Protein AF-A0A969G8X5-F1 (afdb_monomer_lite)

pLDDT: mean 78.09, std 18.41, range [26.2, 98.62]

Foldseek 3Di:
DVVVVLLVLLLVLLLVLCVLQFPPVLSVVCVVCVVVVHLDASLNSLVVVPPVSVVRVLVSLQAAVLSNLVSRLVSCVVVVNLLSNLLSLVLSLVLVPPDGHPSNVVSLVVSLVSCVVRVNDPCQVVDPHNSSVSVVSNVVSLVVLVVLLVVLVVLLVVLVVVLVVLVVVLVVLVVLLVVLVVVLVVLVVVLVVLVVVLVVLVLLVFFDKAKAAQEQDPCVVVLLVVVVVVVVVCSVVSCLVVQPAFDDRPRMTMHTDTDDPDDWDKYKYDYDDDDPLDLADVSQLVVLLSVLCVNCVLLVVPPLVCLQVKAKEKEKWFWFWQPPPDDFDFDPRKDAAQAWDWDWAAEPVRDIDIDTDHHRDIDGGHRQVSRQSLSVNSVVSNVVSCVVSVHDRYHYYYYGYYDHDDPPDDPVVDPTRRSTGHMMMMMIMPCSSVVSVVVSVVSVVVSVVSVVVSVVSVVSSVVSVVVSVVSVVVSVVSVVVSVVSVVVSVVSVVSSVSPVSVVVSVVSVVSNVD

Radius of gyration: 61.61 Å; chains: 1; bounding box: 117×47×160 Å

Sequence (514 aa):
MDDEDGKRKRYGFFTWVVGMVAPNNVEKSFKQALKEDDLLALEEILMARGEEGDKIKQKILKQSPVTFYMAQAIIYEEKGDTLNAMTNYKIAYELGKENRSKRDQQLIDGILNRNAKLKVIEGLNEAKNYQTWLKSKFFRMKSVFEDDIEVADIEIVKLEGEITELEQSIKQDENQILSIEQSINQDNSTISALENRIAQLDKKRQQKVEIKLKSAGKETQETIKKIEGYLEELERTGAVDEATEPKYIDDATVEFKFAKRKTAASLEPTTTGYELGQYCTSDIEATANAIMNLLLRPVDEVPQNKRNELKVKVKITGNADWIGSRNGKPLGIKYTAETDVFEEYVNQDGEKKSFRLTAGETVNITNEELAFLRAYCAYNVIIDILKSKNITDYIVQFQAIEHQLPEGINEEDRTAGEDFRGVDIDMTVENLYKHYLDEIEEVEAEIEAIKTKIRQERREITRISEGIAEKETQIENRRSEIEKQKTEKERLKGIITLAKADREIEMVKALQGN

Structure (mmCIF, N/CA/C/O backbone):
data_AF-A0A969G8X5-F1
#
_entry.id   AF-A0A969G8X5-F1
#
loop_
_atom_site.group_PDB
_atom_site.id
_atom_site.type_symbol
_atom_site.label_atom_id
_atom_site.label_alt_id
_atom_site.label_comp_id
_atom_site.label_asym_id
_atom_site.label_entity_id
_atom_site.label_seq_id
_atom_site.pdbx_PDB_ins_code
_atom_site.Cartn_x
_atom_site.Cartn_y
_atom_site.Cartn_z
_atom_site.occupancy
_atom_site.B_iso_or_equiv
_atom_site.auth_seq_id
_atom_site.auth_comp_id
_atom_site.auth_asym_id
_atom_site.auth_atom_id
_atom_site.pdbx_PDB_model_num
ATOM 1 N N . MET A 1 1 ? 17.325 -14.918 -66.506 1.00 40.22 1 MET A N 1
ATOM 2 C CA . MET A 1 1 ? 18.604 -14.959 -67.262 1.00 40.22 1 MET A CA 1
ATOM 3 C C . MET A 1 1 ? 19.337 -13.625 -67.177 1.00 40.22 1 MET A C 1
ATOM 5 O O . MET A 1 1 ? 20.557 -13.602 -67.246 1.00 40.22 1 MET A O 1
ATOM 9 N N . ASP A 1 2 ? 18.602 -12.534 -66.998 1.00 48.72 2 ASP A N 1
ATOM 10 C CA . ASP A 1 2 ? 19.066 -11.148 -67.058 1.00 48.72 2 ASP A CA 1
ATOM 11 C C . ASP A 1 2 ? 20.100 -10.790 -65.973 1.00 48.72 2 ASP A C 1
ATOM 13 O O . ASP A 1 2 ? 21.024 -10.025 -66.248 1.00 48.72 2 ASP A O 1
ATOM 17 N N . ASP A 1 3 ? 20.023 -11.415 -64.789 1.00 57.84 3 ASP A N 1
ATOM 18 C CA . ASP A 1 3 ? 21.003 -11.239 -63.704 1.00 57.84 3 ASP A CA 1
ATOM 19 C C . ASP A 1 3 ? 22.440 -11.580 -64.109 1.00 57.84 3 ASP A C 1
ATOM 21 O O . ASP A 1 3 ? 23.366 -10.863 -63.738 1.00 57.84 3 ASP A O 1
ATOM 25 N N . GLU A 1 4 ? 22.668 -12.644 -64.887 1.00 62.22 4 GLU A N 1
ATOM 26 C CA . GLU A 1 4 ? 24.035 -13.028 -65.258 1.00 62.22 4 GLU A CA 1
ATOM 27 C C . GLU A 1 4 ? 24.680 -12.016 -66.206 1.00 62.22 4 GLU A C 1
ATOM 29 O O . GLU A 1 4 ? 25.850 -11.672 -66.041 1.00 62.22 4 GLU A O 1
ATOM 34 N N . ASP A 1 5 ? 23.934 -11.508 -67.187 1.00 68.25 5 ASP A N 1
ATOM 35 C CA . ASP A 1 5 ? 24.432 -10.476 -68.099 1.00 68.25 5 ASP A CA 1
ATOM 36 C C . ASP A 1 5 ? 24.595 -9.129 -67.369 1.00 68.25 5 ASP A C 1
ATOM 38 O O . ASP A 1 5 ? 25.590 -8.430 -67.572 1.00 68.25 5 ASP A O 1
ATOM 42 N N . GLY A 1 6 ? 23.700 -8.814 -66.425 1.00 73.62 6 GLY A N 1
ATOM 43 C CA . GLY A 1 6 ? 23.857 -7.708 -65.479 1.00 73.62 6 GLY A CA 1
ATOM 44 C C . GLY A 1 6 ? 25.151 -7.810 -64.662 1.00 73.62 6 GLY A C 1
ATOM 45 O O . GLY A 1 6 ? 26.000 -6.919 -64.743 1.00 73.62 6 GLY A O 1
ATOM 46 N N . LYS A 1 7 ? 25.351 -8.917 -63.933 1.00 76.44 7 LYS A N 1
ATOM 47 C CA . LYS A 1 7 ? 26.536 -9.177 -63.094 1.00 76.44 7 LYS A CA 1
ATOM 48 C C . LYS A 1 7 ? 27.825 -9.138 -63.923 1.00 76.44 7 LYS A C 1
ATOM 50 O O . LYS A 1 7 ? 28.771 -8.444 -63.554 1.00 76.44 7 LYS A O 1
ATOM 55 N N . ARG A 1 8 ? 27.843 -9.761 -65.111 1.00 76.56 8 ARG A N 1
ATOM 56 C CA . ARG A 1 8 ? 28.979 -9.712 -66.058 1.00 76.56 8 ARG A CA 1
ATOM 57 C C . ARG A 1 8 ? 29.282 -8.284 -66.537 1.00 76.56 8 ARG A C 1
ATOM 59 O O . ARG A 1 8 ? 30.454 -7.900 -66.580 1.00 76.56 8 ARG A O 1
ATOM 66 N N . LYS A 1 9 ? 28.264 -7.473 -66.859 1.00 79.56 9 LYS A N 1
ATOM 67 C CA . LYS A 1 9 ? 28.432 -6.056 -67.247 1.00 79.56 9 LYS A CA 1
ATOM 68 C C . LYS A 1 9 ? 28.978 -5.205 -66.101 1.00 79.56 9 LYS A C 1
ATOM 70 O O . LYS A 1 9 ? 29.904 -4.425 -66.336 1.00 79.56 9 LYS A O 1
ATOM 75 N N . ARG A 1 10 ? 28.470 -5.384 -64.875 1.00 80.62 10 ARG A N 1
ATOM 76 C CA . ARG A 1 10 ? 28.986 -4.712 -63.669 1.00 80.62 10 ARG A CA 1
ATOM 77 C C . ARG A 1 10 ? 30.441 -5.096 -63.399 1.00 80.62 10 ARG A C 1
ATOM 79 O O . ARG A 1 10 ? 31.299 -4.220 -63.342 1.00 80.62 10 ARG A O 1
ATOM 86 N N . TYR A 1 11 ? 30.763 -6.387 -63.344 1.00 83.38 11 TYR A N 1
ATOM 87 C CA . TYR A 1 11 ? 32.125 -6.866 -63.073 1.00 83.38 11 TYR A CA 1
ATOM 88 C C . TYR A 1 11 ? 33.129 -6.417 -64.144 1.00 83.38 11 TYR A C 1
ATOM 90 O O . TYR A 1 11 ? 34.227 -5.963 -63.814 1.00 83.38 11 TYR A O 1
ATOM 98 N N . GLY A 1 12 ? 32.739 -6.445 -65.424 1.00 84.56 12 GLY A N 1
ATOM 99 C CA . GLY A 1 12 ? 33.538 -5.908 -66.530 1.00 84.56 12 GLY A CA 1
ATOM 100 C C . GLY A 1 12 ? 33.688 -4.379 -66.525 1.00 84.56 12 GLY A C 1
ATOM 101 O O . GLY A 1 12 ? 34.623 -3.855 -67.136 1.00 84.56 12 GLY A O 1
ATOM 102 N N . PHE A 1 13 ? 32.802 -3.653 -65.838 1.00 86.75 13 PHE A N 1
ATOM 103 C CA . PHE A 1 13 ? 32.933 -2.220 -65.584 1.00 86.75 13 PHE A CA 1
ATOM 104 C C . PHE A 1 13 ? 33.873 -1.948 -64.402 1.00 86.75 13 PHE A C 1
ATOM 106 O O . PHE A 1 13 ? 34.876 -1.264 -64.596 1.00 86.75 13 PHE A O 1
ATOM 113 N N . PHE A 1 14 ? 33.624 -2.531 -63.223 1.00 86.88 14 PHE A N 1
ATOM 114 C CA . PHE A 1 14 ? 34.468 -2.349 -62.033 1.00 86.88 14 PHE A CA 1
ATOM 115 C C . PHE A 1 14 ? 35.926 -2.733 -62.296 1.00 86.88 14 PHE A C 1
ATOM 117 O O . PHE A 1 14 ? 36.837 -1.962 -62.003 1.00 86.88 14 PHE A O 1
ATOM 124 N N . THR A 1 15 ? 36.142 -3.874 -62.956 1.00 87.31 15 THR A N 1
ATOM 125 C CA . THR A 1 15 ? 37.471 -4.343 -63.380 1.00 87.31 15 THR A CA 1
ATOM 126 C C . THR A 1 15 ? 38.216 -3.289 -64.195 1.00 87.31 15 THR A C 1
ATOM 128 O O . THR A 1 15 ? 39.403 -3.045 -63.986 1.00 87.31 15 THR A O 1
ATOM 131 N N . TRP A 1 16 ? 37.509 -2.647 -65.125 1.00 89.56 16 TRP A N 1
ATOM 132 C CA . TRP A 1 16 ? 38.072 -1.626 -65.995 1.00 89.56 16 TRP A CA 1
ATOM 133 C C . TRP A 1 16 ? 38.331 -0.307 -65.243 1.00 89.56 16 TRP A C 1
ATOM 135 O O . TRP A 1 16 ? 39.350 0.333 -65.491 1.00 89.56 16 TRP A O 1
ATOM 145 N N . VAL A 1 17 ? 37.482 0.071 -64.278 1.00 85.31 17 VAL A N 1
ATOM 146 C CA . VAL A 1 17 ? 37.727 1.228 -63.391 1.00 85.31 17 VAL A CA 1
ATOM 147 C C . VAL A 1 17 ? 38.980 1.006 -62.536 1.00 85.31 17 VAL A C 1
ATOM 149 O O . VAL A 1 17 ? 39.821 1.900 -62.446 1.00 85.31 17 VAL A O 1
ATOM 152 N N . VAL A 1 18 ? 39.168 -0.193 -61.975 1.00 86.81 18 VAL A N 1
ATOM 153 C CA . VAL A 1 18 ? 40.384 -0.534 -61.217 1.00 86.81 18 VAL A CA 1
ATOM 154 C C . VAL A 1 18 ? 41.623 -0.500 -62.116 1.00 86.81 18 VAL A C 1
ATOM 156 O O . VAL A 1 18 ? 42.612 0.124 -61.741 1.00 86.81 18 VAL A O 1
ATOM 159 N N . GLY A 1 19 ? 41.568 -1.073 -63.324 1.00 86.00 19 GLY A N 1
ATOM 160 C CA . GLY A 1 19 ? 42.682 -1.044 -64.287 1.00 86.00 19 GLY A CA 1
ATOM 161 C C . GLY A 1 19 ? 43.032 0.344 -64.847 1.00 86.00 19 GLY A C 1
ATOM 162 O O . GLY A 1 19 ? 44.140 0.547 -65.338 1.00 86.00 19 GLY A O 1
ATOM 163 N N . MET A 1 20 ? 42.120 1.316 -64.756 1.00 83.75 20 MET A N 1
ATOM 164 C CA . MET A 1 20 ? 42.371 2.725 -65.095 1.00 83.75 20 MET A CA 1
ATOM 165 C C . MET A 1 20 ? 43.138 3.474 -63.989 1.00 83.75 20 MET A C 1
ATOM 167 O O . MET A 1 20 ? 43.896 4.407 -64.269 1.00 83.75 20 MET A O 1
ATOM 171 N N . VAL A 1 21 ? 42.943 3.077 -62.729 1.00 84.50 21 VAL A N 1
ATOM 172 C CA . VAL A 1 21 ? 43.504 3.742 -61.541 1.00 84.50 21 VAL A CA 1
ATOM 173 C C . VAL A 1 21 ? 44.796 3.073 -61.064 1.00 84.50 21 VAL A C 1
ATOM 175 O O . VAL 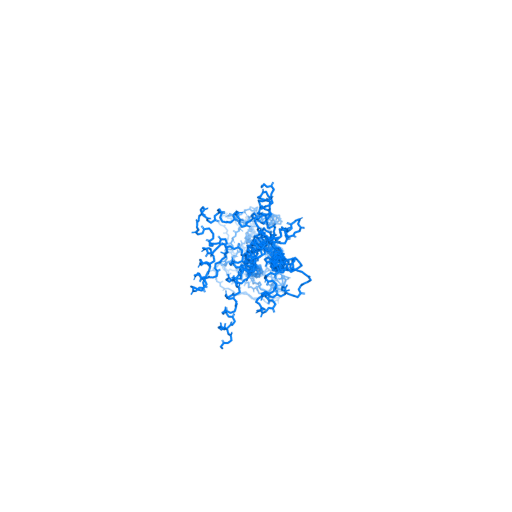A 1 21 ? 45.757 3.762 -60.717 1.00 84.50 21 VAL A O 1
ATOM 178 N N . ALA A 1 22 ? 44.833 1.741 -61.057 1.00 87.31 22 ALA A N 1
ATOM 179 C CA . ALA A 1 22 ? 45.869 0.926 -60.435 1.00 87.31 22 ALA A CA 1
ATOM 180 C C . ALA A 1 22 ? 46.672 0.098 -61.463 1.00 87.31 22 ALA A C 1
ATOM 182 O O . ALA A 1 22 ? 46.164 -0.229 -62.535 1.00 87.31 22 ALA A O 1
ATOM 183 N N . PRO A 1 23 ? 47.936 -0.259 -61.163 1.00 88.31 23 PRO A N 1
ATOM 184 C CA . PRO A 1 23 ? 48.778 -1.029 -62.079 1.00 88.31 23 PRO A CA 1
ATOM 185 C C . PRO A 1 23 ? 48.280 -2.469 -62.302 1.00 88.31 23 PRO A C 1
ATOM 187 O O . PRO A 1 23 ? 47.595 -3.056 -61.466 1.00 88.31 23 PRO A O 1
ATOM 190 N N . ASN A 1 24 ? 48.689 -3.074 -63.424 1.00 87.81 24 ASN A N 1
ATOM 191 C CA . ASN A 1 24 ? 48.208 -4.378 -63.910 1.00 87.81 24 ASN A CA 1
ATOM 192 C C . ASN A 1 24 ? 48.359 -5.547 -62.908 1.00 87.81 24 ASN A C 1
ATOM 194 O O . ASN A 1 24 ? 47.679 -6.560 -63.050 1.00 87.81 24 ASN A O 1
ATOM 198 N N . ASN A 1 25 ? 49.260 -5.463 -61.922 1.00 86.25 25 ASN A N 1
ATOM 199 C CA . ASN A 1 25 ? 49.373 -6.442 -60.832 1.00 86.25 25 ASN A CA 1
ATOM 200 C C . ASN A 1 25 ? 48.198 -6.334 -59.840 1.00 86.25 25 ASN A C 1
ATOM 202 O O . ASN A 1 25 ? 47.647 -7.361 -59.453 1.00 86.25 25 ASN A O 1
ATOM 206 N N . VAL A 1 26 ? 47.775 -5.117 -59.489 1.00 87.38 26 VAL A N 1
ATOM 207 C CA . VAL A 1 26 ? 46.595 -4.849 -58.646 1.00 87.38 26 VAL A CA 1
ATOM 208 C C . VAL A 1 26 ? 45.304 -5.170 -59.403 1.00 87.38 26 VAL A C 1
ATOM 210 O O . VAL A 1 26 ? 44.438 -5.853 -58.864 1.00 87.38 26 VAL A O 1
ATOM 213 N N . GLU A 1 27 ? 45.208 -4.785 -60.681 1.00 89.50 27 GLU A N 1
ATOM 214 C CA . GLU A 1 27 ? 44.071 -5.150 -61.543 1.00 89.50 27 GLU A CA 1
ATOM 215 C C . GLU A 1 27 ? 43.897 -6.679 -61.640 1.00 89.50 27 GLU A C 1
ATOM 217 O O . GLU A 1 27 ? 42.777 -7.181 -61.580 1.00 89.50 27 GLU A O 1
ATOM 222 N N . LYS A 1 28 ? 44.995 -7.445 -61.733 1.00 88.44 28 LYS A N 1
ATOM 223 C CA . LYS A 1 28 ? 44.956 -8.918 -61.709 1.00 88.44 28 LYS A CA 1
ATOM 224 C C . LYS A 1 28 ? 44.448 -9.488 -60.383 1.00 88.44 28 LYS A C 1
ATOM 226 O O . LYS A 1 28 ? 43.713 -10.467 -60.428 1.00 88.44 28 LYS A O 1
ATOM 231 N N . SER A 1 29 ? 44.807 -8.895 -59.242 1.00 87.00 29 SER A N 1
ATOM 232 C CA . SER A 1 29 ? 44.268 -9.297 -57.934 1.00 87.00 29 SER A CA 1
ATOM 233 C C . SER A 1 29 ? 42.764 -9.020 -57.839 1.00 87.00 29 SER A C 1
ATOM 235 O O . SER A 1 29 ? 42.010 -9.919 -57.485 1.00 87.00 29 SER A O 1
ATOM 237 N N . PHE A 1 30 ? 42.306 -7.835 -58.258 1.00 88.25 30 PHE A N 1
ATOM 238 C CA . PHE A 1 30 ? 40.877 -7.490 -58.288 1.00 88.25 30 PHE A CA 1
ATOM 239 C C . PHE A 1 30 ? 40.076 -8.415 -59.223 1.00 88.25 30 PHE A C 1
ATOM 241 O O . PHE A 1 30 ? 39.027 -8.934 -58.855 1.00 88.25 30 PHE A O 1
ATOM 248 N N . LYS A 1 31 ? 40.624 -8.716 -60.410 1.00 87.44 31 LYS A N 1
ATOM 249 C CA . LYS A 1 31 ? 40.089 -9.718 -61.353 1.00 87.44 31 LYS A CA 1
ATOM 250 C C . LYS A 1 31 ? 40.060 -11.145 -60.807 1.00 87.44 31 LYS A C 1
ATOM 252 O O . LYS A 1 31 ? 39.430 -11.987 -61.442 1.00 87.44 31 LYS A O 1
ATOM 257 N N . GLN A 1 32 ? 40.800 -11.454 -59.744 1.00 87.31 32 GLN A N 1
ATOM 258 C CA . GLN A 1 32 ? 40.797 -12.781 -59.138 1.00 87.31 32 GLN A CA 1
ATOM 259 C C . GLN A 1 32 ? 39.737 -12.861 -58.039 1.00 87.31 32 GLN A C 1
ATOM 261 O O . GLN A 1 32 ? 38.876 -13.728 -58.136 1.00 87.31 32 GLN A O 1
ATOM 266 N N . ALA A 1 33 ? 39.711 -11.888 -57.123 1.00 85.81 33 ALA A N 1
ATOM 267 C CA . ALA A 1 33 ? 38.674 -11.771 -56.096 1.00 85.81 33 ALA A CA 1
ATOM 268 C C . ALA A 1 33 ? 37.255 -11.757 -56.710 1.00 85.81 33 ALA A C 1
ATOM 270 O O . ALA A 1 33 ? 36.411 -12.568 -56.343 1.00 85.81 33 ALA A O 1
ATOM 271 N N . LEU A 1 34 ? 37.035 -10.986 -57.789 1.00 84.44 34 LEU A N 1
ATOM 272 C CA . LEU A 1 34 ? 35.759 -10.973 -58.526 1.00 84.44 34 LEU A CA 1
ATOM 273 C C . LEU A 1 34 ? 35.337 -12.310 -59.175 1.00 84.44 34 LEU A C 1
ATOM 275 O O . LEU A 1 34 ? 34.192 -12.430 -59.607 1.00 84.44 34 LEU A O 1
ATOM 279 N N . LYS A 1 35 ? 36.226 -13.304 -59.310 1.00 84.25 35 LYS A N 1
ATOM 280 C CA . LYS A 1 35 ? 35.848 -14.669 -59.745 1.00 84.25 35 LYS A CA 1
ATOM 281 C C . LYS A 1 35 ? 35.496 -15.577 -58.571 1.00 84.25 35 LYS A C 1
ATOM 283 O O . LYS A 1 35 ? 34.845 -16.595 -58.772 1.00 84.25 35 LYS A O 1
ATOM 288 N N . GLU A 1 36 ? 35.976 -15.222 -57.388 1.00 85.00 36 GLU A N 1
ATOM 289 C CA . GLU A 1 36 ? 35.730 -15.881 -56.106 1.00 85.00 36 GLU A CA 1
ATOM 290 C C . GLU A 1 36 ? 34.489 -15.265 -55.409 1.00 85.00 36 GLU A C 1
ATOM 292 O O . GLU A 1 36 ? 34.206 -15.568 -54.258 1.00 85.00 36 GLU A O 1
ATOM 297 N N . ASP A 1 37 ? 33.736 -14.432 -56.148 1.00 80.31 37 ASP A N 1
ATOM 298 C CA . ASP A 1 37 ? 32.585 -13.603 -55.742 1.00 80.31 37 ASP A CA 1
ATOM 299 C C . ASP A 1 37 ? 32.886 -12.539 -54.664 1.00 80.31 37 ASP A C 1
ATOM 301 O O . ASP A 1 37 ? 31.975 -11.881 -54.162 1.00 80.31 37 ASP A O 1
ATOM 305 N N . ASP A 1 38 ? 34.169 -12.303 -54.371 1.00 83.56 38 ASP A N 1
ATOM 306 C CA . ASP A 1 38 ? 34.643 -11.316 -53.401 1.00 83.56 38 ASP A CA 1
ATOM 307 C C . ASP A 1 38 ? 34.933 -9.959 -54.071 1.00 83.56 38 ASP A C 1
ATOM 309 O O . ASP A 1 38 ? 35.892 -9.778 -54.832 1.00 83.56 38 ASP A O 1
ATOM 313 N N . LEU A 1 39 ? 34.081 -8.971 -53.795 1.00 83.25 39 LEU A N 1
ATOM 314 C CA . LEU A 1 39 ? 34.259 -7.595 -54.253 1.00 83.25 39 LEU A CA 1
ATOM 315 C C . LEU A 1 39 ? 35.216 -6.845 -53.311 1.00 83.25 39 LEU A C 1
ATOM 317 O O . LEU A 1 39 ? 34.798 -6.034 -52.484 1.00 83.25 39 LEU A O 1
ATOM 321 N N . LEU A 1 40 ? 36.519 -7.092 -53.448 1.00 85.25 40 LEU A N 1
ATOM 322 C CA . LEU A 1 40 ? 37.534 -6.376 -52.671 1.00 85.25 40 LEU A CA 1
ATOM 323 C C . LEU A 1 40 ? 37.741 -4.929 -53.155 1.00 85.25 40 LEU A C 1
ATOM 325 O O . LEU A 1 40 ? 37.919 -4.669 -54.344 1.00 85.25 40 LEU A O 1
ATOM 329 N N . ALA A 1 41 ? 37.798 -3.977 -52.228 1.00 84.00 41 ALA A N 1
ATOM 330 C CA . ALA A 1 41 ? 38.177 -2.593 -52.492 1.00 84.00 41 ALA A CA 1
ATOM 331 C C . ALA A 1 41 ? 39.665 -2.475 -52.878 1.00 84.00 41 ALA A C 1
ATOM 333 O O . ALA A 1 41 ? 40.490 -3.334 -52.552 1.00 84.00 41 ALA A O 1
ATOM 334 N N . LEU A 1 42 ? 40.043 -1.379 -53.553 1.00 84.50 42 LEU A N 1
ATOM 335 C CA . LEU A 1 42 ? 41.442 -1.172 -53.956 1.00 84.50 42 LEU A CA 1
ATOM 336 C C . LEU A 1 42 ? 42.380 -1.153 -52.743 1.00 84.50 42 LEU A C 1
ATOM 338 O O . LEU A 1 42 ? 43.474 -1.702 -52.811 1.00 84.50 42 LEU A O 1
ATOM 342 N N . GLU A 1 43 ? 41.956 -0.541 -51.641 1.00 85.62 43 GLU A N 1
ATOM 343 C CA . GLU A 1 43 ? 42.727 -0.462 -50.402 1.00 85.62 43 GLU A CA 1
ATOM 344 C C . GLU A 1 43 ? 42.913 -1.827 -49.729 1.00 85.62 43 GLU A C 1
ATOM 346 O O . GLU A 1 43 ? 44.021 -2.125 -49.299 1.00 85.62 43 GLU A O 1
ATOM 351 N N . GLU A 1 44 ? 41.903 -2.701 -49.736 1.00 87.31 44 GLU A N 1
ATOM 352 C CA . GLU A 1 44 ? 42.011 -4.083 -49.234 1.00 87.31 44 GLU A CA 1
ATOM 353 C C . GLU A 1 44 ? 43.075 -4.875 -50.027 1.00 87.31 44 GLU A C 1
ATOM 355 O O . GLU A 1 44 ? 43.966 -5.500 -49.447 1.00 87.31 44 GLU A O 1
ATOM 360 N N . ILE A 1 45 ? 43.067 -4.755 -51.361 1.00 88.00 45 ILE A N 1
ATOM 361 C CA . ILE A 1 45 ? 44.041 -5.403 -52.261 1.00 88.00 45 ILE A CA 1
ATOM 362 C C . ILE A 1 45 ? 45.454 -4.813 -52.126 1.00 88.00 45 ILE A C 1
ATOM 364 O O . ILE A 1 45 ? 46.445 -5.512 -52.360 1.00 88.00 45 ILE A O 1
ATOM 368 N N . LEU A 1 46 ? 45.569 -3.528 -51.784 1.00 88.75 46 LEU A N 1
ATOM 369 C CA . LEU A 1 46 ? 46.855 -2.877 -51.537 1.00 88.75 46 LEU A CA 1
ATOM 370 C C . LEU A 1 46 ? 47.406 -3.280 -50.161 1.00 88.75 46 LEU A C 1
ATOM 372 O O . LEU A 1 46 ? 48.555 -3.705 -50.091 1.00 88.75 46 LEU A O 1
ATOM 376 N N . MET A 1 47 ? 46.597 -3.271 -49.098 1.00 88.25 47 MET A N 1
ATOM 377 C CA . MET A 1 47 ? 47.011 -3.734 -47.763 1.00 88.25 47 MET A CA 1
ATOM 378 C C . MET A 1 47 ? 47.494 -5.193 -47.781 1.00 88.25 47 MET A C 1
ATOM 380 O O . MET A 1 47 ? 48.520 -5.505 -47.178 1.00 88.25 47 MET A O 1
ATOM 384 N N . ALA A 1 48 ? 46.850 -6.067 -48.564 1.00 89.00 48 ALA A N 1
ATOM 385 C CA . ALA A 1 48 ? 47.277 -7.457 -48.770 1.00 89.00 48 ALA A CA 1
ATOM 386 C C . ALA A 1 48 ? 48.678 -7.622 -49.416 1.00 89.00 48 ALA A C 1
ATOM 388 O O . ALA A 1 48 ? 49.187 -8.739 -49.509 1.00 89.00 48 ALA A O 1
ATOM 389 N N . ARG A 1 49 ? 49.316 -6.531 -49.868 1.00 87.50 49 ARG A N 1
ATOM 390 C CA . ARG A 1 49 ? 50.677 -6.493 -50.442 1.00 87.50 49 ARG A CA 1
ATOM 391 C C . ARG A 1 49 ? 51.718 -5.845 -49.518 1.00 87.50 49 ARG A C 1
ATOM 393 O O . ARG A 1 49 ? 52.877 -5.722 -49.921 1.00 87.50 49 ARG A O 1
ATOM 400 N N . GLY A 1 50 ? 51.326 -5.399 -48.320 1.00 90.12 50 GLY A N 1
ATOM 401 C CA . GLY A 1 50 ? 52.197 -4.673 -47.389 1.00 90.12 50 GLY A CA 1
ATOM 402 C C . GLY A 1 50 ? 52.911 -3.491 -48.056 1.00 90.12 50 GLY A C 1
ATOM 403 O O . GLY A 1 50 ? 52.310 -2.750 -48.833 1.00 90.12 50 GLY A O 1
ATOM 404 N N . GLU A 1 51 ? 54.223 -3.366 -47.831 1.00 89.31 51 GLU A N 1
ATOM 405 C CA . GLU A 1 51 ? 55.029 -2.255 -48.356 1.00 89.31 51 GLU A CA 1
ATOM 406 C C . GLU A 1 51 ? 54.952 -2.046 -49.883 1.00 89.31 51 GLU A C 1
ATOM 408 O O . GLU A 1 51 ? 55.112 -0.914 -50.345 1.00 89.31 51 GLU A O 1
ATOM 413 N N . GLU A 1 52 ? 54.765 -3.097 -50.697 1.00 90.00 52 GLU A N 1
ATOM 414 C CA . GLU A 1 52 ? 54.576 -2.921 -52.151 1.00 90.00 52 GLU A CA 1
ATOM 415 C C . GLU A 1 52 ? 53.252 -2.192 -52.417 1.00 90.00 52 GLU A C 1
ATOM 417 O O . GLU A 1 52 ? 53.196 -1.264 -53.226 1.00 90.00 52 GLU A O 1
ATOM 422 N N . GLY A 1 53 ? 52.206 -2.578 -51.685 1.00 88.62 53 GLY A N 1
ATOM 423 C CA . GLY A 1 53 ? 50.895 -1.948 -51.705 1.00 88.62 53 GLY A CA 1
ATOM 424 C C . GLY A 1 53 ? 50.940 -0.485 -51.297 1.00 88.62 53 GLY A C 1
ATOM 425 O O . GLY A 1 53 ? 50.418 0.349 -52.031 1.00 88.62 53 GLY A O 1
ATOM 426 N N . ASP A 1 54 ? 51.632 -0.142 -50.210 1.00 88.44 54 ASP A N 1
ATOM 427 C CA . ASP A 1 54 ? 51.777 1.251 -49.762 1.00 88.44 54 ASP A CA 1
ATOM 428 C C . ASP A 1 54 ? 52.508 2.118 -50.793 1.00 88.44 54 ASP A C 1
ATOM 430 O O . ASP A 1 54 ? 52.057 3.216 -51.136 1.00 88.44 54 ASP A O 1
ATOM 434 N N . LYS A 1 55 ? 53.605 1.605 -51.364 1.00 90.06 55 LYS A N 1
ATOM 435 C CA . LYS A 1 55 ? 54.368 2.288 -52.425 1.00 90.06 55 LYS A CA 1
ATOM 436 C C . LYS A 1 55 ? 53.516 2.477 -53.688 1.00 90.06 55 LYS A C 1
ATOM 438 O O . LYS A 1 55 ? 53.640 3.499 -54.368 1.00 90.06 55 LYS A O 1
ATOM 443 N N . ILE A 1 56 ? 52.607 1.543 -53.986 1.00 90.25 56 ILE A N 1
ATOM 444 C CA . ILE A 1 56 ? 51.612 1.688 -55.057 1.00 90.25 56 ILE A CA 1
ATOM 445 C C . ILE A 1 56 ? 50.516 2.701 -54.669 1.00 90.25 56 ILE A C 1
ATOM 447 O O . ILE A 1 56 ? 50.240 3.585 -55.481 1.00 90.25 56 ILE A O 1
ATOM 451 N N . LYS A 1 57 ? 49.942 2.650 -53.454 1.00 90.88 57 LYS A N 1
ATOM 452 C CA . LYS A 1 57 ? 48.925 3.601 -52.956 1.00 90.88 57 LYS A CA 1
ATOM 453 C C . LYS A 1 57 ? 49.458 5.029 -53.050 1.00 90.88 57 LYS A C 1
ATOM 455 O O . LYS A 1 57 ? 48.857 5.854 -53.730 1.00 90.88 57 LYS A O 1
ATOM 460 N N . GLN A 1 58 ? 50.633 5.308 -52.482 1.00 89.50 58 GLN A N 1
ATOM 461 C CA . GLN A 1 58 ? 51.274 6.628 -52.548 1.00 89.50 58 GLN A CA 1
ATOM 462 C C . GLN A 1 58 ? 51.501 7.099 -53.994 1.00 89.50 58 GLN A C 1
ATOM 464 O O . GLN A 1 58 ? 51.212 8.251 -54.324 1.00 89.50 58 GLN A O 1
ATOM 469 N N . LYS A 1 59 ? 51.962 6.214 -54.891 1.00 90.12 59 LYS A N 1
ATOM 470 C CA . LYS A 1 59 ? 52.160 6.548 -56.310 1.00 90.12 59 LYS A CA 1
ATOM 471 C C . LYS A 1 59 ? 50.848 6.880 -57.026 1.00 90.12 59 LYS A C 1
ATOM 473 O O . LYS A 1 59 ? 50.834 7.800 -57.842 1.00 90.12 59 LYS A O 1
ATOM 478 N N . ILE A 1 60 ? 49.760 6.168 -56.729 1.00 89.69 60 ILE A N 1
ATOM 479 C CA . ILE A 1 60 ? 48.426 6.473 -57.266 1.00 89.69 60 ILE A CA 1
ATOM 480 C C . ILE A 1 60 ? 47.924 7.804 -56.691 1.00 89.69 60 ILE A C 1
ATOM 482 O O . ILE A 1 60 ? 47.484 8.659 -57.456 1.00 89.69 60 ILE A O 1
ATOM 486 N N . LEU A 1 61 ? 48.061 8.033 -55.383 1.00 90.12 61 LEU A N 1
ATOM 487 C CA . LEU A 1 61 ? 47.622 9.264 -54.716 1.00 90.12 61 LEU A CA 1
ATOM 488 C C . LEU A 1 61 ? 48.371 10.520 -55.183 1.00 90.12 61 LEU A C 1
ATOM 490 O O . LEU A 1 61 ? 47.768 11.585 -55.262 1.00 90.12 61 LEU A O 1
ATOM 494 N N . LYS A 1 62 ? 49.645 10.411 -55.578 1.00 87.38 62 LYS A N 1
ATOM 495 C CA . LYS A 1 62 ? 50.359 11.520 -56.237 1.00 87.38 62 LYS A CA 1
ATOM 496 C C . LYS A 1 62 ? 49.899 11.785 -57.677 1.00 87.38 62 LYS A C 1
ATOM 498 O O . LYS A 1 62 ? 50.110 12.883 -58.184 1.00 87.38 62 LYS A O 1
ATOM 503 N N . GLN A 1 63 ? 49.323 10.796 -58.366 1.00 87.94 63 GLN A N 1
ATOM 504 C CA . GLN A 1 63 ? 49.065 10.858 -59.813 1.00 87.94 63 GLN A CA 1
ATOM 505 C C . GLN A 1 63 ? 47.590 11.035 -60.193 1.00 87.94 63 GLN A C 1
ATOM 507 O O . GLN A 1 63 ? 47.315 11.646 -61.224 1.00 87.94 63 GLN A O 1
ATOM 512 N N . SER A 1 64 ? 46.661 10.483 -59.413 1.00 90.25 64 SER A N 1
ATOM 513 C CA . SER A 1 64 ? 45.215 10.554 -59.649 1.00 90.25 64 SER A CA 1
ATOM 514 C C . SER A 1 64 ? 44.397 10.229 -58.380 1.00 90.25 64 SER A C 1
ATOM 516 O O . SER A 1 64 ? 43.707 9.200 -58.342 1.00 90.25 64 SER A O 1
ATOM 518 N N . PRO A 1 65 ? 44.492 11.042 -57.307 1.00 90.44 65 PRO A N 1
ATOM 519 C CA . PRO A 1 65 ? 43.832 10.746 -56.037 1.00 90.44 65 PRO A CA 1
ATOM 520 C C . PRO A 1 65 ? 42.308 10.877 -56.114 1.00 90.44 65 PRO A C 1
ATOM 522 O O . PRO A 1 65 ? 41.601 10.054 -55.537 1.00 90.44 65 PRO A O 1
ATOM 525 N N . VAL A 1 66 ? 41.781 11.858 -56.858 1.00 91.12 66 VAL A N 1
ATOM 526 C CA . VAL A 1 66 ? 40.326 12.068 -56.994 1.00 91.12 66 VAL A CA 1
ATOM 527 C C . VAL A 1 66 ? 39.674 10.836 -57.620 1.00 91.12 66 VAL A C 1
ATOM 529 O O . VAL A 1 66 ? 38.644 10.364 -57.143 1.00 91.12 66 VAL A O 1
ATOM 532 N N . THR A 1 67 ? 40.309 10.270 -58.649 1.00 90.88 67 THR A N 1
ATOM 533 C CA . THR A 1 67 ? 39.835 9.050 -59.314 1.00 90.88 67 THR A CA 1
ATOM 534 C C . THR A 1 67 ? 39.986 7.819 -58.420 1.00 90.88 67 THR A C 1
ATOM 536 O O . THR A 1 67 ? 39.120 6.951 -58.444 1.00 90.88 67 THR A O 1
ATOM 539 N N . PHE A 1 68 ? 41.046 7.739 -57.606 1.00 92.31 68 PHE A N 1
ATOM 540 C CA . PHE A 1 68 ? 41.243 6.636 -56.659 1.00 92.31 68 PHE A CA 1
ATOM 541 C C . PHE A 1 68 ? 40.138 6.582 -55.600 1.00 92.31 68 PHE A C 1
ATOM 543 O O . PHE A 1 68 ? 39.483 5.550 -55.466 1.00 92.31 68 PHE A O 1
ATOM 550 N N . TYR A 1 69 ? 39.862 7.696 -54.916 1.00 93.25 69 TYR A N 1
ATOM 551 C CA . TYR A 1 69 ? 38.785 7.745 -53.925 1.00 93.25 69 TYR A CA 1
ATOM 552 C C . TYR A 1 69 ? 37.397 7.628 -54.564 1.00 93.25 69 TYR A C 1
ATOM 554 O O . TYR A 1 69 ? 36.531 6.969 -54.000 1.00 93.25 69 TYR A O 1
ATOM 562 N N . MET A 1 70 ? 37.189 8.157 -55.775 1.00 92.50 70 MET A N 1
ATOM 563 C CA . MET A 1 70 ? 35.958 7.908 -56.534 1.00 92.50 70 MET A CA 1
ATOM 564 C C . MET A 1 70 ? 35.770 6.410 -56.828 1.00 92.50 70 MET A C 1
ATOM 566 O O . MET A 1 70 ? 34.686 5.885 -56.593 1.00 92.50 70 MET A O 1
ATOM 570 N N . ALA A 1 71 ? 36.808 5.711 -57.299 1.00 91.25 71 ALA A N 1
ATOM 571 C CA . ALA A 1 71 ? 36.757 4.274 -57.574 1.00 91.25 71 ALA A CA 1
ATOM 572 C C . ALA A 1 71 ? 36.495 3.447 -56.305 1.00 91.25 71 ALA A C 1
ATOM 574 O O . ALA A 1 71 ? 35.644 2.560 -56.332 1.00 91.25 71 ALA A O 1
ATOM 575 N N . GLN A 1 72 ? 37.164 3.774 -55.192 1.00 92.38 72 GLN A N 1
ATOM 576 C CA . GLN A 1 72 ? 36.885 3.172 -53.885 1.00 92.38 72 GLN A CA 1
ATOM 577 C C . GLN A 1 72 ? 35.424 3.383 -53.470 1.00 92.38 72 GLN A C 1
ATOM 579 O O . GLN A 1 72 ? 34.755 2.421 -53.111 1.00 92.38 72 GLN A O 1
ATOM 584 N N . ALA A 1 73 ? 34.910 4.615 -53.552 1.00 92.88 73 ALA A N 1
ATOM 585 C CA . ALA A 1 73 ? 33.561 4.955 -53.099 1.00 92.88 73 ALA A CA 1
ATOM 586 C C . ALA A 1 73 ? 32.464 4.159 -53.820 1.00 92.88 73 ALA A C 1
ATOM 588 O O . ALA A 1 73 ? 31.551 3.663 -53.169 1.00 92.88 73 ALA A O 1
ATOM 589 N N . ILE A 1 74 ? 32.583 3.990 -55.144 1.00 90.81 74 ILE A N 1
ATOM 590 C CA . ILE A 1 74 ? 31.622 3.208 -55.941 1.00 90.81 74 ILE A CA 1
ATOM 591 C C . ILE A 1 74 ? 31.711 1.714 -55.586 1.00 90.81 74 ILE A C 1
ATOM 593 O O . ILE A 1 74 ? 30.694 1.030 -55.551 1.00 90.81 74 ILE A O 1
ATOM 597 N N . ILE A 1 75 ? 32.915 1.195 -55.313 1.00 90.56 75 ILE A N 1
ATOM 598 C CA . ILE A 1 75 ? 33.088 -0.207 -54.908 1.00 90.56 75 ILE A CA 1
ATOM 599 C C . ILE A 1 75 ? 32.496 -0.440 -53.511 1.00 90.56 75 ILE A C 1
ATOM 601 O O . ILE A 1 75 ? 31.752 -1.396 -53.342 1.00 90.56 75 ILE A O 1
ATOM 605 N N . TYR A 1 76 ? 32.738 0.446 -52.539 1.00 92.38 76 TYR A N 1
ATOM 606 C CA . TYR A 1 76 ? 32.098 0.355 -51.221 1.00 92.38 76 TYR A CA 1
ATOM 607 C C . TYR A 1 76 ? 30.566 0.527 -51.299 1.00 92.38 76 TYR A C 1
ATOM 609 O O . TYR A 1 76 ? 29.859 -0.179 -50.587 1.00 92.38 76 TYR A O 1
ATOM 617 N N . GLU A 1 77 ? 30.036 1.376 -52.194 1.00 91.69 77 GLU A N 1
ATOM 618 C CA . GLU A 1 77 ? 28.586 1.472 -52.454 1.00 91.69 77 GLU A CA 1
ATOM 619 C C . GLU A 1 77 ? 28.014 0.137 -52.971 1.00 91.69 77 GLU A C 1
ATOM 621 O O . GLU A 1 77 ? 27.002 -0.330 -52.456 1.00 91.69 77 GLU A O 1
ATOM 626 N N . GLU A 1 78 ? 28.683 -0.525 -53.920 1.00 88.75 78 GLU A N 1
ATOM 627 C CA . GLU A 1 78 ? 28.273 -1.843 -54.435 1.00 88.75 78 GLU A CA 1
ATOM 628 C C . GLU A 1 78 ? 28.446 -2.973 -53.391 1.00 88.75 78 GLU A C 1
ATOM 630 O O . GLU A 1 78 ? 27.674 -3.930 -53.400 1.00 88.75 78 GLU A O 1
ATOM 635 N N . LYS A 1 79 ? 29.399 -2.854 -52.447 1.00 89.06 79 LYS A N 1
ATOM 636 C CA . LYS A 1 79 ? 29.516 -3.744 -51.267 1.00 89.06 79 LYS A CA 1
ATOM 637 C C . LYS A 1 79 ? 28.408 -3.519 -50.221 1.00 89.06 79 LYS A C 1
ATOM 639 O O . LYS A 1 79 ? 28.296 -4.324 -49.301 1.00 89.06 79 LYS A O 1
ATOM 644 N N . GLY A 1 80 ? 27.636 -2.432 -50.309 1.00 88.69 80 GLY A N 1
ATOM 645 C CA . GLY A 1 80 ? 26.694 -2.011 -49.262 1.00 88.69 80 GLY A CA 1
ATOM 646 C C . GLY A 1 80 ? 27.352 -1.370 -48.029 1.00 88.69 80 GLY A C 1
ATOM 647 O O . GLY A 1 80 ? 26.702 -1.202 -47.001 1.00 88.69 80 GLY A O 1
ATOM 648 N N . ASP A 1 81 ? 28.633 -0.997 -48.107 1.00 91.81 81 ASP A N 1
ATOM 649 C CA . ASP A 1 81 ? 29.368 -0.343 -47.020 1.00 91.81 81 ASP A CA 1
ATOM 650 C C . ASP A 1 81 ? 29.155 1.178 -47.075 1.00 91.81 81 ASP A C 1
ATOM 652 O O . ASP A 1 81 ? 29.987 1.941 -47.578 1.00 91.81 81 ASP A O 1
ATOM 656 N N . THR A 1 82 ? 28.011 1.626 -46.552 1.00 91.50 82 THR A N 1
ATOM 657 C CA . THR A 1 82 ? 27.605 3.042 -46.494 1.00 91.50 82 THR A CA 1
ATOM 658 C C . THR A 1 82 ? 28.666 3.930 -45.832 1.00 91.50 82 THR A C 1
ATOM 660 O O . THR A 1 82 ? 28.880 5.064 -46.264 1.00 91.50 82 THR A O 1
ATOM 663 N N . LEU A 1 83 ? 29.381 3.424 -44.817 1.00 91.31 83 LEU A N 1
ATOM 664 C CA . LEU A 1 83 ? 30.386 4.183 -44.067 1.00 91.31 83 LEU A CA 1
ATOM 665 C C . LEU A 1 83 ? 31.631 4.464 -44.914 1.00 91.31 83 LEU A C 1
ATOM 667 O O . LEU A 1 83 ? 32.045 5.623 -45.052 1.00 91.31 83 LEU A O 1
ATOM 671 N N . ASN A 1 84 ? 32.243 3.430 -45.493 1.00 91.31 84 ASN A N 1
ATOM 672 C CA . ASN A 1 84 ? 33.419 3.621 -46.334 1.00 91.31 84 ASN A CA 1
ATOM 673 C C . ASN A 1 84 ? 33.040 4.252 -47.683 1.00 91.31 84 ASN A C 1
ATOM 675 O O . ASN A 1 84 ? 33.817 5.069 -48.183 1.00 91.31 84 ASN A O 1
ATOM 679 N N . ALA A 1 85 ? 31.840 4.008 -48.223 1.00 92.56 85 ALA A N 1
ATOM 680 C CA . ALA A 1 85 ? 31.318 4.736 -49.381 1.00 92.56 85 ALA A CA 1
ATOM 681 C C . ALA A 1 85 ? 31.222 6.243 -49.091 1.00 92.56 85 ALA A C 1
ATOM 683 O O . ALA A 1 85 ? 31.857 7.035 -49.789 1.00 92.56 85 ALA A O 1
ATOM 684 N N . MET A 1 86 ? 30.522 6.650 -48.022 1.00 94.25 86 MET A N 1
ATOM 685 C CA . MET A 1 86 ? 30.420 8.051 -47.585 1.00 94.25 86 MET A CA 1
ATOM 686 C C . MET A 1 86 ? 31.801 8.690 -47.388 1.00 94.25 86 MET A C 1
ATOM 688 O O . MET A 1 86 ? 32.058 9.788 -47.886 1.00 94.25 86 MET A O 1
ATOM 692 N N . THR A 1 87 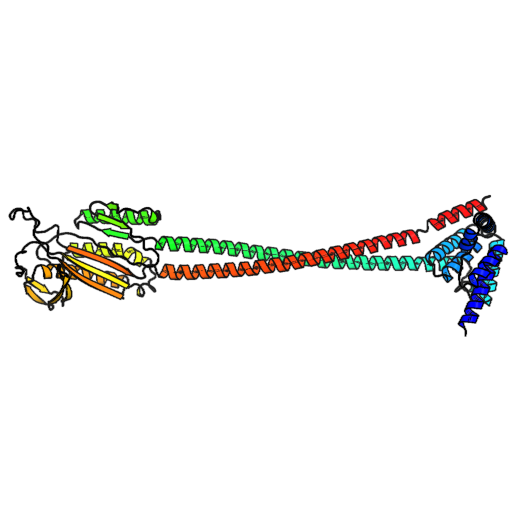? 32.699 7.987 -46.691 1.00 93.25 87 THR A N 1
ATOM 693 C CA . THR A 1 87 ? 34.068 8.444 -46.407 1.00 93.25 87 THR A CA 1
ATOM 694 C C . THR A 1 87 ? 34.832 8.725 -47.702 1.00 93.25 87 THR A C 1
ATOM 696 O O . THR A 1 87 ? 35.362 9.821 -47.887 1.00 93.25 87 THR A O 1
ATOM 699 N N . ASN A 1 88 ? 34.854 7.768 -48.633 1.00 93.38 88 ASN A N 1
ATOM 700 C CA . ASN A 1 88 ? 35.569 7.910 -49.899 1.00 93.38 88 ASN A CA 1
ATOM 701 C C . ASN A 1 88 ? 34.898 8.952 -50.822 1.00 93.38 88 ASN A C 1
ATOM 703 O O . ASN A 1 88 ? 35.606 9.700 -51.500 1.00 93.38 88 ASN A O 1
ATOM 707 N N . TYR A 1 89 ? 33.564 9.093 -50.793 1.00 94.38 89 TYR A N 1
ATOM 708 C CA . TYR A 1 89 ? 32.852 10.165 -51.501 1.00 94.38 89 TYR A CA 1
ATOM 709 C C . TYR A 1 89 ? 33.211 11.563 -50.971 1.00 94.38 89 TYR A C 1
ATOM 711 O O . TYR A 1 89 ? 33.456 12.454 -51.789 1.00 94.38 89 TYR A O 1
ATOM 719 N N . LYS A 1 90 ? 33.325 11.759 -49.644 1.00 93.94 90 LYS A N 1
ATOM 720 C CA . LYS A 1 90 ? 33.826 13.016 -49.049 1.00 93.94 90 LYS A CA 1
ATOM 721 C C . LYS A 1 90 ? 35.237 13.327 -49.551 1.00 93.94 90 LYS A C 1
ATOM 723 O O . LYS A 1 90 ? 35.455 14.400 -50.107 1.00 93.94 90 LYS A O 1
ATOM 728 N N . ILE A 1 91 ? 36.174 12.380 -49.431 1.00 92.44 91 ILE A N 1
ATOM 729 C CA . ILE A 1 91 ? 37.579 12.580 -49.835 1.00 92.44 91 ILE A CA 1
ATOM 730 C C . ILE A 1 91 ? 37.682 12.933 -51.331 1.00 92.44 91 ILE A C 1
ATOM 732 O O . ILE A 1 91 ? 38.341 13.909 -51.694 1.00 92.44 91 ILE A O 1
ATOM 736 N N . ALA A 1 92 ? 36.988 12.197 -52.206 1.00 92.62 92 ALA A N 1
ATOM 737 C CA . ALA A 1 92 ? 36.979 12.458 -53.647 1.00 92.62 92 ALA A CA 1
ATOM 738 C C . ALA A 1 92 ? 36.369 13.828 -54.007 1.00 92.62 92 ALA A C 1
ATOM 740 O O . ALA A 1 92 ? 36.870 14.516 -54.900 1.00 92.62 92 ALA A O 1
ATOM 741 N N . TYR A 1 93 ? 35.294 14.235 -53.325 1.00 93.00 93 TYR A N 1
ATOM 742 C CA . TYR A 1 93 ? 34.645 15.531 -53.534 1.00 93.00 93 TYR A CA 1
ATOM 743 C C . TYR A 1 93 ? 35.534 16.702 -53.092 1.00 93.00 93 TYR A C 1
ATOM 745 O O . TYR A 1 93 ? 35.693 17.656 -53.857 1.00 93.00 93 TYR A O 1
ATOM 753 N N . GLU A 1 94 ? 36.135 16.618 -51.901 1.00 90.50 94 GLU A N 1
ATOM 754 C CA . GLU A 1 94 ? 36.984 17.668 -51.326 1.00 90.50 94 GLU A CA 1
ATOM 755 C C . GLU A 1 94 ? 38.281 17.863 -52.125 1.00 90.50 94 GLU A C 1
ATOM 757 O O . GLU A 1 94 ? 38.557 18.971 -52.588 1.00 90.50 94 GLU A O 1
ATOM 762 N N . LEU A 1 95 ? 39.022 16.784 -52.412 1.00 89.69 95 LEU A N 1
ATOM 763 C CA . LEU A 1 95 ? 40.211 16.844 -53.278 1.00 89.69 95 LEU A CA 1
ATOM 764 C C . LEU A 1 95 ? 39.871 17.317 -54.704 1.00 89.69 95 LEU A C 1
ATOM 766 O O . LEU A 1 95 ? 40.696 17.926 -55.383 1.00 89.69 95 LEU A O 1
ATOM 770 N N . GLY A 1 96 ? 38.635 17.081 -55.156 1.00 86.56 96 GLY A N 1
ATOM 771 C CA . GLY A 1 96 ? 38.122 17.568 -56.433 1.00 86.56 96 GLY A CA 1
ATOM 772 C C . GLY A 1 96 ? 37.909 19.086 -56.519 1.00 86.56 96 GLY A C 1
ATOM 773 O O . GLY A 1 96 ? 37.713 19.578 -57.631 1.00 86.56 96 GLY A O 1
ATOM 774 N N . LYS A 1 97 ? 37.933 19.829 -55.399 1.00 85.38 97 LYS A N 1
ATOM 775 C CA . LYS A 1 97 ? 37.709 21.290 -55.371 1.00 85.38 97 LYS A CA 1
ATOM 776 C C . LYS A 1 97 ? 38.934 22.117 -55.751 1.00 85.38 97 LYS A C 1
ATOM 778 O O . LYS A 1 97 ? 38.790 23.083 -56.491 1.00 85.38 97 LYS A O 1
ATOM 783 N N . GLU A 1 98 ? 40.099 21.795 -55.192 1.00 69.06 98 GLU A N 1
ATOM 784 C CA . GLU A 1 98 ? 41.200 22.767 -55.080 1.00 69.06 98 GLU A CA 1
ATOM 785 C C . GLU A 1 98 ? 42.157 22.765 -56.276 1.00 69.06 98 GLU A C 1
ATOM 787 O O . GLU A 1 98 ? 42.524 23.833 -56.761 1.00 69.06 98 GLU A O 1
ATOM 792 N N . ASN A 1 99 ? 42.533 21.593 -56.797 1.00 60.84 99 ASN A N 1
ATOM 793 C CA . ASN A 1 99 ? 43.162 21.481 -58.115 1.00 60.84 99 ASN A CA 1
ATOM 794 C C . ASN A 1 99 ? 43.136 20.032 -58.613 1.00 60.84 99 ASN A C 1
ATOM 796 O O . ASN A 1 99 ? 43.782 19.152 -58.044 1.00 60.84 99 ASN A O 1
ATOM 800 N N . ARG A 1 100 ? 42.414 19.769 -59.707 1.00 75.00 100 ARG A N 1
ATOM 801 C CA . ARG A 1 100 ? 42.357 18.425 -60.289 1.00 75.00 100 ARG A CA 1
ATOM 802 C C . ARG A 1 100 ? 43.562 18.175 -61.196 1.00 75.00 100 ARG A C 1
ATOM 804 O O . ARG A 1 100 ? 43.862 18.987 -62.070 1.00 75.00 100 ARG A O 1
ATOM 811 N N . SER A 1 101 ? 44.213 17.019 -61.057 1.00 81.19 101 SER A N 1
ATOM 812 C CA . SER A 1 101 ? 45.278 16.628 -61.983 1.00 81.19 101 SER A CA 1
ATOM 813 C C . SER A 1 101 ? 44.738 16.423 -63.411 1.00 81.19 101 SER A C 1
ATOM 815 O O . SER A 1 101 ? 43.596 15.998 -63.618 1.00 81.19 101 SER A O 1
ATOM 817 N N . LYS A 1 102 ? 45.580 16.664 -64.428 1.00 84.50 102 LYS A N 1
ATOM 818 C CA . LYS A 1 102 ? 45.229 16.373 -65.835 1.00 84.50 102 LYS A CA 1
ATOM 819 C C . LYS A 1 102 ? 44.884 14.894 -66.052 1.00 84.50 102 LYS A C 1
ATOM 821 O O . LYS A 1 102 ? 44.061 14.585 -66.909 1.00 84.50 102 LYS A O 1
ATOM 826 N N . ARG A 1 103 ? 45.486 13.996 -65.263 1.00 86.19 103 ARG A N 1
ATOM 827 C CA . ARG A 1 103 ? 45.209 12.558 -65.303 1.00 86.19 103 ARG A CA 1
ATOM 828 C C . ARG A 1 103 ? 43.839 12.239 -64.718 1.00 86.19 103 ARG A C 1
ATOM 830 O O . ARG A 1 103 ? 43.083 11.540 -65.373 1.00 86.19 103 ARG A O 1
ATOM 837 N N . ASP A 1 104 ? 43.481 12.781 -63.554 1.00 87.88 104 ASP A N 1
ATOM 838 C CA . ASP A 1 104 ? 42.141 12.587 -62.984 1.00 87.88 104 ASP A CA 1
ATOM 839 C C . ASP A 1 104 ? 41.046 13.028 -63.959 1.00 87.88 104 ASP A C 1
ATOM 841 O O . ASP A 1 104 ? 40.074 12.307 -64.139 1.00 87.88 104 ASP A O 1
ATOM 845 N N . GLN A 1 105 ? 41.215 14.171 -64.639 1.00 86.94 105 GLN A N 1
ATOM 846 C CA . GLN A 1 105 ? 40.284 14.603 -65.690 1.00 86.94 105 GLN A CA 1
ATOM 847 C C . GLN A 1 105 ? 40.137 13.523 -66.780 1.00 86.94 105 GLN A C 1
ATOM 849 O O . GLN A 1 105 ? 39.025 13.073 -67.032 1.00 86.94 105 GLN A O 1
ATOM 854 N N . GLN A 1 106 ? 41.248 13.033 -67.344 1.00 88.62 106 GLN A N 1
ATOM 855 C CA . GLN A 1 106 ? 41.241 11.974 -68.365 1.00 88.62 106 GLN A CA 1
ATOM 856 C C . GLN A 1 106 ? 40.599 10.662 -67.882 1.00 88.62 106 GLN A C 1
ATOM 858 O O . GLN A 1 106 ? 39.865 10.025 -68.639 1.00 88.62 106 GLN A O 1
ATOM 863 N N . LEU A 1 107 ? 40.860 10.243 -66.639 1.00 89.81 107 LEU A N 1
ATOM 864 C CA . LEU A 1 107 ? 40.287 9.012 -66.095 1.00 89.81 107 LEU A CA 1
ATOM 865 C C . LEU A 1 107 ? 38.784 9.170 -65.822 1.00 89.81 107 LEU A C 1
ATOM 867 O O . LEU A 1 107 ? 38.012 8.294 -66.206 1.00 89.81 107 LEU A O 1
ATOM 871 N N . ILE A 1 108 ? 38.354 10.295 -65.242 1.00 89.00 108 ILE A N 1
ATOM 872 C CA . ILE A 1 108 ? 36.940 10.629 -65.005 1.00 89.00 108 ILE A CA 1
ATOM 873 C C . ILE A 1 108 ? 36.165 10.707 -66.324 1.00 89.00 108 ILE A C 1
ATOM 875 O O . ILE A 1 108 ? 35.093 10.113 -66.427 1.00 89.00 108 ILE A O 1
ATOM 879 N N . ASP A 1 109 ? 36.714 11.359 -67.353 1.00 88.88 109 ASP A N 1
ATOM 880 C CA . ASP A 1 109 ? 36.105 11.400 -68.688 1.00 88.88 109 ASP A CA 1
ATOM 881 C C . ASP A 1 109 ? 36.004 9.995 -69.294 1.00 88.88 109 ASP A C 1
ATOM 883 O O . ASP A 1 109 ? 34.996 9.650 -69.914 1.00 88.88 109 ASP A O 1
ATOM 887 N N . GLY A 1 110 ? 37.006 9.142 -69.066 1.00 89.50 110 GLY A N 1
ATOM 888 C CA . GLY A 1 110 ? 36.941 7.722 -69.394 1.00 89.50 110 GLY A CA 1
ATOM 889 C C . GLY A 1 110 ? 35.774 7.016 -68.696 1.00 89.50 110 GLY A C 1
ATOM 890 O O . GLY A 1 110 ? 34.992 6.331 -69.358 1.00 89.50 110 GLY A O 1
ATOM 891 N N . ILE A 1 111 ? 35.638 7.181 -67.376 1.00 88.00 111 ILE A N 1
ATOM 892 C CA . ILE A 1 111 ? 34.583 6.544 -66.569 1.00 88.00 111 ILE A CA 1
ATOM 893 C C . ILE A 1 111 ? 33.199 7.031 -67.015 1.00 88.00 111 ILE A C 1
ATOM 895 O O . ILE A 1 111 ? 32.315 6.204 -67.233 1.00 88.00 111 ILE A O 1
ATOM 899 N N . LEU A 1 112 ? 33.025 8.334 -67.254 1.00 87.06 112 LEU A N 1
ATOM 900 C CA . LEU A 1 112 ? 31.799 8.919 -67.808 1.00 87.06 112 LEU A CA 1
ATOM 901 C C . LEU A 1 112 ? 31.447 8.312 -69.175 1.00 87.06 112 LEU A C 1
ATOM 903 O O . LEU A 1 112 ? 30.311 7.885 -69.383 1.00 87.06 112 LEU A O 1
ATOM 907 N N . ASN A 1 113 ? 32.415 8.211 -70.092 1.00 89.44 113 ASN A N 1
ATOM 908 C CA . ASN A 1 113 ? 32.215 7.620 -71.422 1.00 89.44 113 ASN A CA 1
ATOM 909 C C . ASN A 1 113 ? 31.946 6.105 -71.385 1.00 89.44 113 ASN A C 1
ATOM 911 O O . ASN A 1 113 ? 31.254 5.575 -72.261 1.00 89.44 113 ASN A O 1
ATOM 915 N N . ARG A 1 114 ? 32.492 5.386 -70.396 1.00 87.75 114 ARG A N 1
ATOM 916 C CA . ARG A 1 114 ? 32.230 3.957 -70.183 1.00 87.75 114 ARG A CA 1
ATOM 917 C C . ARG A 1 114 ? 30.848 3.742 -69.566 1.00 87.75 114 ARG A C 1
ATOM 919 O O . ARG A 1 114 ? 30.113 2.871 -70.028 1.00 87.75 114 ARG A O 1
ATOM 926 N N . ASN A 1 115 ? 30.473 4.555 -68.580 1.00 87.00 115 ASN A N 1
ATOM 927 C CA . ASN A 1 115 ? 29.190 4.447 -67.898 1.00 87.00 115 ASN A CA 1
ATOM 928 C C . ASN A 1 115 ? 28.014 4.872 -68.789 1.00 87.00 115 ASN A C 1
ATOM 930 O O . ASN A 1 115 ? 26.997 4.188 -68.789 1.00 87.00 115 ASN A O 1
ATOM 934 N N . ALA A 1 116 ? 28.184 5.867 -69.667 1.00 87.12 116 ALA A N 1
ATOM 935 C CA . ALA A 1 116 ? 27.177 6.225 -70.675 1.00 87.12 116 ALA A CA 1
ATOM 936 C C . ALA A 1 116 ? 26.766 5.038 -71.574 1.00 87.12 116 ALA A C 1
ATOM 938 O O . ALA A 1 116 ? 25.643 4.991 -72.072 1.00 87.12 116 ALA A O 1
ATOM 939 N N . LYS A 1 117 ? 27.677 4.073 -71.777 1.00 87.38 117 LYS A N 1
ATOM 940 C CA . LYS A 1 117 ? 27.468 2.878 -72.612 1.00 87.38 117 LYS A CA 1
ATOM 941 C C . LYS A 1 117 ? 26.955 1.664 -71.837 1.00 87.38 117 LYS A C 1
ATOM 943 O O . LYS A 1 117 ? 26.311 0.814 -72.441 1.00 87.38 117 LYS A O 1
ATOM 948 N N . LEU A 1 118 ? 27.271 1.552 -70.543 1.00 86.25 118 LEU A N 1
ATOM 949 C CA . LEU A 1 118 ? 26.975 0.360 -69.730 1.00 86.25 118 LEU A CA 1
ATOM 950 C C . LEU A 1 118 ? 25.928 0.580 -68.627 1.00 86.25 118 LEU A C 1
ATOM 952 O O . LEU A 1 118 ? 25.382 -0.405 -68.144 1.00 86.25 118 LEU A O 1
ATOM 956 N N . LYS A 1 119 ? 25.641 1.834 -68.250 1.00 86.00 119 LYS A N 1
ATOM 957 C CA . LYS A 1 119 ? 24.681 2.246 -67.208 1.00 86.00 119 LYS A CA 1
ATOM 958 C C . LYS A 1 119 ? 24.828 1.464 -65.891 1.00 86.00 119 LYS A C 1
ATOM 960 O O . LYS A 1 119 ? 23.852 0.950 -65.358 1.00 86.00 119 LYS A O 1
ATOM 965 N N . VAL A 1 120 ? 26.061 1.359 -65.389 1.00 85.38 120 VAL A N 1
ATOM 966 C CA . VAL A 1 120 ? 26.387 0.614 -64.158 1.00 85.38 120 VAL A CA 1
ATOM 967 C C . VAL A 1 120 ? 26.275 1.500 -62.917 1.00 85.38 120 VAL A C 1
ATOM 969 O O . VAL A 1 120 ? 25.747 1.065 -61.903 1.00 85.38 120 VAL A O 1
ATOM 972 N N . ILE A 1 121 ? 26.728 2.752 -63.005 1.00 84.69 121 ILE A N 1
ATOM 973 C CA . ILE A 1 121 ? 26.645 3.745 -61.933 1.00 84.69 121 ILE A CA 1
ATOM 974 C C . ILE A 1 121 ? 25.433 4.650 -62.164 1.00 84.69 121 ILE A C 1
ATOM 976 O O . ILE A 1 121 ? 25.361 5.365 -63.169 1.00 84.69 121 ILE A O 1
ATOM 980 N N . GLU A 1 122 ? 24.523 4.661 -61.194 1.00 83.75 122 GLU A N 1
ATOM 981 C CA . GLU A 1 122 ? 23.346 5.532 -61.137 1.00 83.75 122 GLU A CA 1
ATOM 982 C C . GLU A 1 122 ? 23.722 7.029 -61.073 1.00 83.75 122 GLU A C 1
ATOM 984 O O . GLU A 1 122 ? 24.644 7.433 -60.352 1.00 83.75 122 GLU A O 1
ATOM 989 N N . GLY A 1 123 ? 23.008 7.870 -61.831 1.00 82.88 123 GLY A N 1
ATOM 990 C CA . GLY A 1 123 ? 23.108 9.337 -61.797 1.00 82.88 123 GLY A CA 1
ATOM 991 C C . GLY A 1 123 ? 24.395 9.956 -62.366 1.00 82.88 123 GLY A C 1
ATOM 992 O O . GLY A 1 123 ? 24.431 11.158 -62.634 1.00 82.88 123 GLY A O 1
ATOM 993 N N . LEU A 1 124 ? 25.461 9.177 -62.585 1.00 85.25 124 LEU A N 1
ATOM 994 C CA . LEU A 1 124 ? 26.792 9.708 -62.926 1.00 85.25 124 LEU A CA 1
ATOM 995 C C . LEU A 1 124 ? 26.829 10.459 -64.269 1.00 85.25 124 LEU A C 1
ATOM 997 O O . LEU A 1 124 ? 27.564 11.435 -64.404 1.00 85.25 124 LEU A O 1
ATOM 1001 N N . ASN A 1 125 ? 26.036 10.028 -65.252 1.00 84.19 125 ASN A N 1
ATOM 1002 C CA . ASN A 1 125 ? 25.930 10.690 -66.559 1.00 84.19 125 ASN A CA 1
ATOM 1003 C C . ASN A 1 125 ? 24.791 11.719 -66.648 1.00 84.19 125 ASN A C 1
ATOM 1005 O O . ASN A 1 125 ? 24.698 12.424 -67.649 1.00 84.19 125 ASN A O 1
ATOM 1009 N N . GLU A 1 126 ? 23.938 11.795 -65.628 1.00 81.69 126 GLU A N 1
ATOM 1010 C CA . GLU A 1 126 ? 22.789 12.710 -65.555 1.00 81.69 126 GLU A CA 1
ATOM 1011 C C . GLU A 1 126 ? 23.146 13.994 -64.790 1.00 81.69 126 GLU A C 1
ATOM 1013 O O . GLU A 1 126 ? 22.583 15.061 -65.034 1.00 81.69 126 GLU A O 1
ATOM 1018 N N . ALA A 1 127 ? 24.130 13.920 -63.890 1.00 79.00 127 ALA A N 1
ATOM 1019 C CA . ALA A 1 127 ? 24.653 15.076 -63.183 1.00 79.00 127 ALA A CA 1
ATOM 1020 C C . ALA A 1 127 ? 25.409 16.048 -64.107 1.00 79.00 127 ALA A C 1
ATOM 1022 O O . ALA A 1 127 ? 26.225 15.653 -64.939 1.00 79.00 127 ALA A O 1
ATOM 1023 N N . LYS A 1 128 ? 25.236 17.354 -63.851 1.00 79.50 128 LYS A N 1
ATOM 1024 C CA . LYS A 1 128 ? 25.904 18.467 -64.560 1.00 79.50 128 LYS A CA 1
ATOM 1025 C C . LYS A 1 128 ? 27.428 18.307 -64.689 1.00 79.50 128 LYS A C 1
ATOM 1027 O O . LYS A 1 128 ? 28.018 18.810 -65.641 1.00 79.50 128 LYS A O 1
ATOM 1032 N N . ASN A 1 129 ? 28.063 17.658 -63.714 1.00 84.56 129 ASN A N 1
ATOM 1033 C CA . ASN A 1 129 ? 29.414 17.109 -63.797 1.00 84.56 129 ASN A CA 1
ATOM 1034 C C . ASN A 1 129 ? 29.634 16.078 -62.671 1.00 84.56 129 ASN A C 1
ATOM 1036 O O . ASN A 1 129 ? 28.874 16.027 -61.699 1.00 84.56 129 ASN A O 1
ATOM 1040 N N . TYR A 1 130 ? 30.727 15.314 -62.765 1.00 85.38 130 TYR A N 1
ATOM 1041 C CA . TYR A 1 130 ? 31.112 14.311 -61.763 1.00 85.38 130 TYR A CA 1
ATOM 1042 C C . TYR A 1 130 ? 31.239 14.875 -60.328 1.00 85.38 130 TYR A C 1
ATOM 1044 O O . TYR A 1 130 ? 30.987 14.149 -59.379 1.00 85.38 130 TYR A O 1
ATOM 1052 N N . GLN A 1 131 ? 31.596 16.153 -60.134 1.00 87.31 131 GLN A N 1
ATOM 1053 C CA . GLN A 1 131 ? 31.784 16.748 -58.802 1.00 87.31 131 GLN A CA 1
ATOM 1054 C C . GLN A 1 131 ? 30.437 17.024 -58.125 1.00 87.31 131 GLN A C 1
ATOM 1056 O O . GLN A 1 131 ? 30.295 16.844 -56.918 1.00 87.31 131 GLN A O 1
ATOM 1061 N N . THR A 1 132 ? 29.430 17.407 -58.915 1.00 89.31 132 THR A N 1
ATOM 1062 C CA . THR A 1 132 ? 28.034 17.522 -58.468 1.00 89.31 132 THR A CA 1
ATOM 1063 C C . THR A 1 132 ? 27.476 16.142 -58.112 1.00 89.31 132 THR A C 1
ATOM 1065 O O . THR A 1 132 ? 26.780 16.008 -57.109 1.00 89.31 132 THR A O 1
ATOM 1068 N N . TRP A 1 133 ? 27.838 15.104 -58.876 1.00 92.75 133 TRP A N 1
ATOM 1069 C CA . TRP A 1 133 ? 27.493 13.715 -58.563 1.00 92.75 133 TRP A CA 1
ATOM 1070 C C . TRP A 1 133 ? 28.191 13.197 -57.294 1.00 92.75 133 TRP A C 1
ATOM 1072 O O . TRP A 1 133 ? 27.506 12.697 -56.410 1.00 92.75 133 TRP A O 1
ATOM 1082 N N . LEU A 1 134 ? 29.509 13.392 -57.138 1.00 92.06 134 LEU A N 1
ATOM 1083 C CA . LEU A 1 134 ? 30.255 13.038 -55.917 1.00 92.06 134 LEU A CA 1
ATOM 1084 C C . LEU A 1 134 ? 29.657 13.726 -54.684 1.00 92.06 134 LEU A C 1
ATOM 1086 O O . LEU A 1 134 ? 29.449 13.081 -53.661 1.00 92.06 134 LEU A O 1
ATOM 1090 N N . LYS A 1 135 ? 29.318 15.019 -54.802 1.00 92.06 135 LYS A N 1
ATOM 1091 C CA . LYS A 1 135 ? 28.612 15.768 -53.757 1.00 92.06 135 LYS A CA 1
ATOM 1092 C C . LYS A 1 135 ? 27.263 15.118 -53.429 1.00 92.06 135 LYS A C 1
ATOM 1094 O O . LYS A 1 135 ? 26.969 14.889 -52.263 1.00 92.06 135 LYS A O 1
ATOM 1099 N N . SER A 1 136 ? 26.452 14.811 -54.442 1.00 92.00 136 SER A N 1
ATOM 1100 C CA . SER A 1 136 ? 25.133 14.191 -54.264 1.00 92.00 136 SER A CA 1
ATOM 1101 C C . SER A 1 136 ? 25.216 12.805 -53.616 1.00 92.00 136 SER A C 1
ATOM 1103 O O . SER A 1 136 ? 24.465 12.544 -52.681 1.00 92.00 136 SER A O 1
ATOM 1105 N N . LYS A 1 137 ? 26.160 11.953 -54.037 1.00 93.56 137 LYS A N 1
ATOM 1106 C CA . LYS A 1 137 ? 26.417 10.639 -53.427 1.00 93.56 137 LYS A CA 1
ATOM 1107 C C . LYS A 1 137 ? 26.899 10.765 -51.981 1.00 93.56 137 LYS A C 1
ATOM 1109 O O . LYS A 1 137 ? 26.366 10.072 -51.123 1.00 93.56 137 LYS A O 1
ATOM 1114 N N . PHE A 1 138 ? 27.814 11.6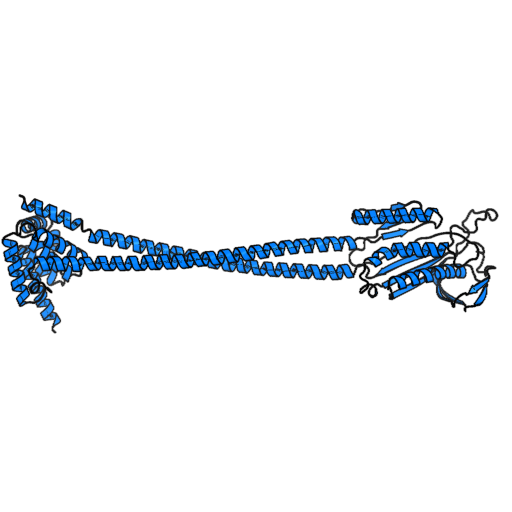94 -51.685 1.00 92.56 138 PHE A N 1
ATOM 1115 C CA . PHE A 1 138 ? 28.217 11.991 -50.306 1.00 92.56 138 PHE A CA 1
ATOM 1116 C C . PHE A 1 138 ? 27.012 12.359 -49.426 1.00 92.56 138 PHE A C 1
ATOM 1118 O O . PHE A 1 138 ? 26.813 11.730 -48.392 1.00 92.56 138 PHE A O 1
ATOM 1125 N N . PHE A 1 139 ? 26.181 13.323 -49.842 1.00 92.25 139 PHE A N 1
ATOM 1126 C CA . PHE A 1 139 ? 25.021 13.733 -49.041 1.00 92.25 139 PHE A CA 1
ATOM 1127 C C . PHE A 1 139 ? 23.940 12.645 -48.934 1.00 92.25 139 PHE A C 1
ATOM 1129 O O . PHE A 1 139 ? 23.349 12.527 -47.870 1.00 92.25 139 PHE A O 1
ATOM 1136 N N . ARG A 1 140 ? 23.728 11.811 -49.963 1.00 92.62 140 ARG A N 1
ATOM 1137 C CA . ARG A 1 140 ? 22.802 10.661 -49.898 1.00 92.62 140 ARG A CA 1
ATOM 1138 C C . ARG A 1 140 ? 23.278 9.563 -48.943 1.00 92.62 140 ARG A C 1
ATOM 1140 O O . ARG A 1 140 ? 22.452 8.942 -48.295 1.00 92.62 140 ARG A O 1
ATOM 1147 N N . MET A 1 141 ? 24.585 9.310 -48.853 1.00 91.44 141 MET A N 1
ATOM 1148 C CA . MET A 1 141 ? 25.120 8.347 -47.878 1.00 91.44 141 MET A CA 1
ATOM 1149 C C . MET A 1 141 ? 25.189 8.938 -46.467 1.00 91.44 141 MET A C 1
ATOM 1151 O O . MET A 1 141 ? 25.066 8.207 -45.491 1.00 91.44 141 MET A O 1
ATOM 1155 N N . LYS A 1 142 ? 25.357 10.261 -46.357 1.00 91.56 142 LYS A N 1
ATOM 1156 C CA . LYS A 1 142 ? 25.298 10.985 -45.086 1.00 91.56 142 LYS A CA 1
ATOM 1157 C C . LYS A 1 142 ? 23.883 11.032 -44.514 1.00 91.56 142 LYS A C 1
ATOM 1159 O O . LYS A 1 142 ? 23.756 10.835 -43.312 1.00 91.56 142 LYS A O 1
ATOM 1164 N N . SER A 1 143 ? 22.858 11.235 -45.350 1.00 93.19 143 SER A N 1
ATOM 1165 C CA . SER A 1 143 ? 21.477 11.331 -44.867 1.00 93.19 143 SER A CA 1
ATOM 1166 C C . SER A 1 143 ? 21.031 10.056 -44.165 1.00 93.19 143 SER A C 1
ATOM 1168 O O . SER A 1 143 ? 20.454 10.184 -43.107 1.00 93.19 143 SER A O 1
ATOM 1170 N N . VAL A 1 144 ? 21.414 8.858 -44.630 1.00 92.06 144 VAL A N 1
ATOM 1171 C CA . VAL A 1 144 ? 21.088 7.587 -43.939 1.00 92.06 144 VAL A CA 1
ATOM 1172 C C . VAL A 1 144 ? 21.460 7.631 -42.449 1.00 92.06 144 VAL A C 1
ATOM 1174 O O . VAL A 1 144 ? 20.641 7.307 -41.601 1.00 92.06 144 VAL A O 1
ATOM 1177 N N . PHE A 1 145 ? 22.661 8.113 -42.116 1.00 92.62 145 PHE A N 1
ATOM 1178 C CA . PHE A 1 145 ? 23.099 8.237 -40.721 1.00 92.62 145 PHE A CA 1
ATOM 1179 C C . PHE A 1 145 ? 22.448 9.415 -39.971 1.00 92.62 145 PHE A C 1
ATOM 1181 O O . PHE A 1 145 ? 22.488 9.445 -38.744 1.00 92.62 145 PHE A O 1
ATOM 1188 N N . GLU A 1 146 ? 21.901 10.410 -40.675 1.00 92.44 146 GLU A N 1
ATOM 1189 C CA . GLU A 1 146 ? 21.121 11.508 -40.083 1.00 92.44 146 GLU A CA 1
ATOM 1190 C C . GLU A 1 146 ? 19.669 11.077 -39.821 1.00 92.44 146 GLU A C 1
ATOM 1192 O O . GLU A 1 146 ? 19.138 11.380 -38.757 1.00 92.44 146 GLU A O 1
ATOM 1197 N N . ASP A 1 147 ? 19.087 10.293 -40.731 1.00 94.25 147 ASP A N 1
ATOM 1198 C CA . ASP A 1 147 ? 17.780 9.649 -40.619 1.00 94.25 147 ASP A CA 1
ATOM 1199 C C . ASP A 1 147 ? 17.787 8.655 -39.430 1.00 94.25 147 ASP A C 1
ATOM 1201 O O . ASP A 1 147 ? 16.905 8.706 -38.574 1.00 94.25 147 ASP A O 1
ATOM 1205 N N . ASP A 1 148 ? 18.834 7.821 -39.300 1.00 94.06 148 ASP A N 1
ATOM 1206 C CA . ASP A 1 148 ? 19.042 6.922 -38.146 1.00 94.06 148 ASP A CA 1
ATOM 1207 C C . ASP A 1 148 ? 19.147 7.696 -36.809 1.00 94.06 148 ASP A C 1
ATOM 1209 O O . ASP A 1 148 ? 18.652 7.243 -35.773 1.00 94.06 148 ASP A O 1
ATOM 1213 N N . ILE A 1 149 ? 19.769 8.884 -36.814 1.00 94.69 149 ILE A N 1
ATOM 1214 C CA . ILE A 1 149 ? 19.862 9.766 -35.636 1.00 94.69 149 ILE A CA 1
ATOM 1215 C C . ILE A 1 149 ? 18.499 10.369 -35.275 1.00 94.69 149 ILE A C 1
ATOM 1217 O O . ILE A 1 149 ? 18.192 10.478 -34.087 1.00 94.69 149 ILE A O 1
ATOM 1221 N N . GLU A 1 150 ? 17.688 10.756 -36.263 1.00 96.12 150 GLU A N 1
ATOM 1222 C CA . GLU A 1 150 ? 16.332 11.270 -36.034 1.00 96.12 150 GLU A CA 1
ATOM 1223 C C . GLU A 1 150 ? 15.420 10.175 -35.457 1.00 96.12 150 GLU A C 1
ATOM 1225 O O . GLU A 1 150 ? 14.695 10.426 -34.494 1.00 96.12 150 GLU A O 1
ATOM 1230 N N . VAL A 1 151 ? 15.526 8.935 -35.950 1.00 96.31 151 VAL A N 1
ATOM 1231 C CA . VAL A 1 151 ? 14.821 7.770 -35.382 1.00 96.31 151 VAL A CA 1
ATOM 1232 C C . VAL A 1 151 ? 15.231 7.517 -33.926 1.00 96.31 151 VAL A C 1
ATOM 1234 O O . VAL A 1 151 ? 14.357 7.324 -33.077 1.00 96.31 151 VAL A O 1
ATOM 1237 N N . ALA A 1 152 ? 16.530 7.570 -33.609 1.00 96.00 152 ALA A N 1
ATOM 1238 C CA . ALA A 1 152 ? 17.010 7.426 -32.233 1.00 96.00 152 ALA A CA 1
ATOM 1239 C C . ALA A 1 152 ? 16.485 8.545 -31.310 1.00 96.00 152 ALA A C 1
ATOM 1241 O O . ALA A 1 152 ? 16.110 8.272 -30.171 1.00 96.00 152 ALA A O 1
ATOM 1242 N N . ASP A 1 153 ? 16.402 9.792 -31.791 1.00 97.00 153 ASP A N 1
ATOM 1243 C CA . ASP A 1 153 ? 15.819 10.905 -31.027 1.00 97.00 153 ASP A CA 1
ATOM 1244 C C . ASP A 1 153 ? 14.312 10.748 -30.793 1.00 97.00 153 ASP A C 1
ATOM 1246 O O . ASP A 1 153 ? 13.836 11.016 -29.688 1.00 97.00 153 ASP A O 1
ATOM 1250 N N . ILE A 1 154 ? 13.560 10.278 -31.792 1.00 97.50 154 ILE A N 1
ATOM 1251 C CA . ILE A 1 154 ? 12.122 10.007 -31.658 1.00 97.50 154 ILE A CA 1
ATOM 1252 C C . ILE A 1 154 ? 11.871 8.933 -30.590 1.00 97.50 154 ILE A C 1
ATOM 1254 O O . ILE A 1 154 ? 10.995 9.110 -29.740 1.00 97.50 154 ILE A O 1
ATOM 1258 N N . GLU A 1 155 ? 12.650 7.847 -30.586 1.00 97.56 155 GLU A N 1
ATOM 1259 C CA . GLU A 1 155 ? 12.494 6.774 -29.597 1.00 97.56 155 GLU A CA 1
ATOM 1260 C C . GLU A 1 155 ? 12.957 7.205 -28.192 1.00 97.56 155 GLU A C 1
ATOM 1262 O O . GLU A 1 155 ? 12.289 6.874 -27.214 1.00 97.56 155 GLU A O 1
ATOM 1267 N N . ILE A 1 156 ? 14.015 8.023 -28.063 1.00 97.94 156 ILE A N 1
ATOM 1268 C CA . ILE A 1 156 ? 14.404 8.632 -26.774 1.00 97.94 156 ILE A CA 1
ATOM 1269 C C . ILE A 1 156 ? 13.264 9.492 -26.215 1.00 97.94 156 ILE A C 1
ATOM 1271 O O . ILE A 1 156 ? 12.867 9.294 -25.068 1.00 97.94 156 ILE A O 1
ATOM 1275 N N . VAL A 1 157 ? 12.703 10.411 -27.010 1.00 98.38 157 VAL A N 1
ATOM 1276 C CA . VAL A 1 157 ? 11.613 11.302 -26.567 1.00 98.38 157 VAL A CA 1
ATOM 1277 C C . VAL A 1 157 ? 10.361 10.506 -26.189 1.00 98.38 157 VAL A C 1
ATOM 1279 O O . VAL A 1 157 ? 9.702 10.825 -25.198 1.00 98.38 157 VAL A O 1
ATOM 1282 N N . LYS A 1 158 ? 10.050 9.437 -26.931 1.00 98.31 158 LYS A N 1
ATOM 1283 C CA . LYS A 1 158 ? 8.965 8.506 -26.604 1.00 98.31 158 LYS A CA 1
ATOM 1284 C C . LYS A 1 158 ? 9.203 7.804 -25.262 1.00 98.31 158 LYS A C 1
ATOM 1286 O O . LYS A 1 158 ? 8.319 7.830 -24.410 1.00 98.31 158 LYS A O 1
ATOM 1291 N N . LEU A 1 159 ? 10.388 7.235 -25.036 1.00 98.31 159 LEU A N 1
ATOM 1292 C CA . LEU A 1 159 ? 10.727 6.551 -23.782 1.00 98.31 159 LEU A CA 1
ATOM 1293 C C . LEU A 1 159 ? 10.764 7.512 -22.578 1.00 98.31 159 LEU A C 1
ATOM 1295 O O . LEU A 1 159 ? 10.316 7.142 -21.494 1.00 98.31 159 LEU A O 1
ATOM 1299 N N . GLU A 1 160 ? 11.240 8.749 -22.756 1.00 98.25 160 GLU A N 1
ATOM 1300 C CA . GLU A 1 160 ? 11.204 9.803 -21.726 1.00 98.25 160 GLU A CA 1
ATOM 1301 C C . GLU A 1 160 ? 9.752 10.235 -21.409 1.00 98.25 160 GLU A C 1
ATOM 1303 O O . GLU A 1 160 ? 9.414 10.484 -20.246 1.00 98.25 160 GLU A O 1
ATOM 1308 N N . GLY A 1 161 ? 8.856 10.220 -22.404 1.00 98.19 161 GLY A N 1
ATOM 1309 C CA . GLY A 1 161 ? 7.409 10.373 -22.217 1.00 98.19 161 GLY A CA 1
ATOM 1310 C C . GLY A 1 161 ? 6.774 9.220 -21.429 1.00 98.19 161 GLY A C 1
ATOM 1311 O O . GLY A 1 161 ? 6.104 9.460 -20.427 1.00 98.19 161 GLY A O 1
ATOM 1312 N N . GLU A 1 162 ? 7.043 7.969 -21.813 1.00 98.44 162 GLU A N 1
ATOM 1313 C CA . GLU A 1 162 ? 6.528 6.778 -21.115 1.00 98.44 162 GLU A CA 1
ATOM 1314 C C . GLU A 1 162 ? 7.026 6.687 -19.653 1.00 98.44 162 GLU A C 1
ATOM 1316 O O . GLU A 1 162 ? 6.287 6.255 -18.768 1.00 98.44 162 GLU A O 1
ATOM 1321 N N . ILE A 1 163 ? 8.258 7.135 -19.365 1.00 98.62 163 ILE A N 1
ATOM 1322 C CA . ILE A 1 163 ? 8.756 7.302 -17.985 1.00 98.62 163 ILE A CA 1
ATOM 1323 C C . ILE A 1 163 ? 7.943 8.367 -17.242 1.00 98.62 163 ILE A C 1
ATOM 1325 O O . ILE A 1 163 ? 7.522 8.131 -16.113 1.00 98.62 163 ILE A O 1
ATOM 1329 N N . THR A 1 164 ? 7.683 9.514 -17.874 1.00 98.50 164 THR A N 1
ATOM 1330 C CA . THR A 1 164 ? 6.925 10.621 -17.270 1.00 98.50 164 THR A CA 1
ATOM 1331 C C . THR A 1 164 ? 5.493 10.207 -16.898 1.00 98.50 164 THR A C 1
ATOM 1333 O O . THR A 1 164 ? 4.974 10.635 -15.865 1.00 98.50 164 THR A O 1
ATOM 1336 N N . GLU A 1 165 ? 4.851 9.351 -17.699 1.00 98.56 165 GLU A N 1
ATOM 1337 C CA . GLU A 1 165 ? 3.538 8.770 -17.385 1.00 98.56 165 GLU A CA 1
ATOM 1338 C C . GLU A 1 165 ? 3.601 7.805 -16.187 1.00 98.56 165 GLU A C 1
ATOM 1340 O O . GLU A 1 165 ? 2.752 7.876 -15.293 1.00 98.56 165 GLU A O 1
ATOM 1345 N N . LEU A 1 166 ? 4.632 6.952 -16.105 1.00 98.56 166 LEU A N 1
ATOM 1346 C CA . LEU A 1 166 ? 4.827 6.068 -14.950 1.00 98.56 166 LEU A CA 1
ATOM 1347 C C . LEU A 1 166 ? 5.141 6.834 -13.661 1.00 98.56 166 LEU A C 1
ATOM 1349 O O . LEU A 1 166 ? 4.559 6.518 -12.626 1.00 98.56 166 LEU A O 1
ATOM 1353 N N . GLU A 1 167 ? 6.004 7.849 -13.705 1.00 98.38 167 GLU A N 1
ATOM 1354 C CA . GLU A 1 167 ? 6.336 8.683 -12.540 1.00 98.38 167 GLU A CA 1
ATOM 1355 C C . GLU A 1 167 ? 5.098 9.452 -12.031 1.00 98.38 167 GLU A C 1
ATOM 1357 O O . GLU A 1 167 ? 4.893 9.580 -10.822 1.00 98.38 167 GLU A O 1
ATOM 1362 N N . GLN A 1 168 ? 4.198 9.881 -12.928 1.00 98.44 168 GLN A N 1
ATOM 1363 C CA . GLN A 1 168 ? 2.891 10.428 -12.541 1.00 98.44 168 GLN A CA 1
ATOM 1364 C C . GLN A 1 168 ? 1.958 9.376 -11.924 1.00 98.44 168 GLN A C 1
ATOM 1366 O O . GLN A 1 168 ? 1.268 9.687 -10.952 1.00 98.44 168 GLN A O 1
ATOM 1371 N N . SER A 1 169 ? 1.935 8.144 -12.445 1.00 98.25 169 SER A N 1
ATOM 1372 C CA . SER A 1 169 ? 1.124 7.059 -11.876 1.00 98.25 169 SER A CA 1
ATOM 1373 C C . SER A 1 169 ? 1.616 6.632 -10.491 1.00 98.25 169 SER A C 1
ATOM 1375 O O . SER A 1 169 ? 0.790 6.488 -9.595 1.00 98.25 169 SER A O 1
ATOM 1377 N N . ILE A 1 170 ? 2.933 6.492 -10.287 1.00 98.62 170 ILE A N 1
ATOM 1378 C CA . ILE A 1 170 ? 3.526 6.217 -8.967 1.00 98.62 170 ILE A CA 1
ATOM 1379 C C . ILE A 1 170 ? 3.095 7.301 -7.978 1.00 98.62 170 ILE A C 1
ATOM 1381 O O . ILE A 1 170 ? 2.595 6.994 -6.902 1.00 98.62 170 ILE A O 1
ATOM 1385 N N . LYS A 1 171 ? 3.172 8.575 -8.374 1.00 98.38 171 LYS A N 1
ATOM 1386 C CA . LYS A 1 171 ? 2.745 9.684 -7.516 1.00 98.38 171 LYS A CA 1
ATOM 1387 C C . LYS A 1 171 ? 1.251 9.652 -7.171 1.00 98.38 171 LYS A C 1
ATOM 1389 O O . LYS A 1 171 ? 0.864 10.114 -6.099 1.00 98.38 171 LYS A O 1
ATOM 1394 N N . GLN A 1 172 ? 0.385 9.134 -8.042 1.00 98.25 172 GLN A N 1
ATOM 1395 C CA . GLN A 1 172 ? -1.031 8.928 -7.704 1.00 98.25 172 GLN A CA 1
ATOM 1396 C C . GLN A 1 172 ? -1.199 7.797 -6.679 1.00 98.25 172 GLN A C 1
ATOM 1398 O O . GLN A 1 172 ? -1.938 7.967 -5.709 1.00 98.25 172 GLN A O 1
ATOM 1403 N N . ASP A 1 173 ? -0.470 6.696 -6.854 1.00 98.38 173 ASP A N 1
ATOM 1404 C CA . ASP A 1 173 ? -0.453 5.543 -5.949 1.00 98.38 173 ASP A CA 1
ATOM 1405 C C . ASP A 1 173 ? 0.080 5.914 -4.544 1.00 98.38 173 ASP A C 1
ATOM 1407 O O . ASP A 1 173 ? -0.530 5.563 -3.533 1.00 98.38 173 ASP A O 1
ATOM 1411 N N . GLU A 1 174 ? 1.150 6.715 -4.457 1.00 98.19 174 GLU A N 1
ATOM 1412 C CA . GLU A 1 174 ? 1.678 7.275 -3.199 1.00 98.19 174 GLU A CA 1
ATOM 1413 C C . GLU A 1 174 ? 0.624 8.101 -2.443 1.00 98.19 174 GLU A C 1
ATOM 1415 O O . GLU A 1 174 ? 0.453 7.954 -1.231 1.00 98.19 174 GLU A O 1
ATOM 1420 N N . ASN A 1 175 ? -0.124 8.957 -3.150 1.00 98.19 175 ASN A N 1
ATOM 1421 C CA . ASN A 1 175 ? -1.187 9.760 -2.540 1.00 98.19 175 ASN A CA 1
ATOM 1422 C C . ASN A 1 175 ? -2.375 8.899 -2.071 1.00 98.19 175 ASN A C 1
ATOM 1424 O O . ASN A 1 175 ? -3.006 9.236 -1.067 1.00 98.19 175 ASN A O 1
ATOM 1428 N N . GLN A 1 176 ? -2.664 7.777 -2.743 1.00 98.25 176 GLN A N 1
ATOM 1429 C CA . GLN A 1 176 ? -3.651 6.804 -2.262 1.00 98.25 176 GLN A CA 1
ATOM 1430 C C . GLN A 1 176 ? -3.178 6.134 -0.965 1.00 98.25 176 GLN A C 1
ATOM 1432 O O . GLN A 1 176 ? -3.940 6.109 0.001 1.00 98.25 176 GLN A O 1
ATOM 1437 N N . ILE A 1 177 ? -1.919 5.680 -0.896 1.00 98.50 177 ILE A N 1
ATOM 1438 C CA . ILE A 1 177 ? -1.334 5.113 0.332 1.00 98.50 177 ILE A CA 1
ATOM 1439 C C . ILE A 1 177 ? -1.439 6.114 1.490 1.00 98.50 177 ILE A C 1
ATOM 1441 O O . ILE A 1 177 ? -1.992 5.766 2.531 1.00 98.50 177 ILE A O 1
ATOM 1445 N N . LEU A 1 178 ? -1.023 7.371 1.296 1.00 98.31 178 LEU A N 1
ATOM 1446 C CA . LEU A 1 178 ? -1.115 8.416 2.327 1.00 98.31 178 LEU A CA 1
ATOM 1447 C C . LEU A 1 178 ? -2.557 8.656 2.813 1.00 98.31 178 LEU A C 1
ATOM 1449 O O . LEU A 1 178 ? -2.774 8.909 4.000 1.00 98.31 178 LEU A O 1
ATOM 1453 N N . SER A 1 179 ? -3.553 8.559 1.927 1.00 98.19 179 SER A N 1
ATOM 1454 C CA . SER A 1 179 ? -4.970 8.663 2.304 1.00 98.19 179 SER A CA 1
ATOM 1455 C C . SER A 1 179 ? -5.447 7.457 3.125 1.00 98.19 179 SER A C 1
ATOM 1457 O O . SER A 1 179 ? -6.237 7.625 4.056 1.00 98.19 179 SER A O 1
ATOM 1459 N N . ILE A 1 180 ? -4.972 6.249 2.810 1.00 98.19 180 ILE A N 1
ATOM 1460 C CA . ILE A 1 180 ? -5.310 5.024 3.548 1.00 98.19 180 ILE A CA 1
ATOM 1461 C C . ILE A 1 180 ? -4.611 5.013 4.917 1.00 98.19 180 ILE A C 1
ATOM 1463 O O . ILE A 1 180 ? -5.225 4.660 5.921 1.00 98.19 180 ILE A O 1
ATOM 1467 N N . GLU A 1 181 ? -3.363 5.474 5.012 1.00 97.94 181 GLU A N 1
ATOM 1468 C CA . GLU A 1 181 ? -2.662 5.623 6.293 1.00 97.94 181 GLU A CA 1
ATOM 1469 C C . GLU A 1 181 ? -3.348 6.639 7.219 1.00 97.94 181 GLU A C 1
ATOM 1471 O O . GLU A 1 181 ? -3.435 6.416 8.428 1.00 97.94 181 GLU A O 1
ATOM 1476 N N . GLN A 1 182 ? -3.905 7.726 6.672 1.00 97.94 182 GLN A N 1
ATOM 1477 C CA . GLN A 1 182 ? -4.729 8.665 7.441 1.00 97.94 182 GLN A CA 1
ATOM 1478 C C . GLN A 1 182 ? -6.024 8.014 7.954 1.00 97.94 182 GLN A C 1
ATOM 1480 O O . GLN A 1 182 ? -6.358 8.206 9.123 1.00 97.94 182 GLN A O 1
ATOM 1485 N N . SER A 1 183 ? -6.698 7.199 7.132 1.00 97.88 183 SER A N 1
ATOM 1486 C CA . SER A 1 183 ? -7.861 6.391 7.541 1.00 97.88 183 SER A CA 1
ATOM 1487 C C . SER A 1 183 ? -7.510 5.445 8.700 1.00 97.88 183 SER A C 1
ATOM 1489 O O . SER A 1 183 ? -8.130 5.503 9.760 1.00 97.88 183 SER A O 1
ATOM 1491 N N . ILE A 1 184 ? -6.427 4.668 8.566 1.00 98.12 184 ILE A N 1
ATOM 1492 C CA . ILE A 1 184 ? -5.933 3.752 9.609 1.00 98.12 184 ILE A CA 1
ATOM 1493 C C . ILE A 1 184 ? -5.621 4.499 10.920 1.00 98.12 184 ILE A C 1
ATOM 1495 O O . ILE A 1 184 ? -5.912 3.996 12.005 1.00 98.12 184 ILE A O 1
ATOM 1499 N N . ASN A 1 185 ? -5.032 5.696 10.857 1.00 97.31 185 ASN A N 1
ATOM 1500 C CA . ASN A 1 185 ? -4.701 6.483 12.051 1.00 97.31 185 ASN A CA 1
ATOM 1501 C C . ASN A 1 185 ? -5.940 7.072 12.752 1.00 97.31 185 ASN A C 1
ATOM 1503 O O . ASN A 1 185 ? -5.958 7.166 13.983 1.00 97.31 185 ASN A O 1
ATOM 1507 N N . GLN A 1 186 ? -6.989 7.416 11.999 1.00 97.75 186 GLN A N 1
ATOM 1508 C CA . GLN A 1 186 ? -8.290 7.798 12.559 1.00 97.75 186 GLN A CA 1
ATOM 1509 C C . GLN A 1 186 ? -8.973 6.590 13.218 1.00 97.75 186 GLN A C 1
ATOM 1511 O O . GLN A 1 186 ? -9.340 6.670 14.388 1.00 97.75 186 GLN A O 1
ATOM 1516 N N . ASP A 1 187 ? -9.039 5.448 12.530 1.00 97.94 187 ASP A N 1
ATOM 1517 C CA . ASP A 1 187 ? -9.596 4.196 13.058 1.00 97.94 187 ASP A CA 1
ATOM 1518 C C . ASP A 1 187 ? -8.899 3.732 14.351 1.00 97.94 187 ASP A C 1
ATOM 1520 O O . ASP A 1 187 ? -9.569 3.363 15.315 1.00 97.94 187 ASP A O 1
ATOM 1524 N N . ASN A 1 188 ? -7.561 3.791 14.416 1.00 97.12 188 ASN A N 1
ATOM 1525 C CA . ASN A 1 188 ? -6.806 3.475 15.638 1.00 97.12 188 ASN A CA 1
ATOM 1526 C C . ASN A 1 188 ? -7.176 4.416 16.798 1.00 97.12 188 ASN A C 1
ATOM 1528 O O . ASN A 1 188 ? -7.295 3.974 17.939 1.00 97.12 188 ASN A O 1
ATOM 1532 N N . SER A 1 189 ? -7.384 5.705 16.508 1.00 97.06 189 SER A N 1
ATOM 1533 C CA . SER A 1 189 ? -7.799 6.694 17.511 1.00 97.06 189 SER A CA 1
ATOM 1534 C C . SER A 1 189 ? -9.211 6.401 18.034 1.00 97.06 189 SER A C 1
ATOM 1536 O O . SER A 1 189 ? -9.452 6.497 19.238 1.00 97.06 189 SER A O 1
ATOM 1538 N N . THR A 1 190 ? -10.124 5.973 17.154 1.00 97.25 190 THR A N 1
ATOM 1539 C CA . THR A 1 190 ? -11.461 5.487 17.528 1.00 97.25 190 THR A CA 1
ATOM 1540 C C . THR A 1 190 ? -11.377 4.231 18.393 1.00 97.25 190 THR A C 1
ATOM 1542 O O . THR A 1 190 ? -12.000 4.198 19.450 1.00 97.25 190 THR A O 1
ATOM 1545 N N . ILE A 1 191 ? -10.560 3.236 18.020 1.00 96.44 191 ILE A N 1
ATOM 1546 C CA . ILE A 1 191 ? -10.349 2.025 18.834 1.00 96.44 191 ILE A CA 1
ATOM 1547 C C . ILE A 1 191 ? -9.898 2.403 20.248 1.00 96.44 191 ILE A C 1
ATOM 1549 O O . ILE A 1 191 ? -10.529 1.973 21.208 1.00 96.44 191 ILE A O 1
ATOM 1553 N N . SER A 1 192 ? -8.894 3.271 20.403 1.00 95.62 192 SER A N 1
ATOM 1554 C CA . SER A 1 192 ? -8.453 3.698 21.737 1.00 95.62 192 SER A CA 1
ATOM 1555 C C . SER A 1 192 ? -9.522 4.480 22.514 1.00 95.62 192 SER A C 1
ATOM 1557 O O . SER A 1 192 ? -9.552 4.404 23.742 1.00 95.62 192 SER A O 1
ATOM 1559 N N . ALA A 1 193 ? -10.432 5.204 21.854 1.00 95.81 193 ALA A N 1
ATOM 1560 C CA . ALA A 1 193 ? -11.577 5.828 22.525 1.00 95.81 193 ALA A CA 1
ATOM 1561 C C . ALA A 1 193 ? -12.605 4.784 23.012 1.00 95.81 193 ALA A C 1
ATOM 1563 O O . ALA A 1 193 ? -13.098 4.883 24.138 1.00 95.81 193 ALA A O 1
ATOM 1564 N N . LEU A 1 194 ? -12.880 3.755 22.206 1.00 95.19 194 LEU A N 1
ATOM 1565 C CA . LEU A 1 194 ? -13.778 2.646 22.544 1.00 95.19 194 LEU A CA 1
ATOM 1566 C C . LEU A 1 194 ? -13.197 1.741 23.649 1.00 95.19 194 LEU A C 1
ATOM 1568 O O . LEU A 1 194 ? -13.909 1.377 24.583 1.00 95.19 194 LEU A O 1
ATOM 1572 N N . GLU A 1 195 ? -11.893 1.458 23.626 1.00 91.81 195 GLU A N 1
ATOM 1573 C CA . GLU A 1 195 ? -11.182 0.739 24.696 1.00 91.81 195 GLU A CA 1
ATOM 1574 C C . GLU A 1 195 ? -11.241 1.511 26.029 1.00 91.81 195 GLU A C 1
ATOM 1576 O O . GLU A 1 195 ? -11.484 0.923 27.085 1.00 91.81 195 GLU A O 1
ATOM 1581 N N . ASN A 1 196 ? -11.119 2.846 25.992 1.00 89.94 196 ASN A N 1
ATOM 1582 C CA . ASN A 1 196 ? -11.332 3.693 27.170 1.00 89.94 196 ASN A CA 1
ATOM 1583 C C . ASN A 1 196 ? -12.796 3.688 27.654 1.00 89.94 196 ASN A C 1
ATOM 1585 O O . ASN A 1 196 ? -13.023 3.731 28.864 1.00 89.94 196 ASN A O 1
ATOM 1589 N N . ARG A 1 197 ? -13.789 3.597 26.753 1.00 89.62 197 ARG A N 1
ATOM 1590 C CA . ARG A 1 197 ? -15.209 3.424 27.120 1.00 89.62 197 ARG A CA 1
ATOM 1591 C C . ARG A 1 197 ? -15.426 2.091 27.839 1.00 89.62 197 ARG A C 1
ATOM 1593 O O . ARG A 1 197 ? -15.984 2.104 28.932 1.00 89.62 197 ARG A O 1
ATOM 1600 N N . ILE A 1 198 ? -14.911 0.975 27.310 1.00 81.69 198 ILE A N 1
ATOM 1601 C CA . ILE A 1 198 ? -14.959 -0.335 27.991 1.00 81.69 198 ILE A CA 1
ATOM 1602 C C . ILE A 1 198 ? -14.341 -0.232 29.392 1.00 81.69 198 ILE A C 1
ATOM 1604 O O . ILE A 1 198 ? -14.976 -0.628 30.365 1.00 81.69 198 ILE A O 1
ATOM 1608 N N . ALA A 1 199 ? -13.158 0.377 29.531 1.00 77.75 199 ALA A N 1
ATOM 1609 C CA . ALA A 1 199 ? -12.494 0.538 30.827 1.00 77.75 199 ALA A CA 1
ATOM 1610 C C . ALA A 1 199 ? -13.273 1.415 31.836 1.00 77.75 199 ALA A C 1
ATOM 1612 O O . ALA A 1 199 ? -13.098 1.261 33.047 1.00 77.75 199 ALA A O 1
ATOM 1613 N N . GLN A 1 200 ? -14.135 2.328 31.375 1.00 79.44 200 GLN A N 1
ATOM 1614 C CA . GLN A 1 200 ? -15.052 3.085 32.239 1.00 79.44 200 GLN A CA 1
ATOM 1615 C C . GLN A 1 200 ? -16.278 2.252 32.642 1.00 79.44 200 GLN A C 1
ATOM 1617 O O . GLN A 1 200 ? -16.654 2.253 33.815 1.00 79.44 200 GLN A O 1
ATOM 1622 N N . LEU A 1 201 ? -16.865 1.504 31.702 1.00 74.75 201 LEU A N 1
ATOM 1623 C CA . LEU A 1 201 ? -17.997 0.607 31.956 1.00 74.75 201 LEU A CA 1
ATOM 1624 C C . LEU A 1 201 ? -17.614 -0.527 32.921 1.00 74.75 201 LEU A C 1
ATOM 1626 O O . LEU A 1 201 ? -18.365 -0.828 33.847 1.00 74.75 201 LEU A O 1
ATOM 1630 N N . ASP A 1 202 ? -16.425 -1.118 32.772 1.00 65.75 202 ASP A N 1
ATOM 1631 C CA . ASP A 1 202 ? -15.956 -2.191 33.657 1.00 65.75 202 ASP A CA 1
ATOM 1632 C C . ASP A 1 202 ? -15.740 -1.697 35.098 1.00 65.75 202 ASP A C 1
ATOM 1634 O O . ASP A 1 202 ? -16.125 -2.390 36.040 1.00 65.75 202 ASP A O 1
ATOM 1638 N N . LYS A 1 203 ? -15.245 -0.464 35.298 1.00 64.12 203 LYS A N 1
ATOM 1639 C CA . LYS A 1 203 ? -15.131 0.147 36.639 1.00 64.12 203 LYS A CA 1
ATOM 1640 C C . LYS A 1 203 ? -16.480 0.274 37.339 1.00 64.12 203 LYS A C 1
ATOM 1642 O O . LYS A 1 203 ? -16.597 -0.082 38.511 1.00 64.12 203 LYS A O 1
ATOM 1647 N N . LYS A 1 204 ? -17.524 0.701 36.619 1.00 62.16 204 LYS A N 1
ATOM 1648 C CA . LYS A 1 204 ? -18.894 0.746 37.157 1.00 62.16 204 LYS A CA 1
ATOM 1649 C C . LYS A 1 204 ? -19.432 -0.631 37.564 1.00 62.16 204 LYS A C 1
ATOM 1651 O O . LYS A 1 204 ? -20.300 -0.725 38.426 1.00 62.16 204 LYS A O 1
ATOM 1656 N N . ARG A 1 205 ? -18.907 -1.709 36.973 1.00 63.16 205 ARG A N 1
ATOM 1657 C CA . ARG A 1 205 ? -19.275 -3.097 37.293 1.00 63.16 205 ARG A CA 1
ATOM 1658 C C . ARG A 1 205 ? -18.505 -3.704 38.477 1.00 63.16 205 ARG A C 1
ATOM 1660 O O . ARG A 1 205 ? -18.873 -4.797 38.900 1.00 63.16 205 ARG A O 1
ATOM 1667 N N . GLN A 1 206 ? -17.453 -3.065 39.006 1.00 52.00 206 GLN A N 1
ATOM 1668 C CA . GLN A 1 206 ? -16.619 -3.650 40.078 1.00 52.00 206 GLN A CA 1
ATOM 1669 C C . GLN A 1 206 ? -17.266 -3.617 41.476 1.00 52.00 206 GLN A C 1
ATOM 1671 O O . GLN A 1 206 ? -16.811 -4.313 42.383 1.00 52.00 206 GLN A O 1
ATOM 1676 N N . GLN A 1 207 ? -18.318 -2.825 41.681 1.00 53.50 207 GLN A N 1
ATOM 1677 C CA . GLN A 1 207 ? -18.846 -2.534 43.014 1.00 53.50 207 GLN A CA 1
ATOM 1678 C C . GLN A 1 207 ? -19.926 -3.538 43.457 1.00 53.50 207 GLN A C 1
ATOM 1680 O O . GLN A 1 207 ? -21.083 -3.412 43.076 1.00 53.50 207 GLN A O 1
ATOM 1685 N N . LYS A 1 208 ? -19.591 -4.487 44.346 1.00 52.75 208 LYS A N 1
ATOM 1686 C CA . LYS A 1 208 ? -20.581 -5.060 45.284 1.00 52.75 208 LYS A CA 1
ATOM 1687 C C . LYS A 1 208 ? -20.289 -4.553 46.688 1.00 52.75 208 LYS A C 1
ATOM 1689 O O . LYS A 1 208 ? -19.306 -4.960 47.306 1.00 52.75 208 LYS A O 1
ATOM 1694 N N . VAL A 1 209 ? -21.199 -3.735 47.197 1.00 48.44 209 VAL A N 1
ATOM 1695 C CA . VAL A 1 209 ? -21.240 -3.322 48.600 1.00 48.44 209 VAL A CA 1
ATOM 1696 C C . VAL A 1 209 ? -21.922 -4.411 49.432 1.00 48.44 209 VAL A C 1
ATOM 1698 O O . VAL A 1 209 ? -22.894 -5.017 48.979 1.00 48.44 209 VAL A O 1
ATOM 1701 N N . GLU A 1 210 ? -21.445 -4.664 50.648 1.00 47.97 210 GLU A N 1
ATOM 1702 C CA . GLU A 1 210 ? -22.166 -5.420 51.671 1.00 47.97 210 GLU A CA 1
ATOM 1703 C C . GLU A 1 210 ? -22.213 -4.629 52.983 1.00 47.97 210 GLU A C 1
ATOM 1705 O O . GLU A 1 210 ? -21.206 -4.443 53.652 1.00 47.97 210 GLU A O 1
ATOM 1710 N N . ILE A 1 211 ? -23.390 -4.115 53.341 1.00 47.03 211 ILE A N 1
ATOM 1711 C CA . ILE A 1 211 ? -23.565 -3.214 54.487 1.00 47.03 211 ILE A CA 1
ATOM 1712 C C . ILE A 1 211 ? -24.172 -3.996 55.642 1.00 47.03 211 ILE A C 1
ATOM 1714 O O . ILE A 1 211 ? -25.217 -4.623 55.466 1.00 47.03 211 ILE A O 1
ATOM 1718 N N . LYS A 1 212 ? -23.548 -3.918 56.820 1.00 48.97 212 LYS A N 1
ATOM 1719 C CA . LYS A 1 212 ? -24.104 -4.448 58.066 1.00 48.97 212 LYS A CA 1
ATOM 1720 C C . LYS A 1 212 ? -24.169 -3.323 59.101 1.00 48.97 212 LYS A C 1
ATOM 1722 O O . LYS A 1 212 ? -23.141 -2.713 59.355 1.00 48.97 212 LYS A O 1
ATOM 1727 N N . LEU A 1 213 ? -25.326 -3.016 59.678 1.00 44.09 213 LEU A N 1
ATOM 1728 C CA . LEU A 1 213 ? -25.503 -2.074 60.797 1.00 44.09 213 LEU A CA 1
ATOM 1729 C C . LEU A 1 213 ? -25.561 -2.843 62.137 1.00 44.09 213 LEU A C 1
ATOM 1731 O O . LEU A 1 213 ? -25.526 -4.076 62.123 1.00 44.09 213 LEU A O 1
ATOM 1735 N N . LYS A 1 214 ? -25.615 -2.142 63.282 1.00 40.34 214 LYS A N 1
ATOM 1736 C CA . LYS A 1 214 ? -25.817 -2.760 64.614 1.00 40.34 214 LYS A CA 1
ATOM 1737 C C . LYS A 1 214 ? -26.835 -2.045 65.527 1.00 40.34 214 LYS A C 1
ATOM 1739 O O . LYS A 1 214 ? -27.111 -2.576 66.596 1.00 40.34 214 LYS A O 1
ATOM 1744 N N . SER A 1 215 ? -27.357 -0.870 65.162 1.00 40.88 215 SER A N 1
ATOM 1745 C CA . SER A 1 215 ? -28.335 -0.093 65.941 1.00 40.88 215 SER A CA 1
ATOM 1746 C C . SER A 1 215 ? -29.141 0.871 65.052 1.00 40.88 215 SER A C 1
ATOM 1748 O O . SER A 1 215 ? -28.670 1.259 63.979 1.00 40.88 215 SER A O 1
ATOM 1750 N N . ALA A 1 216 ? -30.340 1.289 65.486 1.00 44.53 216 ALA A N 1
ATOM 1751 C CA . ALA A 1 216 ? -31.208 2.242 64.770 1.00 44.53 216 ALA A CA 1
ATOM 1752 C C . ALA A 1 216 ? -31.602 3.466 65.634 1.00 44.53 216 ALA A C 1
ATOM 1754 O O . ALA A 1 216 ? -32.747 3.911 65.659 1.00 44.53 216 ALA A O 1
ATOM 1755 N N . GLY A 1 217 ? -30.624 4.037 66.346 1.00 47.03 217 GLY A N 1
ATOM 1756 C CA . GLY A 1 217 ? -30.788 5.262 67.135 1.00 47.03 217 GLY A CA 1
ATOM 1757 C C . GLY A 1 217 ? -30.580 6.560 66.338 1.00 47.03 217 GLY A C 1
ATOM 1758 O O . GLY A 1 217 ? -30.427 6.574 65.118 1.00 47.03 217 GLY A O 1
ATOM 1759 N N . LYS A 1 218 ? -30.490 7.697 67.049 1.00 46.06 218 LYS A N 1
ATOM 1760 C CA . LYS A 1 218 ? -30.117 8.994 66.437 1.00 46.06 218 LYS A CA 1
ATOM 1761 C C . LYS A 1 218 ? -28.743 8.967 65.763 1.00 46.06 218 LYS A C 1
ATOM 1763 O O . LYS A 1 218 ? -28.549 9.663 64.771 1.00 46.06 218 LYS A O 1
ATOM 1768 N N . GLU A 1 219 ? -27.817 8.176 66.297 1.00 49.22 219 GLU A N 1
ATOM 1769 C CA . GLU A 1 219 ? -26.457 8.031 65.768 1.00 49.22 219 GLU A CA 1
ATOM 1770 C C . GLU A 1 219 ? -26.457 7.332 64.400 1.00 49.22 219 GLU A C 1
ATOM 1772 O O . GLU A 1 219 ? -25.664 7.692 63.537 1.00 49.22 219 GLU A O 1
ATOM 1777 N N . THR A 1 220 ? -27.428 6.456 64.124 1.00 51.19 220 THR A N 1
ATOM 1778 C CA . THR A 1 220 ? -27.545 5.719 62.856 1.00 51.19 220 THR A CA 1
ATOM 1779 C C . THR A 1 220 ? -27.730 6.640 61.643 1.00 51.19 220 THR A C 1
ATOM 1781 O O . THR A 1 220 ? -27.256 6.315 60.558 1.00 51.19 220 THR A O 1
ATOM 1784 N N . GLN A 1 221 ? -28.325 7.832 61.798 1.00 56.56 221 GLN A N 1
ATOM 1785 C CA . GLN A 1 221 ? -28.359 8.834 60.716 1.00 56.56 221 GLN A CA 1
ATOM 1786 C C . GLN A 1 221 ? -26.994 9.484 60.436 1.00 56.56 221 GLN A C 1
ATOM 1788 O O . GLN A 1 221 ? -26.798 10.038 59.353 1.00 56.56 221 GLN A O 1
ATOM 1793 N N . GLU A 1 222 ? -26.054 9.450 61.381 1.00 60.72 222 GLU A N 1
ATOM 1794 C CA . GLU A 1 222 ? -24.660 9.842 61.155 1.00 60.72 222 GLU A CA 1
ATOM 1795 C C . GLU A 1 222 ? -23.827 8.659 60.649 1.00 60.72 222 GLU A C 1
ATOM 1797 O O . GLU A 1 222 ? -23.040 8.845 59.722 1.00 60.72 222 GLU A O 1
ATOM 1802 N N . THR A 1 223 ? -24.050 7.442 61.161 1.00 59.09 223 THR A N 1
ATOM 1803 C CA . THR A 1 223 ? -23.431 6.209 60.647 1.00 59.09 223 THR A CA 1
ATOM 1804 C C . THR A 1 223 ? -23.759 5.999 59.169 1.00 59.09 223 THR A C 1
ATOM 1806 O O . THR A 1 223 ? -22.855 5.781 58.365 1.00 59.09 223 THR A O 1
ATOM 1809 N N . ILE A 1 224 ? -25.027 6.156 58.767 1.00 61.41 224 ILE A N 1
ATOM 1810 C CA . ILE A 1 224 ? -25.447 6.066 57.360 1.00 61.41 224 ILE A CA 1
ATOM 1811 C C . ILE A 1 224 ? -24.734 7.124 56.509 1.00 61.41 224 ILE A C 1
ATOM 1813 O O . ILE A 1 224 ? -24.187 6.768 55.473 1.00 61.41 224 ILE A O 1
ATOM 1817 N N . LYS A 1 225 ? -24.603 8.376 56.970 1.00 66.44 225 LYS A N 1
ATOM 1818 C CA . LYS A 1 225 ? -23.844 9.418 56.244 1.00 66.44 225 LYS A CA 1
ATOM 1819 C C . LYS A 1 225 ? -22.347 9.117 56.130 1.00 66.44 225 LYS A C 1
ATOM 1821 O O . LYS A 1 225 ? -21.729 9.443 55.119 1.00 66.44 225 LYS A O 1
ATOM 1826 N N . LYS A 1 226 ? -21.745 8.486 57.144 1.00 65.88 226 LYS A N 1
ATOM 1827 C CA . LYS A 1 226 ? -20.347 8.017 57.089 1.00 65.88 226 LYS A CA 1
ATOM 1828 C C . LYS A 1 226 ? -20.190 6.854 56.102 1.00 65.88 226 LYS A C 1
ATOM 1830 O O . LYS A 1 226 ? -19.175 6.786 55.414 1.00 65.88 226 LYS A O 1
ATOM 1835 N N . ILE A 1 227 ? -21.191 5.975 55.997 1.00 63.19 227 ILE A N 1
ATOM 1836 C CA . ILE A 1 227 ? -21.249 4.914 54.983 1.00 63.19 227 ILE A CA 1
ATOM 1837 C C . ILE A 1 227 ? -21.417 5.530 53.585 1.00 63.19 227 ILE A C 1
ATOM 1839 O O . ILE A 1 227 ? -20.621 5.217 52.708 1.00 63.19 227 ILE A O 1
ATOM 1843 N N . GLU A 1 228 ? -22.364 6.451 53.381 1.00 65.56 228 GLU A N 1
ATOM 1844 C CA . GLU A 1 228 ? -22.569 7.180 52.117 1.00 65.56 228 GLU A CA 1
ATOM 1845 C C . GLU A 1 228 ? -21.275 7.853 51.637 1.00 65.56 228 GLU A C 1
ATOM 1847 O O . GLU A 1 228 ? -20.827 7.583 50.523 1.00 65.56 228 GLU A O 1
ATOM 1852 N N . GLY A 1 229 ? -20.616 8.639 52.498 1.00 67.31 229 GLY A N 1
ATOM 1853 C CA . GLY A 1 229 ? -19.354 9.309 52.168 1.00 67.31 229 GLY A CA 1
ATOM 1854 C C . GLY A 1 229 ? -18.184 8.350 51.904 1.00 67.31 229 GLY A C 1
ATOM 1855 O O . GLY A 1 229 ? -17.309 8.653 51.095 1.00 67.31 229 GLY A O 1
ATOM 1856 N N . TYR A 1 230 ? -18.168 7.167 52.528 1.00 64.69 230 TYR A N 1
ATOM 1857 C CA . TYR A 1 230 ? -17.179 6.129 52.219 1.00 64.69 230 TYR A CA 1
ATOM 1858 C C . TYR A 1 230 ? -17.473 5.414 50.887 1.00 64.69 230 TYR A C 1
ATOM 1860 O O . TYR A 1 230 ? -16.543 5.078 50.155 1.00 64.69 230 TYR A O 1
ATOM 1868 N N . LEU A 1 231 ? -18.745 5.234 50.521 1.00 61.97 231 LEU A N 1
ATOM 1869 C CA . LEU A 1 231 ? -19.127 4.711 49.206 1.00 61.97 231 LEU A CA 1
ATOM 1870 C C . LEU A 1 231 ? -18.805 5.710 48.087 1.00 61.97 231 LEU A C 1
ATOM 1872 O O . LEU A 1 231 ? -18.262 5.306 47.062 1.00 61.97 231 LEU A O 1
ATOM 1876 N N . GLU A 1 232 ? -19.035 7.007 48.309 1.00 66.44 232 GLU A N 1
ATOM 1877 C CA . GLU A 1 232 ? -18.576 8.078 47.410 1.00 66.44 232 GLU A CA 1
ATOM 1878 C C . GLU A 1 232 ? -17.041 8.110 47.284 1.00 66.44 232 GLU A C 1
ATOM 1880 O O . GLU A 1 232 ? -16.501 8.323 46.196 1.00 66.44 232 GLU A O 1
ATOM 1885 N N . GLU A 1 233 ? -16.303 7.858 48.372 1.00 64.94 233 GLU A N 1
ATOM 1886 C CA . GLU A 1 233 ? -14.842 7.746 48.326 1.00 64.94 233 GLU A CA 1
ATOM 1887 C C . GLU A 1 233 ? -14.379 6.543 47.485 1.00 64.94 233 GLU A C 1
ATOM 1889 O O . GLU A 1 233 ? -13.450 6.687 46.683 1.00 64.94 233 GLU A O 1
ATOM 1894 N N . LEU A 1 234 ? -15.034 5.386 47.607 1.00 59.81 234 LEU A N 1
ATOM 1895 C CA . LEU A 1 234 ? -14.745 4.197 46.796 1.00 59.81 234 LEU A CA 1
ATOM 1896 C C . LEU A 1 234 ? -15.114 4.384 45.317 1.00 59.81 234 LEU A C 1
ATOM 1898 O O . LEU A 1 234 ? -14.327 4.011 44.447 1.00 59.81 234 LEU A O 1
ATOM 1902 N N . GLU A 1 235 ? -16.252 5.012 45.013 1.00 58.28 235 GLU A N 1
ATOM 1903 C CA . GLU A 1 235 ? -16.632 5.400 43.646 1.00 58.28 235 GLU A CA 1
ATOM 1904 C C . GLU A 1 235 ? -15.599 6.345 43.020 1.00 58.28 235 GLU A C 1
ATOM 1906 O O . GLU A 1 235 ? -15.162 6.134 41.888 1.00 58.28 235 GLU A O 1
ATOM 1911 N N . ARG A 1 236 ? -15.161 7.362 43.772 1.00 61.53 236 ARG A N 1
ATOM 1912 C CA . ARG A 1 236 ? -14.196 8.370 43.310 1.00 61.53 236 ARG A CA 1
ATOM 1913 C C . ARG A 1 236 ? -12.782 7.815 43.125 1.00 61.53 236 ARG A C 1
ATOM 1915 O O . ARG A 1 236 ? -12.062 8.273 42.241 1.00 61.53 236 ARG A O 1
ATOM 1922 N N . THR A 1 237 ? -12.355 6.886 43.978 1.00 53.31 237 THR A N 1
ATOM 1923 C CA . THR A 1 237 ? -11.004 6.295 43.919 1.00 53.31 237 THR A CA 1
ATOM 1924 C C . THR A 1 237 ? -10.918 5.107 42.965 1.00 53.31 237 THR A C 1
ATOM 1926 O O . THR A 1 237 ? -9.849 4.846 42.419 1.00 53.31 237 THR A O 1
ATOM 1929 N N . GLY A 1 238 ? -12.019 4.375 42.765 1.00 50.00 238 GLY A N 1
ATOM 1930 C CA . GLY A 1 238 ? -12.006 3.069 42.108 1.00 50.00 238 GLY A CA 1
ATOM 1931 C C . GLY A 1 238 ? -11.287 1.986 42.921 1.00 50.00 238 GLY A C 1
ATOM 1932 O O . GLY A 1 238 ? -11.086 0.889 42.408 1.00 50.00 238 GLY A O 1
ATOM 1933 N N . ALA A 1 239 ? -10.909 2.265 44.175 1.00 47.41 239 ALA A N 1
ATOM 1934 C CA . ALA A 1 239 ? -10.109 1.388 45.032 1.00 47.41 239 ALA A CA 1
ATOM 1935 C C . ALA A 1 239 ? -10.941 0.257 45.665 1.00 47.41 239 ALA A C 1
ATOM 1937 O O . ALA A 1 239 ? -10.776 -0.076 46.836 1.00 47.41 239 ALA A O 1
ATOM 1938 N N . VAL A 1 240 ? -11.856 -0.336 44.890 1.00 47.78 240 VAL A N 1
ATOM 1939 C CA . VAL A 1 240 ? -12.645 -1.482 45.351 1.00 47.78 240 VAL A CA 1
ATOM 1940 C C . VAL A 1 240 ? -11.703 -2.660 45.606 1.00 47.78 240 VAL A C 1
ATOM 1942 O O . VAL A 1 240 ? -11.760 -3.239 46.680 1.00 47.78 240 VAL A O 1
ATOM 1945 N N . ASP A 1 241 ? -10.782 -2.955 44.680 1.00 39.44 241 ASP A N 1
ATOM 1946 C CA . ASP A 1 241 ? -9.884 -4.126 44.734 1.00 39.44 241 ASP A CA 1
ATOM 1947 C C . ASP A 1 241 ? -8.917 -4.154 45.946 1.00 39.44 241 ASP A C 1
ATOM 1949 O O . ASP A 1 241 ? -8.339 -5.202 46.234 1.00 39.44 241 ASP A O 1
ATOM 1953 N N . GLU A 1 242 ? -8.748 -3.043 46.679 1.00 44.25 242 GLU A N 1
ATOM 1954 C CA . GLU A 1 242 ? -7.943 -2.979 47.916 1.00 44.25 242 GLU A CA 1
ATOM 1955 C C . GLU A 1 242 ? -8.767 -3.233 49.198 1.00 44.25 242 GLU A C 1
ATOM 1957 O O . GLU A 1 242 ? -8.199 -3.446 50.269 1.00 44.25 242 GLU A O 1
ATOM 1962 N N . ALA A 1 243 ? -10.103 -3.261 49.117 1.00 46.69 243 ALA A N 1
ATOM 1963 C CA . ALA A 1 243 ? -10.998 -3.489 50.254 1.00 46.69 243 ALA A CA 1
ATOM 1964 C C . ALA A 1 243 ? -11.116 -4.989 50.609 1.00 46.69 243 ALA A C 1
ATOM 1966 O O . ALA A 1 243 ? -12.174 -5.605 50.478 1.00 46.69 243 ALA A O 1
ATOM 1967 N N . THR A 1 244 ? -10.007 -5.596 51.046 1.00 46.72 244 THR A N 1
ATOM 1968 C CA . THR A 1 244 ? -9.914 -7.036 51.358 1.00 46.72 244 THR A CA 1
ATOM 1969 C C . THR A 1 244 ? -10.426 -7.436 52.745 1.00 46.72 244 THR A C 1
ATOM 1971 O O . THR A 1 244 ? -10.573 -8.628 53.009 1.00 46.72 244 THR A O 1
ATOM 1974 N N . GLU A 1 245 ? -10.691 -6.474 53.633 1.00 50.25 245 GLU A N 1
ATOM 1975 C CA . GLU A 1 245 ? -11.201 -6.699 54.994 1.00 50.25 245 GLU A CA 1
ATOM 1976 C C . GLU A 1 245 ? -12.480 -5.875 55.247 1.00 50.25 245 GLU A C 1
ATOM 1978 O O . GLU A 1 245 ? -12.624 -4.791 54.673 1.00 50.25 245 GLU A O 1
ATOM 1983 N N . PRO A 1 246 ? -13.415 -6.336 56.105 1.00 52.19 246 PRO A N 1
ATOM 1984 C CA . PRO A 1 246 ? -14.591 -5.550 56.474 1.00 52.19 246 PRO A CA 1
ATOM 1985 C C . PRO A 1 246 ? -14.197 -4.258 57.208 1.00 52.19 246 PRO A C 1
ATOM 1987 O O . PRO A 1 246 ? -13.536 -4.297 58.247 1.00 52.19 246 PRO A O 1
ATOM 1990 N N . LYS A 1 247 ? -14.637 -3.103 56.702 1.00 56.06 247 LYS A N 1
ATOM 1991 C CA . LYS A 1 247 ? -14.409 -1.797 57.324 1.00 56.06 247 LYS A CA 1
ATOM 1992 C C . LYS A 1 247 ? -15.520 -1.489 58.323 1.00 56.06 247 LYS A C 1
ATOM 1994 O O . LYS A 1 247 ? -16.683 -1.328 57.958 1.00 56.06 247 LYS A O 1
ATOM 1999 N N . TYR A 1 248 ? -15.150 -1.372 59.590 1.00 53.78 248 TYR A N 1
ATOM 2000 C CA . TYR A 1 248 ? -16.065 -0.990 60.661 1.00 53.78 248 TYR A CA 1
ATOM 2001 C C . TYR A 1 248 ? -16.269 0.534 60.667 1.00 53.78 248 TYR A C 1
ATOM 2003 O O . TYR A 1 248 ? -15.299 1.288 60.574 1.00 53.78 248 TYR A O 1
ATOM 2011 N N . ILE A 1 249 ? -17.524 0.985 60.743 1.00 54.66 249 ILE A N 1
ATOM 2012 C CA . ILE A 1 249 ? -17.915 2.403 60.750 1.00 54.66 249 ILE A CA 1
ATOM 2013 C C . ILE A 1 249 ? -18.885 2.598 61.913 1.00 54.66 249 ILE A C 1
ATOM 2015 O O . ILE A 1 249 ? -20.022 2.153 61.841 1.00 54.66 249 ILE A O 1
ATOM 2019 N N . ASP A 1 250 ? -18.414 3.232 62.987 1.00 58.53 250 ASP A N 1
ATOM 2020 C CA . ASP A 1 250 ? -19.086 3.269 64.290 1.00 58.53 250 ASP A CA 1
ATOM 2021 C C . ASP A 1 250 ? -19.462 1.853 64.777 1.00 58.53 250 ASP A C 1
ATOM 2023 O O . ASP A 1 250 ? -18.594 1.062 65.153 1.00 58.53 250 ASP A O 1
ATOM 2027 N N . ASP A 1 251 ? -20.750 1.523 64.745 1.00 47.16 251 ASP A N 1
ATOM 2028 C CA . ASP A 1 251 ? -21.316 0.227 65.075 1.00 47.16 251 ASP A CA 1
ATOM 2029 C C . ASP A 1 251 ? -21.408 -0.693 63.835 1.00 47.16 251 ASP A C 1
ATOM 2031 O O . ASP A 1 251 ? -21.282 -1.912 63.956 1.00 47.16 251 ASP A O 1
ATOM 2035 N N . ALA A 1 252 ? -21.528 -0.138 62.631 1.00 42.66 252 ALA A N 1
ATOM 2036 C CA . ALA A 1 252 ? -21.633 -0.859 61.368 1.00 42.66 252 ALA A CA 1
ATOM 2037 C C . ALA A 1 252 ? -20.354 -1.627 60.970 1.00 42.66 252 ALA A C 1
ATOM 2039 O O . ALA A 1 252 ? -19.236 -1.330 61.389 1.00 42.66 252 ALA A O 1
ATOM 2040 N N . THR A 1 253 ? -20.523 -2.638 60.118 1.00 43.56 253 THR A N 1
ATOM 2041 C CA . THR A 1 253 ? -19.480 -3.441 59.464 1.00 43.56 253 THR A CA 1
ATOM 2042 C C . THR A 1 253 ? -19.765 -3.479 57.961 1.00 43.56 253 THR A C 1
ATOM 2044 O O . THR A 1 253 ? -20.680 -4.171 57.522 1.00 43.56 253 THR A O 1
ATOM 2047 N N . VAL A 1 254 ? -19.005 -2.732 57.161 1.00 49.56 254 VAL A N 1
ATOM 2048 C CA . VAL A 1 254 ? -19.148 -2.703 55.697 1.00 49.56 254 VAL A CA 1
ATOM 2049 C C . VAL A 1 254 ? -18.110 -3.631 55.070 1.00 49.56 254 VAL A C 1
ATOM 2051 O O . VAL A 1 254 ? -16.910 -3.402 55.166 1.00 49.56 254 VAL A O 1
ATOM 2054 N N . GLU A 1 255 ? -18.570 -4.698 54.436 1.00 46.25 255 GLU A N 1
ATOM 2055 C CA . GLU A 1 255 ? -17.766 -5.698 53.738 1.00 46.25 255 GLU A CA 1
ATOM 2056 C C . GLU A 1 255 ? -17.889 -5.504 52.214 1.00 46.25 255 GLU A C 1
ATOM 2058 O O . GLU A 1 255 ? -18.870 -4.945 51.726 1.00 46.25 255 GLU A O 1
ATOM 2063 N N . PHE A 1 256 ? -16.912 -5.971 51.432 1.00 46.91 256 PHE A N 1
ATOM 2064 C CA . PHE A 1 256 ? -16.977 -5.936 49.966 1.00 46.91 256 PHE A CA 1
ATOM 2065 C C . PHE A 1 256 ? -16.699 -7.333 49.412 1.00 46.91 256 PHE A C 1
ATOM 2067 O O . PHE A 1 256 ? -15.622 -7.896 49.598 1.00 46.91 256 PHE A O 1
ATOM 2074 N N . LYS A 1 257 ? -17.697 -7.924 48.744 1.00 40.16 257 LYS A N 1
ATOM 2075 C CA . LYS A 1 257 ? -17.614 -9.285 48.190 1.00 40.16 257 LYS A CA 1
ATOM 2076 C C . LYS A 1 257 ? -17.624 -9.256 46.665 1.00 40.16 257 LYS A C 1
ATOM 2078 O O . LYS A 1 257 ? -18.679 -9.284 46.038 1.00 40.16 257 LYS A O 1
ATOM 2083 N N . PHE A 1 258 ? -16.436 -9.244 46.069 1.00 38.28 258 PHE A N 1
ATOM 2084 C CA . PHE A 1 258 ? -16.228 -9.208 44.619 1.00 38.28 258 PHE A CA 1
ATOM 2085 C C . PHE A 1 258 ? -16.918 -10.370 43.897 1.00 38.28 258 PHE A C 1
ATOM 2087 O O . PHE A 1 258 ? -16.520 -11.534 44.012 1.00 38.28 258 PHE A O 1
ATOM 2094 N N . ALA A 1 259 ? -17.919 -10.046 43.081 1.00 33.28 259 ALA A N 1
ATOM 2095 C CA . ALA A 1 259 ? -18.531 -10.998 42.168 1.00 33.28 259 ALA A CA 1
ATOM 2096 C C . ALA A 1 259 ? -17.573 -11.292 41.000 1.00 33.28 259 ALA A C 1
ATOM 2098 O O . ALA A 1 259 ? -17.549 -10.584 39.990 1.00 33.28 259 ALA A O 1
ATOM 2099 N N . LYS A 1 260 ? -16.793 -12.377 41.103 1.00 32.06 260 LYS A N 1
ATOM 2100 C CA . LYS A 1 260 ? -16.160 -12.985 39.919 1.00 32.06 260 LYS A CA 1
ATOM 2101 C C . LYS A 1 260 ? -17.245 -13.303 38.880 1.00 32.06 260 LYS A C 1
ATOM 2103 O O . LYS A 1 260 ? -18.386 -13.578 39.246 1.00 32.06 260 LYS A O 1
ATOM 2108 N N . ARG A 1 261 ? -16.897 -13.270 37.582 1.00 29.38 261 ARG A N 1
ATOM 2109 C CA . ARG A 1 261 ? -17.835 -13.504 36.460 1.00 29.38 261 ARG A CA 1
ATOM 2110 C C . ARG A 1 261 ? -18.773 -14.694 36.767 1.00 29.38 261 ARG A C 1
ATOM 2112 O O . ARG A 1 261 ? -18.324 -15.836 36.732 1.00 29.38 261 ARG A O 1
ATOM 2119 N N . LYS A 1 262 ? -20.065 -14.395 36.990 1.00 29.41 262 LYS A N 1
ATOM 2120 C CA . LYS A 1 262 ? -21.169 -15.302 37.389 1.00 29.41 262 LYS A CA 1
ATOM 2121 C C . LYS A 1 262 ? -21.210 -15.767 38.866 1.00 29.41 262 LYS A C 1
ATOM 2123 O O . LYS A 1 262 ? -21.204 -16.968 39.120 1.00 29.41 262 LYS A O 1
ATOM 2128 N N . THR A 1 263 ? -21.439 -14.853 39.811 1.00 29.14 263 THR A N 1
ATOM 2129 C CA . THR A 1 263 ? -22.101 -15.161 41.103 1.00 29.14 263 THR A CA 1
ATOM 2130 C C . THR A 1 263 ? -22.893 -13.962 41.634 1.00 29.14 263 THR A C 1
ATOM 2132 O O . THR A 1 263 ? -22.418 -12.833 41.569 1.00 29.14 263 THR A O 1
ATOM 2135 N N . ALA A 1 264 ? -24.082 -14.213 42.190 1.00 28.83 264 ALA A N 1
ATOM 2136 C CA . ALA A 1 264 ? -24.824 -13.265 43.029 1.00 28.83 264 ALA A CA 1
ATOM 2137 C C . ALA A 1 264 ? -24.619 -13.622 44.516 1.00 28.83 264 ALA A C 1
ATOM 2139 O O . ALA A 1 264 ? -24.344 -14.783 44.825 1.00 28.83 264 ALA A O 1
ATOM 2140 N N . ALA A 1 265 ? -24.730 -12.647 45.423 1.00 26.20 265 ALA A N 1
ATOM 2141 C CA . ALA A 1 265 ? -24.567 -12.849 46.867 1.00 26.20 265 ALA A CA 1
ATOM 2142 C C . ALA A 1 265 ? -25.344 -11.798 47.686 1.00 26.20 265 ALA A C 1
ATOM 2144 O O . ALA A 1 265 ? -25.565 -10.687 47.205 1.00 26.20 265 ALA A O 1
ATOM 2145 N N . SER A 1 266 ? -25.695 -12.170 48.916 1.00 28.72 266 SER A N 1
ATOM 2146 C CA . SER A 1 266 ? -26.624 -11.511 49.847 1.00 28.72 266 SER A CA 1
ATOM 2147 C C . SER A 1 266 ? -26.009 -10.405 50.730 1.00 28.72 266 SER A C 1
ATOM 2149 O O . SER A 1 266 ? -24.853 -10.001 50.527 1.00 28.72 266 SER A O 1
ATOM 2151 N N . LEU A 1 267 ? -26.823 -9.895 51.666 1.00 29.11 267 LEU A N 1
ATOM 2152 C CA . LEU A 1 267 ? -26.612 -8.814 52.645 1.00 29.11 267 LEU A CA 1
ATOM 2153 C C . LEU A 1 267 ? -27.371 -9.152 53.949 1.00 29.11 267 LEU A C 1
ATOM 2155 O O . LEU A 1 267 ? -28.444 -9.709 53.832 1.00 29.11 267 LEU A O 1
ATOM 2159 N N . GLU A 1 268 ? -26.922 -8.805 55.163 1.00 29.61 268 GLU A N 1
ATOM 2160 C CA . GLU A 1 268 ? -27.755 -8.943 56.392 1.00 29.61 268 GLU A CA 1
ATOM 2161 C C . GLU A 1 268 ? -27.313 -7.968 57.509 1.00 29.61 268 GLU A C 1
ATOM 2163 O O . GLU A 1 268 ? -26.132 -7.974 57.876 1.00 29.61 268 GLU A O 1
ATOM 2168 N N . PRO A 1 269 ? -28.234 -7.152 58.069 1.00 30.94 269 PRO A N 1
ATOM 2169 C CA . PRO A 1 269 ? -28.022 -6.535 59.390 1.00 30.94 269 PRO A CA 1
ATOM 2170 C C . PRO A 1 269 ? -29.213 -6.429 60.344 1.00 30.94 269 PRO A C 1
ATOM 2172 O O . PRO A 1 269 ? -30.343 -6.247 59.910 1.00 30.94 269 PRO A O 1
ATOM 2175 N N . THR A 1 270 ? -28.886 -6.375 61.640 1.00 31.03 270 THR A N 1
ATOM 2176 C CA . THR A 1 270 ? -29.801 -6.128 62.764 1.00 31.03 270 THR A CA 1
ATOM 2177 C C . THR A 1 270 ? -29.758 -4.665 63.280 1.00 31.03 270 THR A C 1
ATOM 2179 O O . THR A 1 270 ? -29.277 -3.755 62.603 1.00 31.03 270 THR A O 1
ATOM 2182 N N . THR A 1 271 ? -30.300 -4.424 64.478 1.00 31.34 271 THR A N 1
ATOM 2183 C CA . THR A 1 271 ? -31.394 -3.470 64.801 1.00 31.34 271 THR A CA 1
ATOM 2184 C C . THR A 1 271 ? -31.054 -2.586 66.030 1.00 31.34 271 THR A C 1
ATOM 2186 O O . THR A 1 271 ? -30.075 -2.884 66.692 1.00 31.34 271 THR A O 1
ATOM 2189 N N . THR A 1 272 ? -31.742 -1.503 66.451 1.00 31.69 272 THR A N 1
ATOM 2190 C CA . THR A 1 272 ? -33.165 -1.394 66.871 1.00 31.69 272 THR A CA 1
ATOM 2191 C C . THR A 1 272 ? -33.668 0.047 67.147 1.00 31.69 272 THR A C 1
ATOM 2193 O O . THR A 1 272 ? -32.857 0.952 67.355 1.00 31.69 272 THR A O 1
ATOM 2196 N N . GLY A 1 273 ? -34.996 0.204 67.323 1.00 27.66 273 GLY A N 1
ATOM 2197 C CA . GLY A 1 273 ? -35.597 1.064 68.369 1.00 27.66 273 GLY A CA 1
ATOM 2198 C C . GLY A 1 273 ? -36.517 2.206 67.885 1.00 27.66 273 GLY A C 1
ATOM 2199 O O . GLY A 1 273 ? -36.099 2.998 67.054 1.00 27.66 273 GLY A O 1
ATOM 2200 N N . TYR A 1 274 ? -37.710 2.458 68.462 1.00 28.92 274 TYR A N 1
ATOM 2201 C CA . TYR A 1 274 ? -38.121 2.157 69.847 1.00 28.92 274 TYR A CA 1
ATOM 2202 C C . TYR A 1 274 ? -39.621 2.465 70.160 1.00 28.92 274 TYR A C 1
ATOM 2204 O O . TYR A 1 274 ? -39.970 3.624 70.361 1.00 28.92 274 TYR A O 1
ATOM 2212 N N . GLU A 1 275 ? -40.499 1.459 70.336 1.00 32.78 275 GLU A N 1
ATOM 2213 C CA . GLU A 1 275 ? -41.700 1.538 71.216 1.00 32.78 275 GLU A CA 1
ATOM 2214 C C . GLU A 1 275 ? -42.257 0.137 71.589 1.00 32.78 275 GLU A C 1
ATOM 2216 O O . GLU A 1 275 ? -41.822 -0.867 71.020 1.00 32.78 275 GLU A O 1
ATOM 2221 N N . LEU A 1 276 ? -43.141 0.031 72.598 1.00 36.03 276 LEU A N 1
ATOM 2222 C CA . LEU A 1 276 ? -43.629 -1.250 73.158 1.00 36.03 276 LEU A CA 1
ATOM 2223 C C . LEU A 1 276 ? -45.031 -1.627 72.654 1.00 36.03 276 LEU A C 1
ATOM 2225 O O . LEU A 1 276 ? -45.975 -0.854 72.786 1.00 36.03 276 LEU A O 1
ATOM 2229 N N . GLY A 1 277 ? -45.186 -2.855 72.150 1.00 43.75 277 GLY A N 1
ATOM 2230 C CA . GLY A 1 277 ? -46.482 -3.413 71.735 1.00 43.75 277 GLY A CA 1
ATOM 2231 C C . GLY A 1 277 ? -47.024 -2.917 70.387 1.00 43.75 277 GLY A C 1
ATOM 2232 O O . GLY A 1 277 ? -48.052 -3.421 69.938 1.00 43.75 277 GLY A O 1
ATOM 2233 N N . GLN A 1 278 ? -46.337 -1.985 69.722 1.00 52.34 278 GLN A N 1
ATOM 2234 C CA . GLN A 1 278 ? -46.597 -1.636 68.325 1.00 52.34 278 GLN A CA 1
ATOM 2235 C C . GLN A 1 278 ? -45.880 -2.619 67.378 1.00 52.34 278 GLN A C 1
ATOM 2237 O O . GLN A 1 278 ? -44.779 -3.100 67.663 1.00 52.34 278 GLN A O 1
ATOM 2242 N N . TYR A 1 279 ? -46.533 -2.931 66.256 1.00 63.41 279 TYR A N 1
ATOM 2243 C CA . TYR A 1 279 ? -46.063 -3.889 65.245 1.00 63.41 279 TYR A CA 1
ATOM 2244 C C . TYR A 1 279 ? -45.369 -3.206 64.058 1.00 63.41 279 TYR A C 1
ATOM 2246 O O . TYR A 1 279 ? -44.479 -3.784 63.443 1.00 63.41 279 TYR A O 1
ATOM 2254 N N . CYS A 1 280 ? -45.765 -1.969 63.764 1.00 67.12 280 CYS A N 1
ATOM 2255 C CA . CYS A 1 280 ? -45.168 -1.097 62.770 1.00 67.12 280 CYS A CA 1
ATOM 2256 C C . CYS A 1 280 ? -44.888 0.235 63.462 1.00 67.12 280 CYS A C 1
ATOM 2258 O O . CYS A 1 280 ? -45.780 0.794 64.099 1.00 67.12 280 CYS A O 1
ATOM 2260 N N . THR A 1 281 ? -43.641 0.692 63.415 1.00 67.06 281 THR A N 1
ATOM 2261 C CA . THR A 1 281 ? -43.173 1.891 64.118 1.00 67.06 281 THR A CA 1
ATOM 2262 C C . THR A 1 281 ? -42.323 2.738 63.179 1.00 67.06 281 THR A C 1
ATOM 2264 O O . THR A 1 281 ? -41.709 2.225 62.241 1.00 67.06 281 THR A O 1
ATOM 2267 N N . SER A 1 282 ? -42.276 4.052 63.413 1.00 64.44 282 SER A N 1
ATOM 2268 C CA . SER A 1 282 ? -41.628 4.993 62.489 1.00 64.44 282 SER A CA 1
ATOM 2269 C C . SER A 1 282 ? -40.119 4.766 62.330 1.00 64.44 282 SER A C 1
ATOM 2271 O O . SER A 1 282 ? -39.541 5.188 61.333 1.00 64.44 282 SER A O 1
ATOM 2273 N N . ASP A 1 283 ? -39.469 4.098 63.285 1.00 57.91 283 ASP A N 1
ATOM 2274 C CA . ASP A 1 283 ? -38.082 3.638 63.175 1.00 57.91 283 ASP A CA 1
ATOM 2275 C C . ASP A 1 283 ? -37.915 2.444 62.228 1.00 57.91 283 ASP A C 1
ATOM 2277 O O . ASP A 1 283 ? -36.958 2.436 61.454 1.00 57.91 283 ASP A O 1
ATOM 2281 N N . ILE A 1 284 ? -38.856 1.492 62.207 1.00 62.53 284 ILE A N 1
ATOM 2282 C CA . ILE A 1 284 ? -38.869 0.392 61.231 1.00 62.53 284 ILE A CA 1
ATOM 2283 C C . ILE A 1 284 ? -39.086 0.970 59.830 1.00 62.53 284 ILE A C 1
ATOM 2285 O O . ILE A 1 284 ? -38.336 0.645 58.910 1.00 62.53 284 ILE A O 1
ATOM 2289 N N . GLU A 1 285 ? -40.044 1.890 59.669 1.00 66.31 285 GLU A N 1
ATOM 2290 C CA . GLU A 1 285 ? -40.293 2.563 58.390 1.00 66.31 285 GLU A CA 1
ATOM 2291 C C . GLU A 1 285 ? -39.092 3.398 57.922 1.00 66.31 285 GLU A C 1
ATOM 2293 O O . GLU A 1 285 ? -38.698 3.315 56.755 1.00 66.31 285 GLU A O 1
ATOM 2298 N N . ALA A 1 286 ? -38.481 4.192 58.809 1.00 63.28 286 ALA A N 1
ATOM 2299 C CA . ALA A 1 286 ? -37.322 5.020 58.478 1.00 63.28 286 ALA A CA 1
ATOM 2300 C C . ALA A 1 286 ? -36.080 4.175 58.158 1.00 63.28 286 ALA A C 1
ATOM 2302 O O . ALA A 1 286 ? -35.374 4.469 57.192 1.00 63.28 286 ALA A O 1
ATOM 2303 N N . THR A 1 287 ? -35.839 3.105 58.921 1.00 62.09 287 THR A N 1
ATOM 2304 C CA . THR A 1 287 ? -34.736 2.160 58.691 1.00 62.09 287 THR A CA 1
ATOM 2305 C C . THR A 1 287 ? -34.910 1.426 57.367 1.00 62.09 287 THR A C 1
ATOM 2307 O O . THR A 1 287 ? -33.985 1.411 56.556 1.00 62.09 287 THR A O 1
ATOM 2310 N N . ALA A 1 288 ? -36.108 0.900 57.091 1.00 63.56 288 ALA A N 1
ATOM 2311 C CA . ALA A 1 288 ? -36.416 0.247 55.822 1.00 63.56 288 ALA A CA 1
ATOM 2312 C C . ALA A 1 288 ? -36.254 1.212 54.634 1.00 63.56 288 ALA A C 1
ATOM 2314 O O . ALA A 1 288 ? -35.610 0.857 53.648 1.00 63.56 288 ALA A O 1
ATOM 2315 N N . ASN A 1 289 ? -36.744 2.455 54.743 1.00 70.56 289 ASN A N 1
ATOM 2316 C CA . ASN A 1 289 ? -36.524 3.489 53.727 1.00 70.56 289 ASN A CA 1
ATOM 2317 C C . ASN A 1 289 ? -35.031 3.772 53.499 1.00 70.56 289 ASN A C 1
ATOM 2319 O O . ASN A 1 289 ? -34.583 3.816 52.353 1.00 70.56 289 ASN A O 1
ATOM 2323 N N . ALA A 1 290 ? -34.253 3.981 54.562 1.00 64.69 290 ALA A N 1
ATOM 2324 C CA . ALA A 1 290 ? -32.843 4.342 54.443 1.00 64.69 290 ALA A CA 1
ATOM 2325 C C . ALA A 1 290 ? -32.004 3.197 53.850 1.00 64.69 290 ALA A C 1
ATOM 2327 O O . ALA A 1 290 ? -31.254 3.420 52.899 1.00 64.69 290 ALA A O 1
ATOM 2328 N N . ILE A 1 291 ? -32.193 1.964 54.337 1.00 65.06 291 ILE A N 1
ATOM 2329 C CA . ILE A 1 291 ? -31.529 0.767 53.805 1.00 65.06 291 ILE A CA 1
ATOM 2330 C C . ILE A 1 291 ? -31.901 0.561 52.331 1.00 65.06 291 ILE A C 1
ATOM 2332 O O . ILE A 1 291 ? -31.016 0.408 51.492 1.00 65.06 291 ILE A O 1
ATOM 2336 N N . MET A 1 292 ? -33.187 0.615 51.974 1.00 71.50 292 MET A N 1
ATOM 2337 C CA . MET A 1 292 ? -33.617 0.378 50.592 1.00 71.50 292 MET A CA 1
ATOM 2338 C C . MET A 1 292 ? -33.154 1.466 49.620 1.00 71.50 292 MET A C 1
ATOM 2340 O O . MET A 1 292 ? -32.777 1.142 48.495 1.00 71.50 292 MET A O 1
ATOM 2344 N N . ASN A 1 293 ? -33.122 2.737 50.029 1.00 72.38 293 ASN A N 1
ATOM 2345 C CA . ASN A 1 293 ? -32.569 3.810 49.197 1.00 72.38 293 ASN A CA 1
ATOM 2346 C C . ASN A 1 293 ? -31.058 3.641 48.977 1.00 72.38 293 ASN A C 1
ATOM 2348 O O . ASN A 1 293 ? -30.585 3.817 47.854 1.00 72.38 293 ASN A O 1
ATOM 2352 N N . LEU A 1 294 ? -30.317 3.233 50.011 1.00 66.56 294 LEU A N 1
ATOM 2353 C CA . LEU A 1 294 ? -28.876 2.989 49.942 1.00 66.56 294 LEU A CA 1
ATOM 2354 C C . LEU A 1 294 ? -28.543 1.773 49.058 1.00 66.56 294 LEU A C 1
ATOM 2356 O O . LEU A 1 294 ? -27.703 1.862 48.162 1.00 66.56 294 LEU A O 1
ATOM 2360 N N . LEU A 1 295 ? -29.247 0.652 49.247 1.00 67.31 295 LEU A N 1
ATOM 2361 C CA . LEU A 1 295 ? -29.021 -0.589 48.498 1.00 67.31 295 LEU A CA 1
ATOM 2362 C C . LEU A 1 295 ? -29.568 -0.552 47.059 1.00 67.31 295 LEU A C 1
ATOM 2364 O O . LEU A 1 295 ? -29.028 -1.228 46.185 1.00 67.31 295 LEU A O 1
ATOM 2368 N N . LEU A 1 296 ? -30.606 0.247 46.781 1.00 74.94 296 LEU A N 1
ATOM 2369 C CA . LEU A 1 296 ? -31.110 0.493 45.423 1.00 74.94 296 LEU A CA 1
ATOM 2370 C C . LEU A 1 296 ? -30.532 1.766 44.778 1.00 74.94 296 LEU A C 1
ATOM 2372 O O . LEU A 1 296 ? -31.033 2.175 43.726 1.00 74.94 296 LEU A O 1
ATOM 2376 N N . ARG A 1 297 ? -29.479 2.380 45.338 1.00 74.00 297 ARG A N 1
ATOM 2377 C CA . ARG A 1 297 ? -28.748 3.479 44.678 1.00 74.00 297 ARG A CA 1
ATOM 2378 C C . ARG A 1 297 ? -28.184 3.054 43.308 1.00 74.00 297 ARG A C 1
ATOM 2380 O O . ARG A 1 297 ? -28.431 3.769 42.339 1.00 74.00 297 ARG A O 1
ATOM 2387 N N . PRO A 1 298 ? -27.561 1.864 43.140 1.00 70.81 298 PRO A N 1
ATOM 2388 C CA . PRO A 1 298 ? -27.073 1.415 41.830 1.00 70.81 298 PRO A CA 1
ATOM 2389 C C . PRO A 1 298 ? -28.180 1.145 40.797 1.00 70.81 298 PRO A C 1
ATOM 2391 O O . PRO A 1 298 ? -27.923 1.177 39.597 1.00 70.81 298 PRO A O 1
ATOM 2394 N N . VAL A 1 299 ? -29.426 0.903 41.232 1.00 77.81 299 VAL A N 1
ATOM 2395 C CA . VAL A 1 299 ? -30.573 0.753 40.316 1.00 77.81 299 VAL A CA 1
ATOM 2396 C C . VAL A 1 299 ? -30.902 2.070 39.612 1.00 77.81 299 VAL A C 1
ATOM 2398 O O . VAL A 1 299 ? -31.453 2.044 38.512 1.00 77.81 299 VAL A O 1
ATOM 2401 N N . ASP A 1 300 ? -30.539 3.220 40.187 1.00 82.31 300 ASP A N 1
ATOM 2402 C CA . ASP A 1 300 ? -30.820 4.502 39.544 1.00 82.31 300 ASP A CA 1
ATOM 2403 C C . ASP A 1 300 ? -29.937 4.774 38.321 1.00 82.31 300 ASP A C 1
ATOM 2405 O O . ASP A 1 300 ? -30.386 5.476 37.415 1.00 82.31 300 ASP A O 1
ATOM 2409 N N . GLU A 1 301 ? -28.767 4.132 38.220 1.00 78.19 301 GLU A N 1
ATOM 2410 C CA . GLU A 1 301 ? -27.969 4.124 36.987 1.00 78.19 301 GLU A CA 1
ATOM 2411 C C . GLU A 1 301 ? -28.582 3.252 35.877 1.00 78.19 301 GLU A C 1
ATOM 2413 O O . GLU A 1 301 ? -28.349 3.513 34.697 1.00 78.19 301 GLU A O 1
ATOM 2418 N N . VAL A 1 302 ? -29.384 2.235 36.221 1.00 79.44 302 VAL A N 1
ATOM 2419 C CA . VAL A 1 302 ? -29.978 1.327 35.228 1.00 79.44 302 VAL A CA 1
ATOM 2420 C C . VAL A 1 302 ? -30.990 2.100 34.365 1.00 79.44 302 VAL A C 1
ATOM 2422 O O . VAL A 1 302 ? -31.933 2.691 34.916 1.00 79.44 302 VAL A O 1
ATOM 2425 N N . PRO A 1 303 ? -30.872 2.071 33.021 1.00 83.88 303 PRO A N 1
ATOM 2426 C CA . PRO A 1 303 ? -31.829 2.714 32.122 1.00 83.88 303 PRO A CA 1
ATOM 2427 C C . PRO A 1 303 ? -33.270 2.264 32.396 1.00 83.88 303 PRO A C 1
ATOM 2429 O O . PRO A 1 303 ? -33.531 1.079 32.596 1.00 83.88 303 PRO A O 1
ATOM 2432 N N . GLN A 1 304 ? -34.237 3.190 32.405 1.00 83.75 304 GLN A N 1
ATOM 2433 C CA . GLN A 1 304 ? -35.624 2.887 32.807 1.00 83.75 304 GLN A CA 1
ATOM 2434 C C . GLN A 1 304 ? -36.275 1.764 31.977 1.00 83.75 304 GLN A C 1
ATOM 2436 O O . GLN A 1 304 ? -37.022 0.953 32.520 1.00 83.75 304 GLN A O 1
ATOM 2441 N N . ASN A 1 305 ? -35.935 1.673 30.688 1.00 83.06 305 ASN A N 1
ATOM 2442 C CA . ASN A 1 305 ? -36.362 0.626 29.751 1.00 83.06 305 ASN A CA 1
ATOM 2443 C C . ASN A 1 305 ? -35.663 -0.738 29.948 1.00 83.06 305 ASN A C 1
ATOM 2445 O O . ASN A 1 305 ? -35.950 -1.669 29.201 1.00 83.06 305 ASN A O 1
ATOM 2449 N N . LYS A 1 306 ? -34.736 -0.836 30.908 1.00 82.75 306 LYS A N 1
ATOM 2450 C CA . LYS A 1 306 ? -34.019 -2.051 31.325 1.00 82.75 306 LYS A CA 1
ATOM 2451 C C . LYS A 1 306 ? -34.342 -2.474 32.767 1.00 82.75 306 LYS A C 1
ATOM 2453 O O . LYS A 1 306 ? -33.992 -3.583 33.157 1.00 82.75 306 LYS A O 1
ATOM 2458 N N . ARG A 1 307 ? -35.024 -1.642 33.573 1.00 81.75 307 ARG A N 1
ATOM 2459 C CA . ARG A 1 307 ? -35.331 -1.954 34.992 1.00 81.75 307 ARG A CA 1
ATOM 2460 C C . ARG A 1 307 ? -36.304 -3.123 35.178 1.00 81.75 307 ARG A C 1
ATOM 2462 O O . ARG A 1 307 ? -36.265 -3.788 36.204 1.00 81.75 307 ARG A O 1
ATOM 2469 N N . ASN A 1 308 ? -37.104 -3.426 34.161 1.00 81.88 308 ASN A N 1
ATOM 2470 C CA . ASN A 1 308 ? -37.939 -4.625 34.079 1.00 81.88 308 ASN A CA 1
ATOM 2471 C C . ASN A 1 308 ? -37.145 -5.926 33.832 1.00 81.88 308 ASN A C 1
ATOM 2473 O O . ASN A 1 308 ? -37.721 -7.002 33.945 1.00 81.88 308 ASN A O 1
ATOM 2477 N N . GLU A 1 309 ? -35.856 -5.851 33.480 1.00 79.19 309 GLU A N 1
ATOM 2478 C CA . GLU A 1 309 ? -34.964 -7.019 33.433 1.00 79.19 309 GLU A CA 1
ATOM 2479 C C . GLU A 1 309 ? -34.318 -7.321 34.801 1.00 79.19 309 GLU A C 1
ATOM 2481 O O . GLU A 1 309 ? -33.691 -8.371 34.962 1.00 79.19 309 GLU A O 1
ATOM 2486 N N . LEU A 1 310 ? -34.454 -6.421 35.785 1.00 79.50 310 LEU A N 1
ATOM 2487 C CA . LEU A 1 310 ? -33.975 -6.621 37.153 1.00 79.50 310 LEU A CA 1
ATOM 2488 C C . LEU A 1 310 ? -34.908 -7.566 37.908 1.00 79.50 310 LEU A C 1
ATOM 2490 O O . LEU A 1 310 ? -36.128 -7.407 37.856 1.00 79.50 310 LEU A O 1
ATOM 2494 N N . LYS A 1 311 ? -34.322 -8.490 38.671 1.00 74.75 311 LYS A N 1
ATOM 2495 C CA . LYS A 1 311 ? -35.059 -9.375 39.577 1.00 74.75 311 LYS A CA 1
ATOM 2496 C C . LYS A 1 311 ? -34.547 -9.204 40.996 1.00 74.75 311 LYS A C 1
ATOM 2498 O O . LYS A 1 311 ? -33.360 -9.403 41.246 1.00 74.75 311 LYS A O 1
ATOM 2503 N N . VAL A 1 312 ? -35.428 -8.843 41.924 1.00 76.75 312 VAL A N 1
ATOM 2504 C CA . VAL A 1 312 ? -35.049 -8.574 43.319 1.00 76.75 312 VAL A CA 1
ATOM 2505 C C . VAL A 1 312 ? -35.547 -9.679 44.238 1.00 76.75 312 VAL A C 1
ATOM 2507 O O . VAL A 1 312 ? -36.742 -9.928 44.350 1.00 76.75 312 VAL A O 1
ATOM 2510 N N . LYS A 1 313 ? -34.627 -10.341 44.931 1.00 72.94 313 LYS A N 1
ATOM 2511 C CA . LYS A 1 313 ? -34.954 -11.252 46.032 1.00 72.94 313 LYS A CA 1
ATOM 2512 C C . LYS A 1 313 ? -34.743 -10.498 47.332 1.00 72.94 313 LYS A C 1
ATOM 2514 O O . LYS A 1 313 ? -33.657 -9.958 47.521 1.00 72.94 313 LYS A O 1
ATOM 2519 N N . VAL A 1 314 ? -35.751 -10.474 48.196 1.00 75.00 314 VAL A N 1
ATOM 2520 C CA . VAL A 1 314 ? -35.668 -9.899 49.541 1.00 75.00 314 VAL A CA 1
ATOM 2521 C C . VAL A 1 314 ? -35.983 -10.990 50.558 1.00 75.00 314 VAL A C 1
ATOM 2523 O O . VAL A 1 314 ? -36.978 -11.698 50.412 1.00 75.00 314 VAL A O 1
ATOM 2526 N N . LYS A 1 315 ? -35.173 -11.117 51.604 1.00 76.25 315 LYS A N 1
ATOM 2527 C CA . LYS A 1 315 ? -35.535 -11.851 52.819 1.00 76.25 315 LYS A CA 1
ATOM 2528 C C . LYS A 1 315 ? -35.633 -10.823 53.943 1.00 76.25 315 LYS A C 1
ATOM 2530 O O . LYS A 1 315 ? -34.708 -10.043 54.144 1.00 76.25 315 LYS A O 1
ATOM 2535 N N . ILE A 1 316 ? -36.765 -10.815 54.640 1.00 75.88 316 ILE A N 1
ATOM 2536 C CA . ILE A 1 316 ? -37.052 -9.885 55.731 1.00 75.88 316 ILE A CA 1
ATOM 2537 C C . ILE A 1 316 ? -37.207 -10.706 57.007 1.00 75.88 316 ILE A C 1
ATOM 2539 O O . ILE A 1 316 ? -38.178 -11.450 57.157 1.00 75.88 316 ILE A O 1
ATOM 2543 N N . THR A 1 317 ? -36.245 -10.582 57.914 1.00 76.50 317 THR A N 1
ATOM 2544 C CA . THR A 1 317 ? -36.309 -11.186 59.246 1.00 76.50 317 THR A CA 1
ATOM 2545 C C . THR A 1 317 ? -36.935 -10.181 60.200 1.00 76.50 317 THR A C 1
ATOM 2547 O O . THR A 1 317 ? -36.433 -9.074 60.338 1.00 76.50 317 THR A O 1
ATOM 2550 N N . GLY A 1 318 ? -38.028 -10.534 60.863 1.00 74.00 318 GLY A N 1
ATOM 2551 C CA . GLY A 1 318 ? -38.582 -9.757 61.965 1.00 74.00 318 GLY A CA 1
ATOM 2552 C C . GLY A 1 318 ? -38.100 -10.300 63.304 1.00 74.00 318 GLY A C 1
ATOM 2553 O O . GLY A 1 318 ? -38.055 -11.517 63.498 1.00 74.00 318 GLY A O 1
ATOM 2554 N N . ASN A 1 319 ? -37.764 -9.405 64.231 1.00 72.75 319 ASN A N 1
ATOM 2555 C CA . ASN A 1 319 ? -37.214 -9.760 65.538 1.00 72.75 319 ASN A CA 1
ATOM 2556 C C . ASN A 1 319 ? -38.152 -9.331 66.685 1.00 72.75 319 ASN A C 1
ATOM 2558 O O . ASN A 1 319 ? -38.673 -8.206 66.702 1.00 72.75 319 ASN A O 1
ATOM 2562 N N . ALA A 1 320 ? -38.404 -10.254 67.620 1.00 68.06 320 ALA A N 1
ATOM 2563 C CA . ALA A 1 320 ? -39.378 -10.111 68.708 1.00 68.06 320 ALA A CA 1
ATOM 2564 C C . ALA A 1 320 ? -38.784 -9.531 70.011 1.00 68.06 320 ALA A C 1
ATOM 2566 O O . ALA A 1 320 ? -37.571 -9.521 70.210 1.00 68.06 320 ALA A O 1
ATOM 2567 N N . ASP A 1 321 ? -39.648 -9.099 70.936 1.00 61.81 321 ASP A N 1
ATOM 2568 C CA . ASP A 1 321 ? -39.243 -8.637 72.275 1.00 61.81 321 ASP A CA 1
ATOM 2569 C C . ASP A 1 321 ? -39.031 -9.857 73.193 1.00 61.81 321 ASP A C 1
ATOM 2571 O O . ASP A 1 321 ? -39.851 -10.766 73.175 1.00 61.81 321 ASP A O 1
ATOM 2575 N N . TRP A 1 322 ? -38.029 -9.902 74.082 1.00 57.41 322 TRP A N 1
ATOM 2576 C CA . TRP A 1 322 ? -37.861 -11.088 74.958 1.00 57.41 322 TRP A CA 1
ATOM 2577 C C . TRP A 1 322 ? -38.944 -11.250 76.051 1.00 57.41 322 TRP A C 1
ATOM 2579 O O . TRP A 1 322 ? -38.986 -12.260 76.766 1.00 57.41 322 TRP A O 1
ATOM 2589 N N . ILE A 1 323 ? -39.846 -10.273 76.208 1.00 47.97 323 ILE A N 1
ATOM 2590 C CA . ILE A 1 323 ? -40.923 -10.314 77.205 1.00 47.97 323 ILE A CA 1
ATOM 2591 C C . ILE A 1 323 ? -41.949 -11.391 76.843 1.00 47.97 323 ILE A C 1
ATOM 2593 O O . ILE A 1 323 ? -42.693 -11.265 75.880 1.00 47.97 323 ILE A O 1
ATOM 2597 N N . GLY A 1 324 ? -42.062 -12.406 77.704 1.00 47.88 324 GLY A N 1
ATOM 2598 C CA . GLY A 1 324 ? -43.075 -13.462 77.595 1.00 47.88 324 GLY A CA 1
ATOM 2599 C C . GLY A 1 324 ? -42.532 -14.849 77.249 1.00 47.88 324 GLY A C 1
ATOM 2600 O O . GLY A 1 324 ? -43.315 -15.796 77.275 1.00 47.88 324 GLY A O 1
ATOM 2601 N N . SER A 1 325 ? -41.216 -14.980 77.026 1.00 42.44 325 SER A N 1
ATOM 2602 C CA . SER A 1 325 ? -40.473 -16.190 76.615 1.00 42.44 325 SER A CA 1
ATOM 2603 C C . SER A 1 325 ? -40.518 -17.381 77.612 1.00 42.44 325 SER A C 1
ATOM 2605 O O . SER A 1 325 ? -39.491 -17.911 78.042 1.00 42.44 325 SER A O 1
ATOM 2607 N N . ARG A 1 326 ? -41.715 -17.844 78.002 1.00 44.84 326 ARG A N 1
ATOM 2608 C CA . ARG A 1 326 ? -41.962 -19.131 78.679 1.00 44.84 326 ARG A CA 1
ATOM 2609 C C . ARG A 1 326 ? -43.172 -19.849 78.073 1.00 44.84 326 ARG A C 1
ATOM 2611 O O . ARG A 1 326 ? -44.314 -19.679 78.508 1.00 44.84 326 ARG A O 1
ATOM 2618 N N . ASN A 1 327 ? -42.857 -20.755 77.148 1.00 48.91 327 ASN A N 1
ATOM 2619 C CA . ASN A 1 327 ? -43.701 -21.852 76.663 1.00 48.91 327 ASN A CA 1
ATOM 2620 C C . ASN A 1 327 ? -44.861 -21.440 75.732 1.00 48.91 327 ASN A C 1
ATOM 2622 O O . ASN A 1 327 ? -45.993 -21.874 75.950 1.00 48.91 327 ASN A O 1
ATOM 2626 N N . GLY A 1 328 ? -44.584 -20.633 74.698 1.00 46.06 328 GLY A N 1
ATOM 2627 C CA . GLY A 1 328 ? -45.480 -20.458 73.540 1.00 46.06 328 GLY A CA 1
ATOM 2628 C C . GLY A 1 328 ? -46.883 -19.933 73.864 1.00 46.06 328 GLY A C 1
ATOM 2629 O O . GLY A 1 328 ? -47.851 -20.271 73.185 1.00 46.06 328 GLY A O 1
ATOM 2630 N N . LYS A 1 329 ? -47.024 -19.155 74.941 1.00 49.12 329 LYS A N 1
ATOM 2631 C CA . LYS A 1 329 ? -48.296 -18.518 75.294 1.00 49.12 329 LYS A CA 1
ATOM 2632 C C . LYS A 1 329 ? -48.468 -17.230 74.485 1.00 49.12 329 LYS A C 1
ATOM 2634 O O . LYS A 1 329 ? -47.483 -16.513 74.318 1.00 49.12 329 LYS A O 1
ATOM 2639 N N . PRO A 1 330 ? -49.695 -16.887 74.048 1.00 48.56 330 PRO A N 1
ATOM 2640 C CA . PRO A 1 330 ? -49.970 -15.571 73.488 1.00 48.56 330 PRO A CA 1
ATOM 2641 C C . PRO A 1 330 ? -49.515 -14.477 74.450 1.00 48.56 330 PRO A C 1
ATOM 2643 O O . PRO A 1 330 ? -49.721 -14.583 75.667 1.00 48.56 330 PRO A O 1
ATOM 2646 N N . LEU A 1 331 ? -48.934 -13.417 73.900 1.00 53.47 331 LEU A N 1
ATOM 2647 C CA . LEU A 1 331 ? -48.711 -12.201 74.661 1.00 53.47 331 LEU A CA 1
ATOM 2648 C C . LEU A 1 331 ? -50.078 -11.579 74.982 1.00 53.47 331 LEU A C 1
ATOM 2650 O O . LEU A 1 331 ? -51.081 -11.833 74.313 1.00 53.47 331 LEU A O 1
ATOM 2654 N N . GLY A 1 332 ? -50.135 -10.703 75.985 1.00 54.09 332 GLY A N 1
ATOM 2655 C CA . GLY A 1 332 ? -51.344 -9.913 76.271 1.00 54.09 332 GLY A CA 1
ATOM 2656 C C . GLY A 1 332 ? -51.681 -8.869 75.192 1.00 54.09 332 GLY A C 1
ATOM 2657 O O . GLY A 1 332 ? -52.536 -8.014 75.421 1.00 54.09 332 GLY A O 1
ATOM 2658 N N . ILE A 1 333 ? -50.981 -8.902 74.054 1.00 62.31 333 ILE A N 1
ATOM 2659 C CA . ILE A 1 333 ? -51.045 -7.930 72.968 1.00 62.31 333 ILE A CA 1
ATOM 2660 C C . ILE A 1 333 ? -52.226 -8.277 72.068 1.00 62.31 333 ILE A C 1
ATOM 2662 O O . ILE A 1 333 ? -52.242 -9.315 71.407 1.00 62.31 333 ILE A O 1
ATOM 2666 N N . LYS A 1 334 ? -53.202 -7.369 72.028 1.00 71.00 334 LYS A N 1
ATOM 2667 C CA . LYS A 1 334 ? -54.275 -7.383 71.037 1.00 71.00 334 LYS A CA 1
ATOM 2668 C C . LYS A 1 334 ? -53.830 -6.613 69.806 1.00 71.00 334 LYS A C 1
ATOM 2670 O O . LYS A 1 334 ? -53.727 -5.391 69.866 1.00 71.00 334 LYS A O 1
ATOM 2675 N N . TYR A 1 335 ? -53.621 -7.319 68.705 1.00 74.94 335 TYR A N 1
ATOM 2676 C CA . TYR A 1 335 ? -53.442 -6.702 67.399 1.00 74.94 335 TYR A CA 1
ATOM 2677 C C . TYR A 1 335 ? -54.799 -6.586 66.701 1.00 74.94 335 TYR A C 1
ATOM 2679 O O . TYR A 1 335 ? -55.620 -7.497 66.797 1.00 74.94 335 TYR A O 1
ATOM 2687 N N . THR A 1 336 ? -55.043 -5.465 66.022 1.00 78.50 336 THR A N 1
ATOM 2688 C CA . THR A 1 336 ? -56.174 -5.298 65.101 1.00 78.50 336 THR A CA 1
ATOM 2689 C C . THR A 1 336 ? -55.606 -5.004 63.727 1.00 78.50 336 THR A C 1
ATOM 2691 O O . THR A 1 336 ? -54.861 -4.039 63.584 1.00 78.50 336 THR A O 1
ATOM 2694 N N . ALA A 1 337 ? -55.940 -5.824 62.735 1.00 75.75 337 ALA A N 1
ATOM 2695 C CA . ALA A 1 337 ? -55.447 -5.622 61.381 1.00 75.75 337 ALA A CA 1
ATOM 2696 C C . ALA A 1 337 ? -56.021 -4.346 60.751 1.00 75.75 337 ALA A C 1
ATOM 2698 O O . ALA A 1 337 ? -57.234 -4.141 60.727 1.00 75.75 337 ALA A O 1
ATOM 2699 N N . GLU A 1 338 ? -55.151 -3.511 60.190 1.00 77.88 338 GLU A N 1
ATOM 2700 C CA . GLU A 1 338 ? -55.540 -2.329 59.405 1.00 77.88 338 GLU A CA 1
ATOM 2701 C C . GLU A 1 338 ? -55.794 -2.679 57.927 1.00 77.88 338 GLU A C 1
ATOM 2703 O O . GLU A 1 338 ? -56.548 -1.997 57.237 1.00 77.88 338 GLU A O 1
ATOM 2708 N N . THR A 1 339 ? -55.199 -3.777 57.454 1.00 79.56 339 THR A N 1
ATOM 2709 C CA . THR A 1 339 ? -55.332 -4.340 56.101 1.00 79.56 339 THR A CA 1
ATOM 2710 C C . THR A 1 339 ? -55.433 -5.864 56.181 1.00 79.56 339 THR A C 1
ATOM 2712 O O . THR A 1 339 ? -55.082 -6.446 57.204 1.00 79.56 339 THR A O 1
ATOM 2715 N N . ASP A 1 340 ? -55.911 -6.527 55.126 1.00 82.81 340 ASP A N 1
ATOM 2716 C CA . ASP A 1 340 ? -55.862 -7.992 55.063 1.00 82.81 340 ASP A CA 1
ATOM 2717 C C . ASP A 1 340 ? -54.398 -8.461 55.017 1.00 82.81 340 ASP A C 1
ATOM 2719 O O . ASP A 1 340 ? -53.636 -8.050 54.140 1.00 82.81 340 ASP A O 1
ATOM 2723 N N . VAL A 1 341 ? -54.013 -9.342 55.942 1.00 83.38 341 VAL A N 1
ATOM 2724 C CA . VAL A 1 341 ? -52.676 -9.951 56.007 1.00 83.38 341 VAL A CA 1
ATOM 2725 C C . VAL A 1 341 ? -52.812 -11.445 55.736 1.00 83.38 341 VAL A C 1
ATOM 2727 O O . VAL A 1 341 ? -53.557 -12.136 56.434 1.00 83.38 341 VAL A O 1
ATOM 2730 N N . PHE A 1 342 ? -52.107 -11.956 54.726 1.00 87.06 342 PHE A N 1
ATOM 2731 C CA . PHE A 1 342 ? -52.090 -13.381 54.387 1.00 87.06 342 PHE A CA 1
ATOM 2732 C C . PHE A 1 342 ? -50.769 -13.766 53.709 1.00 87.06 342 PHE A C 1
ATOM 2734 O O . PHE A 1 342 ? -50.633 -13.630 52.497 1.00 87.06 342 PHE A O 1
ATOM 2741 N N . GLU A 1 343 ? -49.805 -14.240 54.498 1.00 88.88 343 GLU A N 1
ATOM 2742 C CA . GLU A 1 343 ? -48.448 -14.572 54.038 1.00 88.88 343 GLU A CA 1
ATOM 2743 C C . GLU A 1 343 ? -47.912 -15.835 54.741 1.00 88.88 343 GLU A C 1
ATOM 2745 O O . GLU A 1 343 ? -48.328 -16.185 55.853 1.00 88.88 343 GLU A O 1
ATOM 2750 N N . GLU A 1 344 ? -46.953 -16.513 54.102 1.00 89.38 344 GLU A N 1
ATOM 2751 C CA . GLU A 1 344 ? -46.134 -17.551 54.742 1.00 89.38 344 GLU A CA 1
ATOM 2752 C C . GLU A 1 344 ? -44.853 -16.948 55.332 1.00 89.38 344 GLU A C 1
ATOM 2754 O O . GLU A 1 344 ? -44.183 -16.142 54.685 1.00 89.38 344 GLU A O 1
ATOM 2759 N N . TYR A 1 345 ? -44.454 -17.409 56.518 1.00 89.00 345 TYR A N 1
ATOM 2760 C CA . TYR A 1 345 ? -43.162 -17.075 57.119 1.00 89.00 345 TYR A CA 1
ATOM 2761 C C . TYR A 1 345 ? -42.445 -18.320 57.648 1.00 89.00 345 TYR A C 1
ATOM 2763 O O . TYR A 1 345 ? -43.044 -19.380 57.835 1.00 89.00 345 TYR A O 1
ATOM 2771 N N . VAL A 1 346 ? -41.138 -18.198 57.860 1.00 88.56 346 VAL A N 1
ATOM 2772 C CA . VAL A 1 346 ? -40.284 -19.233 58.454 1.00 88.56 346 VAL A CA 1
ATOM 2773 C C . VAL A 1 346 ? -39.926 -18.808 59.875 1.00 88.56 346 VAL A C 1
ATOM 2775 O O . VAL A 1 346 ? -39.499 -17.674 60.075 1.00 88.56 346 VAL A O 1
ATOM 2778 N N . ASN A 1 347 ? -40.102 -19.668 60.875 1.00 86.25 347 ASN A N 1
ATOM 2779 C CA . ASN A 1 347 ? -39.723 -19.326 62.248 1.00 86.25 347 ASN A CA 1
ATOM 2780 C C . ASN A 1 347 ? -38.232 -19.604 62.544 1.00 86.25 347 ASN A C 1
ATOM 2782 O O . ASN A 1 347 ? -37.470 -20.022 61.668 1.00 86.25 347 ASN A O 1
ATOM 2786 N N . GLN A 1 348 ? -37.805 -19.367 63.786 1.00 79.75 348 GLN A N 1
ATOM 2787 C CA . GLN A 1 348 ? -36.419 -19.556 64.235 1.00 79.75 348 GLN A CA 1
ATOM 2788 C C . GLN A 1 348 ? -35.897 -20.995 64.042 1.00 79.75 348 GLN A C 1
ATOM 2790 O O . GLN A 1 348 ? -34.726 -21.170 63.707 1.00 79.75 348 GLN A O 1
ATOM 2795 N N . ASP A 1 349 ? -36.759 -22.008 64.184 1.00 80.56 349 ASP A N 1
ATOM 2796 C CA . ASP A 1 349 ? -36.424 -23.429 63.985 1.00 80.56 349 ASP A CA 1
ATOM 2797 C C . ASP A 1 349 ? -36.384 -23.847 62.500 1.00 80.56 349 ASP A C 1
ATOM 2799 O O . ASP A 1 349 ? -36.038 -24.985 62.173 1.00 80.56 349 ASP A O 1
ATOM 2803 N N . GLY A 1 350 ? -36.752 -22.948 61.580 1.00 83.12 350 GLY A N 1
ATOM 2804 C CA . GLY A 1 350 ? -36.885 -23.246 60.154 1.00 83.12 350 GLY A CA 1
ATOM 2805 C C . GLY A 1 350 ? -38.245 -23.834 59.754 1.00 83.12 350 GLY A C 1
ATOM 2806 O O . GLY A 1 350 ? -38.413 -24.242 58.602 1.00 83.12 350 GLY A O 1
ATOM 2807 N N . GLU A 1 351 ? -39.229 -23.883 60.659 1.00 86.88 351 GLU A N 1
ATOM 2808 C CA . GLU A 1 351 ? -40.577 -24.348 60.327 1.00 86.88 351 GLU A CA 1
ATOM 2809 C C . GLU A 1 351 ? -41.352 -23.290 59.535 1.00 86.88 351 GLU A C 1
ATOM 2811 O O . GLU A 1 351 ? -41.376 -22.112 59.894 1.00 86.88 351 GLU A O 1
ATOM 2816 N N . LYS A 1 352 ? -42.061 -23.722 58.485 1.00 90.00 352 LYS A N 1
ATOM 2817 C CA . LYS A 1 352 ? -43.037 -22.873 57.794 1.00 90.00 352 LYS A CA 1
ATOM 2818 C C . LYS A 1 352 ? -44.301 -22.690 58.630 1.00 90.00 352 LYS A C 1
ATOM 2820 O O . LYS A 1 352 ? -44.890 -23.663 59.102 1.00 90.00 352 LYS A O 1
ATOM 2825 N N . LYS A 1 353 ? -44.754 -21.444 58.716 1.00 90.69 353 LYS A N 1
ATOM 2826 C CA . LYS A 1 353 ? -45.996 -20.991 59.344 1.00 90.69 353 LYS A CA 1
ATOM 2827 C C . LYS A 1 353 ? -46.776 -20.130 58.345 1.00 90.69 353 LYS A C 1
ATOM 2829 O O . LYS A 1 353 ? -46.222 -19.658 57.352 1.00 90.69 353 LYS A O 1
ATOM 2834 N N . SER A 1 354 ? -48.056 -19.900 58.617 1.00 87.75 354 SER A N 1
ATOM 2835 C CA . SER A 1 354 ? -48.908 -19.002 57.830 1.00 87.75 354 SER A CA 1
ATOM 2836 C C . SER A 1 354 ? -49.656 -18.064 58.766 1.00 87.75 354 SER A C 1
ATOM 2838 O O . SER A 1 354 ? -50.444 -18.546 59.585 1.00 87.75 354 SER A O 1
ATOM 2840 N N . PHE A 1 355 ? -49.455 -16.755 58.631 1.00 87.56 355 PHE A N 1
ATOM 2841 C CA . PHE A 1 355 ? -50.259 -15.775 59.358 1.00 87.56 355 PHE A CA 1
ATOM 2842 C C . PHE A 1 355 ? -51.455 -15.355 58.506 1.00 87.56 355 PHE A C 1
ATOM 2844 O O . PHE A 1 355 ? -51.327 -15.148 57.296 1.00 87.56 355 PHE A O 1
ATOM 2851 N N . ARG A 1 356 ? -52.627 -15.225 59.132 1.00 86.69 356 ARG A N 1
ATOM 2852 C CA . ARG A 1 356 ? -53.831 -14.725 58.468 1.00 86.69 356 ARG A CA 1
ATOM 2853 C C . ARG A 1 356 ? -54.656 -13.868 59.413 1.00 86.69 356 ARG A C 1
ATOM 2855 O O . ARG A 1 356 ? -55.069 -14.358 60.459 1.00 86.69 356 ARG A O 1
ATOM 2862 N N . LEU A 1 357 ? -54.963 -12.644 58.995 1.00 85.44 357 LEU A N 1
ATOM 2863 C CA . LEU A 1 357 ? -55.870 -11.753 59.714 1.00 85.44 357 LEU A CA 1
ATOM 2864 C C . LEU A 1 357 ? -56.624 -10.845 58.734 1.00 85.44 357 LEU A C 1
ATOM 2866 O O . LEU A 1 357 ? -56.042 -10.370 57.760 1.00 85.44 357 LEU A O 1
ATOM 2870 N N . THR A 1 358 ? -57.917 -10.633 58.973 1.00 85.12 358 THR A N 1
ATOM 2871 C CA . THR A 1 358 ? -58.791 -9.820 58.108 1.00 85.12 358 THR A CA 1
ATOM 2872 C C . THR A 1 358 ? -58.803 -8.361 58.569 1.00 85.12 358 THR A C 1
ATOM 2874 O O . THR A 1 358 ? -58.775 -8.104 59.770 1.00 85.12 358 THR A O 1
ATOM 2877 N N . ALA A 1 359 ? -58.908 -7.389 57.663 1.00 84.44 359 ALA A N 1
ATOM 2878 C CA . ALA A 1 359 ? -58.996 -5.973 58.028 1.00 84.44 359 ALA A CA 1
ATOM 2879 C C . ALA A 1 359 ? -60.142 -5.704 59.034 1.00 84.44 359 ALA A C 1
ATOM 2881 O O . ALA A 1 359 ? -61.299 -6.064 58.808 1.00 84.44 359 ALA A O 1
ATOM 2882 N N . GLY A 1 360 ? -59.815 -5.061 60.159 1.00 81.06 360 GLY A N 1
ATOM 2883 C CA . GLY A 1 360 ? -60.718 -4.805 61.287 1.00 81.06 360 GLY A CA 1
ATOM 2884 C C . GLY A 1 360 ? -60.865 -5.957 62.295 1.00 81.06 360 GLY A C 1
ATOM 2885 O O . GLY A 1 360 ? -61.582 -5.802 63.283 1.00 81.06 360 GLY A O 1
ATOM 2886 N N . GLU A 1 361 ? -60.207 -7.100 62.087 1.00 84.00 361 GLU A N 1
ATOM 2887 C CA . GLU A 1 361 ? -60.234 -8.249 62.998 1.00 84.00 361 GLU A CA 1
ATOM 2888 C C . GLU A 1 361 ? -59.220 -8.075 64.143 1.00 84.00 361 GLU A C 1
ATOM 2890 O O . GLU A 1 361 ? -58.043 -7.801 63.903 1.00 84.00 361 GLU A O 1
ATOM 2895 N N . THR A 1 362 ? -59.670 -8.237 65.395 1.00 80.88 362 THR A N 1
ATOM 2896 C CA . THR A 1 362 ? -58.823 -8.133 66.598 1.00 80.88 362 THR A CA 1
ATOM 2897 C C . THR A 1 362 ? -58.523 -9.509 67.195 1.00 80.88 362 THR A C 1
ATOM 2899 O O . THR A 1 362 ? -59.436 -10.191 67.665 1.00 80.88 362 THR A O 1
ATOM 2902 N N . VAL A 1 363 ? -57.243 -9.877 67.284 1.00 82.25 363 VAL A N 1
ATOM 2903 C CA . VAL A 1 363 ? -56.757 -11.140 67.876 1.00 82.25 363 VAL A CA 1
ATOM 2904 C C . VAL A 1 363 ? -55.679 -10.894 68.934 1.00 82.25 363 VAL A C 1
ATOM 2906 O O . VAL A 1 363 ? -55.035 -9.848 68.944 1.00 82.25 363 VAL A O 1
ATOM 2909 N N . ASN A 1 364 ? -55.471 -11.858 69.837 1.00 79.31 364 ASN A N 1
ATOM 2910 C CA . ASN A 1 364 ? -54.280 -11.871 70.693 1.00 79.31 364 ASN A CA 1
ATOM 2911 C C . ASN A 1 364 ? -53.145 -12.555 69.919 1.00 79.31 364 ASN A C 1
ATOM 2913 O O . ASN A 1 364 ? -53.345 -13.689 69.485 1.00 79.31 364 ASN A O 1
ATOM 2917 N N . ILE A 1 365 ? -51.985 -11.912 69.785 1.00 76.69 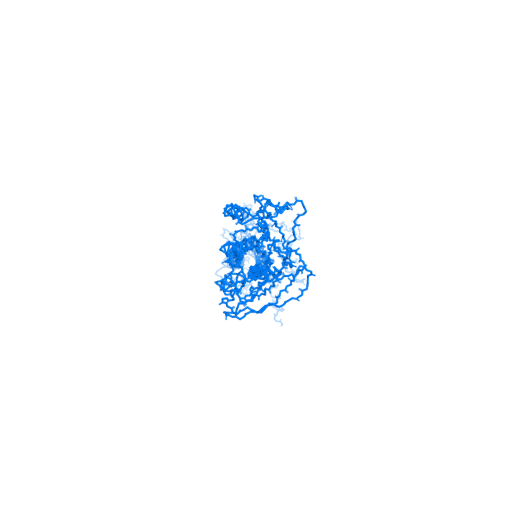365 ILE A N 1
ATOM 2918 C CA . ILE A 1 365 ? -50.836 -12.463 69.044 1.00 76.69 365 ILE A CA 1
ATOM 2919 C C . ILE A 1 365 ? -49.759 -13.046 69.969 1.00 76.69 365 ILE A C 1
ATOM 2921 O O . ILE A 1 365 ? -49.586 -12.634 71.120 1.00 76.69 365 ILE A O 1
ATOM 2925 N N . THR A 1 366 ? -49.024 -14.029 69.460 1.00 80.25 366 THR A N 1
ATOM 2926 C CA . THR A 1 366 ? -47.775 -14.530 70.045 1.00 80.25 366 THR A CA 1
ATOM 2927 C C . THR A 1 366 ? -46.594 -13.606 69.726 1.00 80.25 366 THR A C 1
ATOM 2929 O O . THR A 1 366 ? -46.705 -12.640 68.971 1.00 80.25 366 THR A O 1
ATOM 2932 N N . ASN A 1 367 ? -45.442 -13.907 70.323 1.00 74.69 367 ASN A N 1
ATOM 2933 C CA . ASN A 1 367 ? -44.201 -13.171 70.105 1.00 74.69 367 ASN A CA 1
ATOM 2934 C C . ASN A 1 367 ? -43.612 -13.428 68.699 1.00 74.69 367 ASN A C 1
ATOM 2936 O O . ASN A 1 367 ? -43.163 -12.502 68.029 1.00 74.69 367 ASN A O 1
ATOM 2940 N N . GLU A 1 368 ? -43.704 -14.674 68.216 1.00 83.88 368 GLU A N 1
ATOM 2941 C CA . GLU A 1 368 ? -43.348 -15.076 66.845 1.00 83.88 368 GLU A CA 1
ATOM 2942 C C . GLU A 1 368 ? -44.194 -14.317 65.800 1.00 83.88 368 GLU A C 1
ATOM 2944 O O . GLU A 1 368 ? -43.669 -13.800 64.815 1.00 83.88 368 GLU A O 1
ATOM 2949 N N . GLU A 1 369 ? -45.498 -14.157 66.053 1.00 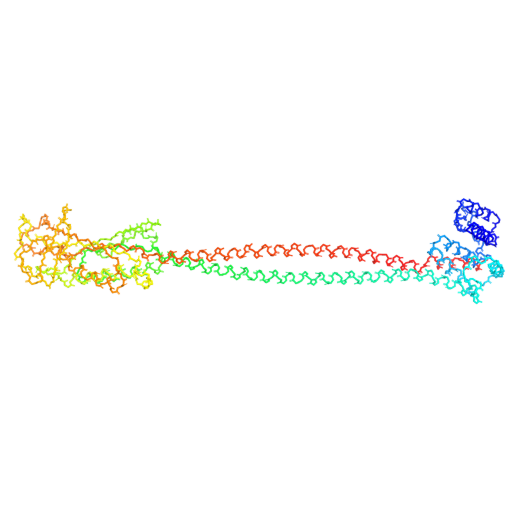84.62 369 GLU A N 1
ATOM 2950 C CA . GLU A 1 369 ? -46.400 -13.388 65.185 1.00 84.62 369 GLU A CA 1
ATOM 2951 C C . GLU A 1 369 ? -46.135 -11.873 65.247 1.00 84.62 369 GLU A C 1
ATOM 2953 O O . GLU A 1 369 ? -46.240 -11.197 64.225 1.00 84.62 369 GLU A O 1
ATOM 2958 N N . LEU A 1 370 ? -45.731 -11.326 66.403 1.00 79.69 370 LEU A N 1
ATOM 2959 C CA . LEU A 1 370 ? -45.282 -9.930 66.516 1.00 79.69 370 LEU A CA 1
ATOM 2960 C C . LEU A 1 370 ? -44.006 -9.679 65.693 1.00 79.69 370 LEU A C 1
ATOM 2962 O O . LEU A 1 370 ? -43.911 -8.659 65.010 1.00 79.69 370 LEU A O 1
ATOM 2966 N N . ALA A 1 371 ? -43.052 -10.615 65.714 1.00 78.88 371 ALA A N 1
ATOM 2967 C CA . ALA A 1 371 ? -41.886 -10.585 64.834 1.00 78.88 371 ALA A CA 1
ATOM 2968 C C . ALA A 1 371 ? -42.295 -10.612 63.353 1.00 78.88 371 ALA A C 1
ATOM 2970 O O . ALA A 1 371 ? -41.882 -9.736 62.594 1.00 78.88 371 ALA A O 1
ATOM 2971 N N . PHE A 1 372 ? -43.156 -11.549 62.941 1.00 86.00 372 PHE A N 1
ATOM 2972 C CA . PHE A 1 372 ? -43.672 -11.582 61.569 1.00 86.00 372 PHE A CA 1
ATOM 2973 C C . PHE A 1 372 ? -44.336 -10.249 61.160 1.00 86.00 372 PHE A C 1
ATOM 2975 O O . PHE A 1 372 ? -44.043 -9.720 60.088 1.00 86.00 372 PHE A O 1
ATOM 2982 N N . LEU A 1 373 ? -45.172 -9.654 62.017 1.00 84.12 373 LEU A N 1
ATOM 2983 C CA . LEU A 1 373 ? -45.852 -8.390 61.715 1.00 84.12 373 LEU A CA 1
ATOM 2984 C C . LEU A 1 373 ? -44.885 -7.198 61.576 1.00 84.12 373 LEU A C 1
ATOM 2986 O O . LEU A 1 373 ? -45.148 -6.302 60.772 1.00 84.12 373 LEU A O 1
ATOM 2990 N N . ARG A 1 374 ? -43.735 -7.210 62.268 1.00 78.31 374 ARG A N 1
ATOM 2991 C CA . ARG A 1 374 ? -42.641 -6.242 62.045 1.00 78.31 374 ARG A CA 1
ATOM 2992 C C . ARG A 1 374 ? -41.991 -6.422 60.674 1.00 78.31 374 ARG A C 1
ATOM 2994 O O . ARG A 1 374 ? -41.785 -5.439 59.964 1.00 78.31 374 ARG A O 1
ATOM 3001 N N . ALA A 1 375 ? -41.742 -7.662 60.252 1.00 78.62 375 ALA A N 1
ATOM 3002 C CA . ALA A 1 375 ? -41.267 -7.944 58.895 1.00 78.62 375 ALA A CA 1
ATOM 3003 C C . ALA A 1 375 ? -42.291 -7.503 57.826 1.00 78.62 375 ALA A C 1
ATOM 3005 O O . ALA A 1 375 ? -41.914 -6.937 56.799 1.00 78.62 375 ALA A O 1
ATOM 3006 N N . TYR A 1 376 ? -43.590 -7.684 58.092 1.00 84.00 376 TYR A N 1
ATOM 3007 C CA . TYR A 1 376 ? -44.680 -7.243 57.215 1.00 84.00 376 TYR A CA 1
ATOM 3008 C C . TYR A 1 376 ? -44.818 -5.708 57.136 1.00 84.00 376 TYR A C 1
ATOM 3010 O O . TYR A 1 376 ? -45.093 -5.167 56.066 1.00 84.00 376 TYR A O 1
ATOM 3018 N N . CYS A 1 377 ? -44.553 -4.977 58.224 1.00 81.50 377 CYS A N 1
ATOM 3019 C CA . CYS A 1 377 ? -44.430 -3.513 58.207 1.00 81.50 377 CYS A CA 1
ATOM 3020 C C . CYS A 1 377 ? -43.347 -3.055 57.209 1.00 81.50 377 CYS A C 1
ATOM 3022 O O . CYS A 1 377 ? -43.627 -2.293 56.282 1.00 81.50 377 CYS A O 1
ATOM 3024 N N . ALA A 1 378 ? -42.127 -3.588 57.338 1.00 74.81 378 ALA A N 1
ATOM 3025 C CA . ALA A 1 378 ? -41.014 -3.242 56.454 1.00 74.81 378 ALA A CA 1
ATOM 3026 C C . ALA A 1 378 ? -41.253 -3.659 54.992 1.00 74.81 378 ALA A C 1
ATOM 3028 O O . ALA A 1 378 ? -40.888 -2.927 54.074 1.00 74.81 378 ALA A O 1
ATOM 3029 N N . TYR A 1 379 ? -41.909 -4.800 54.763 1.00 85.50 379 TYR A N 1
ATOM 3030 C CA . TYR A 1 379 ? -42.306 -5.291 53.438 1.00 85.50 379 TYR A CA 1
ATOM 3031 C C . TYR A 1 379 ? -43.124 -4.283 52.631 1.00 85.50 379 TYR A C 1
ATOM 3033 O O . TYR A 1 379 ? -42.827 -4.082 51.454 1.00 85.50 379 TYR A O 1
ATOM 3041 N N . ASN A 1 380 ? -44.094 -3.605 53.252 1.00 85.69 380 ASN A N 1
ATOM 3042 C CA . ASN A 1 380 ? -44.905 -2.597 52.564 1.00 85.69 380 ASN A CA 1
ATOM 3043 C C . ASN A 1 380 ? -44.040 -1.425 52.061 1.00 85.69 380 ASN A C 1
ATOM 3045 O O . ASN A 1 380 ? -44.129 -1.042 50.892 1.00 85.69 380 ASN A O 1
ATOM 3049 N N . VAL A 1 381 ? -43.126 -0.930 52.905 1.00 81.94 381 VAL A N 1
ATOM 3050 C CA . VAL A 1 381 ? -42.145 0.112 52.547 1.00 81.94 381 VAL A CA 1
ATOM 3051 C C . VAL A 1 381 ? -41.221 -0.354 51.415 1.00 81.94 381 VAL A C 1
ATOM 3053 O O . VAL A 1 381 ? -41.039 0.352 50.422 1.00 81.94 381 VAL A O 1
ATOM 3056 N N . ILE A 1 382 ? -40.669 -1.565 51.529 1.00 81.00 382 ILE A N 1
ATOM 3057 C CA . ILE A 1 382 ? -39.791 -2.187 50.526 1.00 81.00 382 ILE A CA 1
ATOM 3058 C C . ILE A 1 382 ? -40.502 -2.292 49.169 1.00 81.00 382 ILE A C 1
ATOM 3060 O O . ILE A 1 382 ? -39.939 -1.902 48.144 1.00 81.00 382 ILE A O 1
ATOM 3064 N N . ILE A 1 383 ? -41.749 -2.771 49.157 1.00 87.06 383 ILE A N 1
ATOM 3065 C CA . ILE A 1 383 ? -42.561 -2.920 47.948 1.00 87.06 383 ILE A CA 1
ATOM 3066 C C . ILE A 1 383 ? -42.822 -1.572 47.270 1.00 87.06 383 ILE A C 1
ATOM 3068 O O . ILE A 1 383 ? -42.687 -1.478 46.049 1.00 87.06 383 ILE A O 1
ATOM 3072 N N . ASP A 1 384 ? -43.185 -0.528 48.015 1.00 87.81 384 ASP A N 1
ATOM 3073 C CA . ASP A 1 384 ? -43.515 0.764 47.406 1.00 87.81 384 ASP A CA 1
ATOM 3074 C C . ASP A 1 384 ? -42.274 1.478 46.851 1.00 87.81 384 ASP A C 1
ATOM 3076 O O . ASP A 1 384 ? -42.340 2.083 45.775 1.00 87.81 384 ASP A O 1
ATOM 3080 N N . ILE A 1 385 ? -41.105 1.290 47.474 1.00 85.62 385 ILE A N 1
ATOM 3081 C CA . ILE A 1 385 ? -39.821 1.722 46.906 1.00 85.62 385 ILE A CA 1
ATOM 3082 C C . ILE A 1 385 ? -39.511 0.950 45.610 1.00 85.62 385 ILE A C 1
ATOM 3084 O O . ILE A 1 385 ? -39.183 1.578 44.598 1.00 85.62 385 ILE A O 1
ATOM 3088 N N . LEU A 1 386 ? -39.667 -0.382 45.588 1.00 85.56 386 LEU A N 1
ATOM 3089 C CA . LEU A 1 386 ? -39.455 -1.204 44.384 1.00 85.56 386 LEU A CA 1
ATOM 3090 C C . LEU A 1 386 ? -40.387 -0.790 43.230 1.00 85.56 386 LEU A C 1
ATOM 3092 O O . LEU A 1 386 ? -39.909 -0.567 42.112 1.00 85.56 386 LEU A O 1
ATOM 3096 N N . LYS A 1 387 ? -41.685 -0.588 43.509 1.00 87.75 387 LYS A N 1
ATOM 3097 C CA . LYS A 1 387 ? -42.664 -0.044 42.549 1.00 87.75 387 LYS A CA 1
ATOM 3098 C C . LYS A 1 387 ? -42.217 1.321 42.015 1.00 87.75 387 LYS A C 1
ATOM 3100 O O . LYS A 1 387 ? -42.216 1.522 40.803 1.00 87.75 387 LYS A O 1
ATOM 3105 N N . SER A 1 388 ? -41.804 2.246 42.891 1.00 89.00 388 SER A N 1
ATOM 3106 C CA . SER A 1 388 ? -41.384 3.603 42.494 1.00 89.00 388 SER A CA 1
ATOM 3107 C C . SER A 1 388 ? -40.166 3.606 41.561 1.00 89.00 388 SER A C 1
ATOM 3109 O O . SER A 1 388 ? -40.083 4.421 40.642 1.00 89.00 388 SER A O 1
ATOM 3111 N N . LYS A 1 389 ? -39.254 2.640 41.737 1.00 84.06 389 LYS A N 1
ATOM 3112 C CA . LYS A 1 389 ? -38.070 2.423 40.892 1.00 84.06 389 LYS A CA 1
ATOM 3113 C C . LYS A 1 389 ? -38.359 1.592 39.631 1.00 84.06 389 LYS A C 1
ATOM 3115 O O . LYS A 1 389 ? -37.428 1.329 38.869 1.00 84.06 389 LYS A O 1
ATOM 3120 N N . ASN A 1 390 ? -39.624 1.242 39.376 1.00 87.69 390 ASN A N 1
ATOM 3121 C CA . ASN A 1 390 ? -40.109 0.426 38.255 1.00 87.69 390 ASN A CA 1
ATOM 3122 C C . ASN A 1 390 ? -39.552 -1.016 38.230 1.00 87.69 390 ASN A C 1
ATOM 3124 O O . ASN A 1 390 ? -39.328 -1.590 37.162 1.00 87.69 390 ASN A O 1
ATOM 3128 N N . ILE A 1 391 ? -39.331 -1.609 39.409 1.00 84.81 391 ILE A N 1
ATOM 3129 C CA . ILE A 1 391 ? -39.007 -3.032 39.567 1.00 84.81 391 ILE A CA 1
ATOM 3130 C C . ILE A 1 391 ? -40.310 -3.805 39.794 1.00 84.81 391 ILE A C 1
ATOM 3132 O O . ILE A 1 391 ? -41.100 -3.465 40.674 1.00 84.81 391 ILE A O 1
ATOM 3136 N N . THR A 1 392 ? -40.536 -4.850 38.995 1.00 84.69 392 THR A N 1
ATOM 3137 C CA . THR A 1 392 ? -41.791 -5.628 38.999 1.00 84.69 392 THR A CA 1
ATOM 3138 C C . THR A 1 392 ? -41.599 -7.135 39.164 1.00 84.69 392 THR A C 1
ATOM 3140 O O . THR A 1 392 ? -42.522 -7.796 39.630 1.00 84.69 392 THR A O 1
ATOM 3143 N N . ASP A 1 393 ? -40.417 -7.680 38.858 1.00 84.56 393 ASP A N 1
ATOM 3144 C CA . ASP A 1 393 ? -40.048 -9.044 39.245 1.00 84.56 393 ASP A CA 1
ATOM 3145 C C . ASP A 1 393 ? -39.327 -9.010 40.602 1.00 84.56 393 ASP A C 1
ATOM 3147 O O . ASP A 1 393 ? -38.130 -8.721 40.691 1.00 84.56 393 ASP A O 1
ATOM 3151 N N . TYR A 1 394 ? -40.066 -9.281 41.677 1.00 84.12 394 TYR A N 1
ATOM 3152 C CA . TYR A 1 394 ? -39.488 -9.465 43.002 1.00 84.12 394 TYR A CA 1
ATOM 3153 C C . TYR A 1 394 ? -40.087 -10.665 43.739 1.00 84.12 394 TYR A C 1
ATOM 3155 O O . TYR A 1 394 ? -41.212 -11.091 43.483 1.00 84.12 394 TYR A O 1
ATOM 3163 N N . ILE A 1 395 ? -39.299 -11.230 44.652 1.00 83.88 395 ILE A N 1
ATOM 3164 C CA . ILE A 1 395 ? -39.665 -12.362 45.508 1.00 83.88 395 ILE A CA 1
ATOM 3165 C C . ILE A 1 395 ? -39.308 -11.975 46.938 1.00 83.88 395 ILE A C 1
ATOM 3167 O O . ILE A 1 395 ? -38.151 -11.645 47.198 1.00 83.88 395 ILE A O 1
ATOM 3171 N N . VAL A 1 396 ? -40.274 -12.048 47.853 1.00 84.56 396 VAL A N 1
ATOM 3172 C CA . VAL A 1 396 ? -40.056 -11.801 49.283 1.00 84.56 396 VAL A CA 1
ATOM 3173 C C . VAL A 1 396 ? -40.130 -13.113 50.062 1.00 84.56 396 VAL A C 1
ATOM 3175 O O . VAL A 1 396 ? -40.886 -14.017 49.708 1.00 84.56 396 VAL A O 1
ATOM 3178 N N . GLN A 1 397 ? -39.311 -13.233 51.104 1.00 85.19 397 GLN A N 1
ATOM 3179 C CA . GLN A 1 397 ? -39.342 -14.316 52.083 1.00 85.19 397 GLN A CA 1
ATOM 3180 C C . GLN A 1 397 ? -39.375 -13.720 53.489 1.00 85.19 397 GLN A C 1
ATOM 3182 O O . GLN A 1 397 ? -38.513 -12.916 53.834 1.00 85.19 397 GLN A O 1
ATOM 3187 N N . PHE A 1 398 ? -40.344 -14.124 54.306 1.00 86.00 398 PHE A N 1
ATOM 3188 C CA . PHE A 1 398 ? -40.441 -13.689 55.697 1.00 86.00 398 PHE A CA 1
ATOM 3189 C C . PHE A 1 398 ? -39.760 -14.693 56.628 1.00 86.00 398 PHE A C 1
ATOM 3191 O O . PHE A 1 398 ? -40.010 -15.898 56.535 1.00 86.00 398 PHE A O 1
ATOM 3198 N N . GLN A 1 399 ? -38.949 -14.197 57.559 1.00 83.81 399 GLN A N 1
ATOM 3199 C CA . GLN A 1 399 ? -38.471 -14.952 58.715 1.00 83.81 399 GLN A CA 1
ATOM 3200 C C . GLN A 1 399 ? -38.932 -14.258 60.006 1.00 83.81 399 GLN A C 1
ATOM 3202 O O . GLN A 1 399 ? -39.009 -13.034 60.052 1.00 83.81 399 GLN A O 1
ATOM 3207 N N . ALA A 1 400 ? -39.243 -15.019 61.053 1.00 83.06 400 ALA A N 1
ATOM 3208 C CA . ALA A 1 400 ? -39.597 -14.504 62.375 1.00 83.06 400 ALA A CA 1
ATOM 3209 C C . ALA A 1 400 ? -38.711 -15.152 63.448 1.00 83.06 400 ALA A C 1
ATOM 3211 O O . ALA A 1 400 ? -38.599 -16.379 63.502 1.00 83.06 400 ALA A O 1
ATOM 3212 N N . ILE A 1 401 ? -38.077 -14.334 64.292 1.00 76.75 401 ILE A N 1
ATOM 3213 C CA . ILE A 1 401 ? -37.176 -14.787 65.359 1.00 76.75 401 ILE A CA 1
ATOM 3214 C C . ILE A 1 401 ? -37.689 -14.298 66.717 1.00 76.75 401 ILE A C 1
ATOM 3216 O O . ILE A 1 401 ? -37.815 -13.095 66.955 1.00 76.75 401 ILE A O 1
ATOM 3220 N N . GLU A 1 402 ? -37.948 -15.245 67.623 1.00 71.25 402 GLU A N 1
ATOM 3221 C CA . GLU A 1 402 ? -38.174 -14.974 69.043 1.00 71.25 402 GLU A CA 1
ATOM 3222 C C . GLU A 1 402 ? -36.828 -14.958 69.787 1.00 71.25 402 GLU A C 1
ATOM 3224 O O . GLU A 1 402 ? -36.043 -15.907 69.723 1.00 71.25 402 GLU A O 1
ATOM 3229 N N . HIS A 1 403 ? -36.547 -13.864 70.498 1.00 63.31 403 HIS A N 1
ATOM 3230 C CA . HIS A 1 403 ? -35.324 -13.728 71.289 1.00 63.31 403 HIS A CA 1
ATOM 3231 C C . HIS A 1 403 ? -35.563 -14.171 72.730 1.00 63.31 403 HIS A C 1
ATOM 3233 O O . HIS A 1 403 ? -36.465 -13.682 73.408 1.00 63.31 403 HIS A O 1
ATOM 3239 N N . GLN A 1 404 ? -34.734 -15.097 73.211 1.00 58.44 404 GLN A N 1
ATOM 3240 C CA . GLN A 1 404 ? -34.745 -15.525 74.610 1.00 58.44 404 GLN A CA 1
ATOM 3241 C C . GLN A 1 404 ? -34.044 -14.481 75.494 1.00 58.44 404 GLN A C 1
ATOM 3243 O O . GLN A 1 404 ? -33.173 -13.746 75.032 1.00 58.44 404 GLN A O 1
ATOM 3248 N N . LEU A 1 405 ? -34.399 -14.435 76.782 1.00 55.09 405 LEU A N 1
ATOM 3249 C CA . LEU A 1 405 ? -33.721 -13.589 77.771 1.00 55.09 405 LEU A CA 1
ATOM 3250 C C . LEU A 1 405 ? -32.221 -13.959 77.859 1.00 55.09 405 LEU A C 1
ATOM 3252 O O . LEU A 1 405 ? -31.925 -15.110 78.189 1.00 55.09 405 LEU A O 1
ATOM 3256 N N . PRO A 1 406 ? -31.281 -13.017 77.641 1.00 54.09 406 PRO A N 1
ATOM 3257 C CA . PRO A 1 406 ? -29.853 -13.275 77.822 1.00 54.09 406 PRO A CA 1
ATOM 3258 C C . PRO A 1 406 ? -29.497 -13.684 79.260 1.00 54.09 406 PRO A C 1
ATOM 3260 O O . PRO A 1 406 ? -29.987 -13.096 80.229 1.00 54.09 406 PRO A O 1
ATOM 3263 N N . GLU A 1 407 ? -28.609 -14.671 79.412 1.00 47.38 407 GLU A N 1
ATOM 3264 C CA . GLU A 1 407 ? -28.157 -15.128 80.730 1.00 47.38 407 GLU A CA 1
ATOM 3265 C C . GLU A 1 407 ? -27.444 -14.002 81.501 1.00 47.38 407 GLU A C 1
ATOM 3267 O O . GLU A 1 407 ? -26.452 -13.440 81.040 1.00 47.38 407 GLU A O 1
ATOM 3272 N N . GLY A 1 408 ? -27.937 -13.699 82.707 1.00 52.94 408 GLY A N 1
ATOM 3273 C CA . GLY A 1 408 ? -27.326 -12.736 83.633 1.00 52.94 408 GLY A CA 1
ATOM 3274 C C . GLY A 1 408 ? -28.077 -11.412 83.819 1.00 52.94 408 GLY A C 1
ATOM 3275 O O . GLY A 1 408 ? -27.708 -10.653 84.713 1.00 52.94 408 GLY A O 1
ATOM 3276 N N . ILE A 1 409 ? -29.136 -11.138 83.048 1.00 53.09 409 ILE A N 1
ATOM 3277 C CA . ILE A 1 409 ? -29.981 -9.946 83.244 1.00 53.09 409 ILE A CA 1
ATOM 3278 C C . ILE A 1 409 ? -30.990 -10.186 84.381 1.00 53.09 409 ILE A C 1
ATOM 3280 O O . ILE A 1 409 ? -31.692 -11.198 84.409 1.00 53.09 409 ILE A O 1
ATOM 3284 N N . ASN A 1 410 ? -31.075 -9.239 85.318 1.00 52.50 410 ASN A N 1
ATOM 3285 C CA . ASN A 1 410 ? -32.002 -9.275 86.451 1.00 52.50 410 ASN A CA 1
ATOM 3286 C C . ASN A 1 410 ? -33.430 -8.896 86.010 1.00 52.50 410 ASN A C 1
ATOM 3288 O O . ASN A 1 410 ? -33.610 -8.007 85.180 1.00 52.50 410 ASN A O 1
ATOM 3292 N N . GLU A 1 411 ? -34.473 -9.510 86.584 1.00 49.91 411 GLU A N 1
ATOM 3293 C CA . GLU A 1 411 ? -35.863 -9.232 86.163 1.00 49.91 411 GLU A CA 1
ATOM 3294 C C . GLU A 1 411 ? -36.377 -7.821 86.520 1.00 49.91 411 GLU A C 1
ATOM 3296 O O . GLU A 1 411 ? -37.425 -7.428 86.007 1.00 49.91 411 GLU A O 1
ATOM 3301 N N . GLU A 1 412 ? -35.664 -7.063 87.359 1.00 48.69 412 GLU A N 1
ATOM 3302 C CA . GLU A 1 412 ? -36.064 -5.720 87.812 1.00 48.69 412 GLU A CA 1
ATOM 3303 C C . GLU A 1 412 ? -35.405 -4.577 87.008 1.00 48.69 412 GLU A C 1
ATOM 3305 O O . GLU A 1 412 ? -36.003 -3.511 86.874 1.00 48.69 412 GLU A O 1
ATOM 3310 N N . ASP A 1 413 ? -34.245 -4.805 86.380 1.00 48.91 413 ASP A N 1
ATOM 3311 C CA . ASP A 1 413 ? -33.469 -3.800 85.622 1.00 48.91 413 ASP A CA 1
ATOM 3312 C C . ASP A 1 413 ? -33.970 -3.622 84.164 1.00 48.91 413 ASP A C 1
ATOM 3314 O O . ASP A 1 413 ? -33.193 -3.464 83.223 1.00 48.91 413 ASP A O 1
ATOM 3318 N N . ARG A 1 414 ? -35.288 -3.717 83.940 1.00 46.91 414 ARG A N 1
ATOM 3319 C CA . ARG A 1 414 ? -35.880 -3.894 82.600 1.00 46.91 414 ARG A CA 1
ATOM 3320 C C . ARG A 1 414 ? -35.923 -2.634 81.733 1.00 46.91 414 ARG A C 1
ATOM 3322 O O . ARG A 1 414 ? -36.943 -1.948 81.684 1.00 46.91 414 ARG A O 1
ATOM 3329 N N . THR A 1 415 ? -34.904 -2.470 80.894 1.00 46.19 415 THR A N 1
ATOM 3330 C CA . THR A 1 415 ? -35.139 -2.149 79.476 1.00 46.19 415 THR A CA 1
ATOM 3331 C C . THR A 1 415 ? -35.660 -3.406 78.761 1.00 46.19 415 THR A C 1
ATOM 3333 O O . THR A 1 415 ? -35.179 -4.526 78.951 1.00 46.19 415 THR A O 1
ATOM 3336 N N . ALA A 1 416 ? -36.736 -3.262 77.995 1.00 51.38 416 ALA A N 1
ATOM 3337 C CA . ALA A 1 416 ? -37.611 -4.354 77.577 1.00 51.38 416 ALA A CA 1
ATOM 3338 C C . ALA A 1 416 ? -37.193 -4.984 76.234 1.00 51.38 416 ALA A C 1
ATOM 3340 O O . ALA A 1 416 ? -37.912 -4.881 75.238 1.00 51.38 416 ALA A O 1
ATOM 3341 N N . GLY A 1 417 ? -36.017 -5.617 76.189 1.00 47.50 417 GLY A N 1
ATOM 3342 C CA . GLY A 1 417 ? -35.495 -6.247 74.963 1.00 47.50 417 GLY A CA 1
ATOM 3343 C C . GLY A 1 417 ? -35.198 -5.250 73.846 1.00 47.50 417 GLY A C 1
ATOM 3344 O O . GLY A 1 417 ? -35.350 -5.560 72.669 1.00 47.50 417 GLY A O 1
ATOM 3345 N N . GLU A 1 418 ? -34.811 -4.039 74.236 1.00 48.91 418 GLU A N 1
ATOM 3346 C CA . GLU A 1 418 ? -34.657 -2.877 73.356 1.00 48.91 418 GLU A CA 1
ATOM 3347 C C . GLU A 1 418 ? -33.494 -3.013 72.375 1.00 48.91 418 GLU A C 1
ATOM 3349 O O . GLU A 1 418 ? -33.495 -2.317 71.369 1.00 48.91 418 GLU A O 1
ATOM 3354 N N . ASP A 1 419 ? -32.601 -3.978 72.600 1.00 46.09 419 ASP A N 1
ATOM 3355 C CA . ASP A 1 419 ? -31.464 -4.332 71.739 1.00 46.09 419 ASP A CA 1
ATOM 3356 C C . ASP A 1 419 ? -31.804 -5.417 70.688 1.00 46.09 419 ASP A C 1
ATOM 3358 O O . ASP A 1 419 ? -30.964 -5.763 69.861 1.00 46.09 419 ASP A O 1
ATOM 3362 N N . PHE A 1 420 ? -33.045 -5.938 70.682 1.00 49.34 420 PHE A N 1
ATOM 3363 C CA . PHE A 1 420 ? -33.503 -6.999 69.765 1.00 49.34 420 PHE A CA 1
ATOM 3364 C C . PHE A 1 420 ? -34.773 -6.666 68.944 1.00 49.34 420 PHE A C 1
ATOM 3366 O O . PHE A 1 420 ? -35.247 -7.508 68.188 1.00 49.34 420 PHE A O 1
ATOM 3373 N N . ARG A 1 421 ? -35.353 -5.459 69.049 1.00 54.75 421 ARG A N 1
ATOM 3374 C CA . ARG A 1 421 ? -36.564 -5.066 68.291 1.00 54.75 421 ARG A CA 1
ATOM 3375 C C . ARG A 1 421 ? -36.262 -4.480 66.906 1.00 54.75 421 ARG A C 1
ATOM 3377 O O . ARG A 1 421 ? -35.718 -3.381 66.812 1.00 54.75 421 ARG A O 1
ATOM 3384 N N . GLY A 1 422 ? -36.728 -5.119 65.835 1.00 60.47 422 GLY A N 1
ATOM 3385 C CA . GLY A 1 422 ? -36.744 -4.496 64.507 1.00 60.47 422 GLY A CA 1
ATOM 3386 C C . GLY A 1 422 ? -36.833 -5.495 63.359 1.00 60.47 422 GLY A C 1
ATOM 3387 O O . GLY A 1 422 ? -37.460 -6.548 63.497 1.00 60.47 422 GLY A O 1
ATOM 3388 N N . VAL A 1 423 ? -36.209 -5.138 62.234 1.00 62.31 423 VAL A N 1
ATOM 3389 C CA . VAL A 1 423 ? -36.160 -5.939 61.007 1.00 62.31 423 VAL A CA 1
ATOM 3390 C C . VAL A 1 423 ? -34.754 -6.013 60.418 1.00 62.31 423 VAL A C 1
ATOM 3392 O O . VAL A 1 423 ? -34.033 -5.015 60.412 1.00 62.31 423 VAL A O 1
ATOM 3395 N N . ASP A 1 424 ? -34.437 -7.164 59.836 1.00 62.72 424 ASP A N 1
ATOM 3396 C CA . ASP A 1 424 ? -33.211 -7.417 59.086 1.00 62.72 424 ASP A CA 1
ATOM 3397 C C . ASP A 1 424 ? -33.584 -7.613 57.617 1.00 62.72 424 ASP A C 1
ATOM 3399 O O . ASP A 1 424 ? -34.491 -8.388 57.304 1.00 62.72 424 ASP A O 1
ATOM 3403 N N . ILE A 1 425 ? -32.908 -6.907 56.709 1.00 61.12 425 ILE A N 1
ATOM 3404 C CA . ILE A 1 425 ? -33.228 -6.915 55.275 1.00 61.12 425 ILE A CA 1
ATOM 3405 C C . ILE A 1 425 ? -32.028 -7.463 54.498 1.00 61.12 425 ILE A C 1
ATOM 3407 O O . ILE A 1 425 ? -31.032 -6.763 54.307 1.00 61.12 425 ILE A O 1
ATOM 3411 N N . ASP A 1 426 ? -32.152 -8.697 54.010 1.00 61.19 426 ASP A N 1
ATOM 3412 C CA . ASP A 1 426 ? -31.307 -9.224 52.937 1.00 61.19 426 ASP A CA 1
ATOM 3413 C C . ASP A 1 426 ? -31.933 -8.880 51.592 1.00 61.19 426 ASP A C 1
ATOM 3415 O O . ASP A 1 426 ? -33.131 -9.081 51.382 1.00 61.19 426 ASP A O 1
ATOM 3419 N N . MET A 1 427 ? -31.118 -8.387 50.664 1.00 65.50 427 MET A N 1
ATOM 3420 C CA . MET A 1 427 ? -31.536 -8.141 49.296 1.00 65.50 427 MET A CA 1
ATOM 3421 C C . MET A 1 427 ? -30.460 -8.553 48.291 1.00 65.50 427 MET A C 1
ATOM 3423 O O . MET A 1 427 ? -29.308 -8.130 48.356 1.00 65.50 427 MET A O 1
ATOM 3427 N N . THR A 1 428 ? -30.880 -9.307 47.277 1.00 63.22 428 THR A N 1
ATOM 3428 C CA . THR A 1 428 ? -30.087 -9.622 46.084 1.00 63.22 428 THR A CA 1
ATOM 3429 C C . THR A 1 428 ? -30.774 -9.048 44.846 1.00 63.22 428 THR A C 1
ATOM 3431 O O . THR A 1 428 ? -31.898 -9.436 44.527 1.00 63.22 428 THR A O 1
ATOM 3434 N N . VAL A 1 429 ? -30.086 -8.158 44.120 1.00 65.25 429 VAL A N 1
ATOM 3435 C CA . VAL A 1 429 ? -30.540 -7.608 42.829 1.00 65.25 429 VAL A CA 1
ATOM 3436 C C . VAL A 1 429 ? -29.839 -8.346 41.686 1.00 65.25 429 VAL A C 1
ATOM 3438 O O . VAL A 1 429 ? -28.661 -8.124 41.405 1.00 65.25 429 VAL A O 1
ATOM 3441 N N . GLU A 1 430 ? -30.557 -9.238 41.012 1.00 65.62 430 GLU A N 1
ATOM 3442 C CA . GLU A 1 430 ? -30.074 -9.927 39.813 1.00 65.62 430 GLU A CA 1
ATOM 3443 C C . GLU A 1 430 ? -30.179 -9.008 38.580 1.00 65.62 430 GLU A C 1
ATOM 3445 O O . GLU A 1 430 ? -31.006 -8.098 38.524 1.00 65.62 430 GLU A O 1
ATOM 3450 N N . ASN A 1 431 ? -29.317 -9.241 37.584 1.00 64.81 431 ASN A N 1
ATOM 3451 C CA . ASN A 1 431 ? -29.195 -8.473 36.332 1.00 64.81 431 ASN A CA 1
ATOM 3452 C C . ASN A 1 431 ? -28.826 -6.977 36.450 1.00 64.81 431 ASN A C 1
ATOM 3454 O O . ASN A 1 431 ? -28.712 -6.322 35.416 1.00 64.81 431 ASN A O 1
ATOM 3458 N N . LEU A 1 432 ? -28.540 -6.452 37.649 1.00 67.94 432 LEU A N 1
ATOM 3459 C CA . LEU A 1 432 ? -28.133 -5.055 37.898 1.00 67.94 432 LEU A CA 1
ATOM 3460 C C . LEU A 1 432 ? -27.121 -4.513 36.867 1.00 67.94 432 LEU A C 1
ATOM 3462 O O . LEU A 1 432 ? -27.370 -3.522 36.180 1.00 67.94 432 LEU A O 1
ATOM 3466 N N . TYR A 1 433 ? -26.016 -5.238 36.688 1.00 71.25 433 TYR A N 1
ATOM 3467 C CA . TYR A 1 433 ? -24.923 -4.886 35.776 1.00 71.25 433 TYR A CA 1
ATOM 3468 C C . TYR A 1 433 ? -25.061 -5.465 34.360 1.00 71.25 433 TYR A C 1
ATOM 3470 O O . TYR A 1 433 ? -24.116 -5.383 33.577 1.00 71.25 433 TYR A O 1
ATOM 3478 N N . LYS A 1 434 ? -26.210 -6.064 34.010 1.00 73.38 434 LYS A N 1
ATOM 3479 C CA . LYS A 1 434 ? -26.409 -6.693 32.695 1.00 73.38 434 LYS A CA 1
ATOM 3480 C C . LYS A 1 434 ? -26.315 -5.670 31.564 1.00 73.38 434 LYS A C 1
ATOM 3482 O O . LYS A 1 434 ? -25.650 -5.937 30.576 1.00 73.38 434 LYS A O 1
ATOM 3487 N N . HIS A 1 435 ? -26.908 -4.490 31.725 1.00 76.31 435 HIS A N 1
ATOM 3488 C CA . HIS A 1 435 ? -26.888 -3.461 30.683 1.00 76.31 435 HIS A CA 1
ATOM 3489 C C . HIS A 1 435 ? -25.459 -3.015 30.305 1.00 76.31 435 HIS A C 1
ATOM 3491 O O . HIS A 1 435 ? -25.186 -2.809 29.129 1.00 76.31 435 HIS A O 1
ATOM 3497 N N . TYR A 1 436 ? -24.524 -2.977 31.264 1.00 75.81 436 TYR A N 1
ATOM 3498 C CA . TYR A 1 436 ? -23.100 -2.746 30.986 1.00 75.81 436 TYR A CA 1
ATOM 3499 C C . TYR A 1 436 ? -22.394 -3.950 30.333 1.00 75.81 436 TYR A C 1
ATOM 3501 O O . TYR A 1 436 ? -21.372 -3.760 29.687 1.00 75.81 436 TYR A O 1
ATOM 3509 N N . LEU A 1 437 ? -22.893 -5.184 30.486 1.00 75.00 437 LEU A N 1
ATOM 3510 C CA . LEU A 1 437 ? -22.399 -6.337 29.717 1.00 75.00 437 LEU A CA 1
ATOM 3511 C C . LEU A 1 437 ? -22.894 -6.274 28.267 1.00 75.00 437 LEU A C 1
ATOM 3513 O O . LEU A 1 437 ? -22.075 -6.412 27.365 1.00 75.00 437 LEU A O 1
ATOM 3517 N N . ASP A 1 438 ? -24.192 -6.005 28.069 1.00 80.81 438 ASP A N 1
ATOM 3518 C CA . ASP A 1 438 ? -24.802 -5.794 26.749 1.00 80.81 438 ASP A CA 1
ATOM 3519 C C . ASP A 1 438 ? -24.030 -4.687 25.974 1.00 80.81 438 ASP A C 1
ATOM 3521 O O . ASP A 1 438 ? -23.680 -4.872 24.811 1.00 80.81 438 ASP A O 1
ATOM 3525 N N . GLU A 1 439 ? -23.698 -3.564 26.633 1.00 87.38 439 GLU A N 1
ATOM 3526 C CA . GLU A 1 439 ? -22.946 -2.441 26.038 1.00 87.38 439 GLU A CA 1
ATOM 3527 C C . GLU A 1 439 ? -21.463 -2.765 25.765 1.00 87.38 439 GLU A C 1
ATOM 3529 O O . GLU A 1 439 ? -20.926 -2.358 24.735 1.00 87.38 439 GLU A O 1
ATOM 3534 N N . ILE A 1 440 ? -20.780 -3.500 26.654 1.00 82.56 440 ILE A N 1
ATOM 3535 C CA . ILE A 1 440 ? -19.385 -3.912 26.414 1.00 82.56 440 ILE A CA 1
ATOM 3536 C C . ILE A 1 440 ? -19.305 -4.871 25.217 1.00 82.56 440 ILE A C 1
ATOM 3538 O O . ILE A 1 440 ? -18.409 -4.710 24.394 1.00 82.56 440 ILE A O 1
ATOM 3542 N N . GLU A 1 441 ? -20.241 -5.817 25.073 1.00 85.06 441 GLU A N 1
ATOM 3543 C CA . GLU A 1 441 ? -20.270 -6.753 23.936 1.00 85.06 441 GLU A CA 1
ATOM 3544 C C . GLU A 1 441 ? -20.505 -6.025 22.594 1.00 85.06 441 GLU A C 1
ATOM 3546 O O . GLU A 1 441 ? -19.850 -6.338 21.598 1.00 85.06 441 GLU A O 1
ATOM 3551 N N . GLU A 1 442 ? -21.360 -4.993 22.573 1.00 90.94 442 GLU A N 1
ATOM 3552 C CA . GLU A 1 442 ? -21.556 -4.121 21.402 1.00 90.94 442 GLU A CA 1
ATOM 3553 C C . GLU A 1 442 ? -20.268 -3.359 21.027 1.00 90.94 442 GLU A C 1
ATOM 3555 O O . GLU A 1 442 ? -19.868 -3.344 19.859 1.00 90.94 442 GLU A O 1
ATOM 3560 N N . VAL A 1 443 ? -19.568 -2.783 22.011 1.00 93.19 443 VAL A N 1
ATOM 3561 C CA . VAL A 1 443 ? -18.327 -2.021 21.779 1.00 93.19 443 VAL A CA 1
ATOM 3562 C C . VAL A 1 443 ? -17.142 -2.931 21.410 1.00 93.19 443 VAL A C 1
ATOM 3564 O O . VAL A 1 443 ? -16.333 -2.567 20.554 1.00 93.19 443 VAL A O 1
ATOM 3567 N N . GLU A 1 444 ? -17.038 -4.138 21.977 1.00 90.62 444 GLU A N 1
ATOM 3568 C CA . GLU A 1 444 ? -16.046 -5.144 21.557 1.00 90.62 444 GLU A CA 1
ATOM 3569 C C . GLU A 1 444 ? -16.267 -5.579 20.094 1.00 90.62 444 GLU A C 1
ATOM 3571 O O . GLU A 1 444 ? -15.298 -5.726 19.336 1.00 90.62 444 GLU A O 1
ATOM 3576 N N . ALA A 1 445 ? -17.527 -5.722 19.664 1.00 94.38 445 ALA A N 1
ATOM 3577 C CA . ALA A 1 445 ? -17.876 -6.029 18.278 1.00 94.38 445 ALA A CA 1
ATOM 3578 C C . ALA A 1 445 ? -17.543 -4.874 17.311 1.00 94.38 445 ALA A C 1
ATOM 3580 O O . ALA A 1 445 ? -16.996 -5.124 16.232 1.00 94.38 445 ALA A O 1
ATOM 3581 N N . GLU A 1 446 ? -17.801 -3.618 17.699 1.00 97.06 446 GLU A N 1
ATOM 3582 C CA . GLU A 1 446 ? -17.392 -2.429 16.934 1.00 97.06 446 GLU A CA 1
ATOM 3583 C C . GLU A 1 446 ? -15.862 -2.388 16.753 1.00 97.06 446 GLU A C 1
ATOM 3585 O O . GLU A 1 446 ? -15.361 -2.240 15.634 1.00 97.06 446 GLU A O 1
ATOM 3590 N N . ILE A 1 447 ? -15.103 -2.628 17.828 1.00 95.69 447 ILE A N 1
ATOM 3591 C CA . ILE A 1 447 ? -13.636 -2.663 17.798 1.00 95.69 447 ILE A CA 1
ATOM 3592 C C . ILE A 1 447 ? -13.103 -3.732 16.822 1.00 95.69 447 ILE A C 1
ATOM 3594 O O . ILE A 1 447 ? -12.191 -3.440 16.043 1.00 95.69 447 ILE A O 1
ATOM 3598 N N . GLU A 1 448 ? -13.626 -4.966 16.817 1.00 96.62 448 GLU A N 1
ATOM 3599 C CA . GLU A 1 448 ? -13.161 -5.992 15.863 1.00 96.62 448 GLU A CA 1
ATOM 3600 C C . GLU A 1 448 ? -13.634 -5.754 14.419 1.00 96.62 448 GLU A C 1
ATOM 3602 O O . GLU A 1 448 ? -12.937 -6.164 13.480 1.00 96.62 448 GLU A O 1
ATOM 3607 N N . ALA A 1 449 ? -14.739 -5.031 14.204 1.00 97.50 449 ALA A N 1
ATOM 3608 C CA . ALA A 1 449 ? -15.118 -4.545 12.878 1.00 97.50 449 ALA A CA 1
ATOM 3609 C C . ALA A 1 449 ? -14.095 -3.520 12.349 1.00 97.50 449 ALA A C 1
ATOM 3611 O O . ALA A 1 449 ? -13.564 -3.700 11.248 1.00 97.50 449 ALA A O 1
ATOM 3612 N N . ILE A 1 450 ? -13.727 -2.516 13.156 1.00 97.75 450 ILE A N 1
ATOM 3613 C CA . ILE A 1 450 ? -12.720 -1.499 12.798 1.00 97.75 450 ILE A CA 1
ATOM 3614 C C . ILE A 1 450 ? -11.342 -2.148 12.581 1.00 97.75 450 ILE A C 1
ATOM 3616 O O . ILE A 1 450 ? -10.708 -1.948 11.544 1.00 97.75 450 ILE A O 1
ATOM 3620 N N . LYS A 1 451 ? -10.894 -3.036 13.481 1.00 97.12 451 LYS A N 1
ATOM 3621 C CA . LYS A 1 451 ? -9.658 -3.817 13.274 1.00 97.12 451 LYS A CA 1
ATOM 3622 C C . LYS A 1 451 ? -9.700 -4.627 11.975 1.00 97.12 451 LYS A C 1
ATOM 3624 O O . LYS A 1 451 ? -8.666 -4.815 11.338 1.00 97.12 451 LYS A O 1
ATOM 3629 N N . THR A 1 452 ? -10.870 -5.107 11.553 1.00 97.62 452 THR A N 1
ATOM 3630 C CA . THR A 1 452 ? -11.032 -5.836 10.286 1.00 97.62 452 THR A CA 1
ATOM 3631 C C . THR A 1 452 ? -10.964 -4.921 9.063 1.00 97.62 452 THR A C 1
ATOM 3633 O O . THR A 1 452 ? -10.330 -5.317 8.083 1.00 97.62 452 THR A O 1
ATOM 3636 N N . LYS A 1 453 ? -11.477 -3.685 9.137 1.00 97.88 453 LYS A N 1
ATOM 3637 C CA . LYS A 1 453 ? -11.232 -2.630 8.135 1.00 97.88 453 LYS A CA 1
ATOM 3638 C C . LYS A 1 453 ? -9.733 -2.326 8.007 1.00 97.88 453 LYS A C 1
ATOM 3640 O O . LYS A 1 453 ? -9.183 -2.499 6.921 1.00 97.88 453 LYS A O 1
ATOM 3645 N N . ILE A 1 454 ? -9.031 -2.055 9.113 1.00 98.06 454 ILE A N 1
ATOM 3646 C CA . ILE A 1 454 ? -7.570 -1.826 9.116 1.00 98.06 454 ILE A CA 1
ATOM 3647 C C . ILE A 1 454 ? -6.804 -3.016 8.496 1.00 98.06 454 ILE A C 1
ATOM 3649 O O . ILE A 1 454 ? -5.848 -2.827 7.740 1.00 98.06 454 ILE A O 1
ATOM 3653 N N . ARG A 1 455 ? -7.207 -4.266 8.785 1.00 97.75 455 ARG A N 1
ATOM 3654 C CA . ARG A 1 455 ? -6.605 -5.482 8.190 1.00 97.75 455 ARG A CA 1
ATOM 3655 C C . ARG A 1 455 ? -6.804 -5.566 6.666 1.00 97.75 455 ARG A C 1
ATOM 3657 O O . ARG A 1 455 ? -6.006 -6.236 6.011 1.00 97.75 455 ARG A O 1
ATOM 3664 N N . GLN A 1 456 ? -7.843 -4.941 6.107 1.00 97.75 456 GLN A N 1
ATOM 3665 C CA . GLN A 1 456 ? -8.082 -4.851 4.660 1.00 97.75 456 GLN A CA 1
ATOM 3666 C C . GLN A 1 456 ? -7.288 -3.691 4.046 1.00 97.75 456 GLN A C 1
ATOM 3668 O O . GLN A 1 456 ? -6.514 -3.919 3.120 1.00 97.75 456 GLN A O 1
ATOM 3673 N N . GLU A 1 457 ? -7.383 -2.496 4.631 1.00 98.06 457 GLU A N 1
ATOM 3674 C CA . GLU A 1 457 ? -6.648 -1.288 4.223 1.00 98.06 457 GLU A CA 1
ATOM 3675 C C . GLU A 1 457 ? -5.129 -1.528 4.143 1.00 98.06 457 GLU A C 1
ATOM 3677 O O . GLU A 1 457 ? -4.480 -1.161 3.166 1.00 98.06 457 GLU A O 1
ATOM 3682 N N . ARG A 1 458 ? -4.550 -2.252 5.112 1.00 97.69 458 ARG A N 1
ATOM 3683 C CA . ARG A 1 458 ? -3.123 -2.624 5.080 1.00 97.69 458 ARG A CA 1
ATOM 3684 C C . ARG A 1 458 ? -2.747 -3.547 3.916 1.00 97.69 458 ARG A C 1
ATOM 3686 O O . ARG A 1 458 ? -1.639 -3.426 3.405 1.00 97.69 458 ARG A O 1
ATOM 3693 N N . ARG A 1 459 ? -3.640 -4.448 3.481 1.00 97.81 459 ARG A N 1
ATOM 3694 C CA . ARG A 1 459 ? -3.408 -5.302 2.295 1.00 97.81 459 ARG A CA 1
ATOM 3695 C C . ARG A 1 459 ? -3.500 -4.495 1.007 1.00 97.81 459 ARG A C 1
ATOM 3697 O O . ARG A 1 459 ? -2.788 -4.796 0.056 1.00 97.81 459 ARG A O 1
ATOM 3704 N N . GLU A 1 460 ? -4.366 -3.485 0.978 1.00 97.94 460 GLU A N 1
ATOM 3705 C CA . GLU A 1 460 ? -4.454 -2.563 -0.149 1.00 97.94 460 GLU A CA 1
ATOM 3706 C C . GLU A 1 460 ? -3.184 -1.719 -0.282 1.00 97.94 460 GLU A C 1
ATOM 3708 O O . GLU A 1 460 ? -2.636 -1.660 -1.378 1.00 97.94 460 GLU A O 1
ATOM 3713 N N . ILE A 1 461 ? -2.636 -1.196 0.823 1.00 98.38 461 ILE A N 1
ATOM 3714 C CA . ILE A 1 461 ? -1.311 -0.552 0.813 1.00 98.38 461 ILE A CA 1
ATOM 3715 C C . ILE A 1 461 ? -0.253 -1.502 0.232 1.00 98.38 461 ILE A C 1
ATOM 3717 O O . ILE A 1 461 ? 0.438 -1.113 -0.703 1.00 98.38 461 ILE A O 1
ATOM 3721 N N . THR A 1 462 ? -0.161 -2.758 0.699 1.00 98.00 462 THR A N 1
ATOM 3722 C CA . THR A 1 462 ? 0.801 -3.738 0.147 1.00 98.00 462 THR A CA 1
ATOM 3723 C C . THR A 1 462 ? 0.631 -3.931 -1.363 1.00 98.00 462 THR A C 1
ATOM 3725 O O . THR A 1 462 ? 1.609 -3.823 -2.097 1.00 98.00 462 THR A O 1
ATOM 3728 N N . ARG A 1 463 ? -0.607 -4.130 -1.837 1.00 98.25 463 ARG A N 1
ATOM 3729 C CA . ARG A 1 463 ? -0.947 -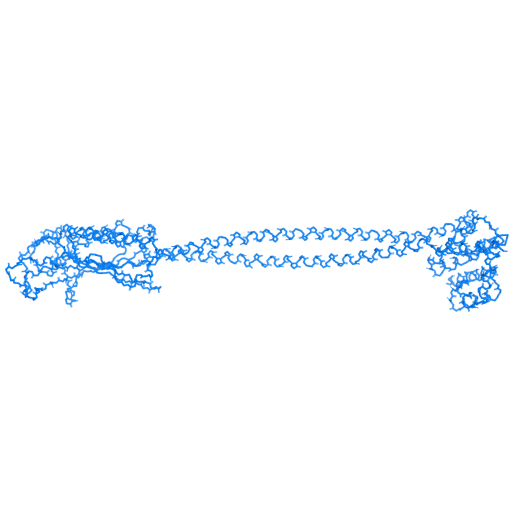4.275 -3.264 1.00 98.25 463 ARG A CA 1
ATOM 3730 C C . ARG A 1 463 ? -0.525 -3.059 -4.096 1.00 98.25 463 ARG A C 1
ATOM 3732 O O . ARG A 1 463 ? -0.075 -3.214 -5.229 1.00 98.25 463 ARG A O 1
ATOM 3739 N N . ILE A 1 464 ? -0.691 -1.853 -3.554 1.00 98.38 464 ILE A N 1
ATOM 3740 C CA . ILE A 1 464 ? -0.297 -0.609 -4.224 1.00 98.38 464 ILE A CA 1
ATOM 3741 C C . ILE A 1 464 ? 1.236 -0.475 -4.229 1.00 98.38 464 ILE A C 1
ATOM 3743 O O . ILE A 1 464 ? 1.803 -0.181 -5.275 1.00 98.38 464 ILE A O 1
ATOM 3747 N N . SER A 1 465 ? 1.926 -0.775 -3.122 1.00 97.81 465 SER A N 1
ATOM 3748 C CA . SER A 1 465 ? 3.397 -0.764 -3.048 1.00 97.81 465 SER A CA 1
ATOM 3749 C C . SER A 1 465 ? 4.058 -1.776 -3.995 1.00 97.81 465 SER A C 1
ATOM 3751 O O . SER A 1 465 ? 5.037 -1.438 -4.656 1.00 97.81 465 SER A O 1
ATOM 3753 N N . GLU A 1 466 ? 3.510 -2.988 -4.122 1.00 97.94 466 GLU A N 1
ATOM 3754 C CA . GLU A 1 466 ? 3.938 -3.975 -5.129 1.00 97.94 466 GLU A CA 1
ATOM 3755 C C . GLU A 1 466 ? 3.776 -3.410 -6.553 1.00 97.94 466 GLU A C 1
ATOM 3757 O O . GLU A 1 466 ? 4.694 -3.483 -7.372 1.00 97.94 466 GLU A O 1
ATOM 3762 N N . GLY A 1 467 ? 2.638 -2.758 -6.818 1.00 98.25 467 GLY A N 1
ATOM 3763 C CA . GLY A 1 467 ? 2.364 -2.066 -8.076 1.00 98.25 467 GLY A CA 1
ATOM 3764 C C . GLY A 1 467 ? 3.209 -0.809 -8.325 1.00 98.25 467 GLY A C 1
ATOM 3765 O O . GLY A 1 467 ? 3.295 -0.381 -9.475 1.00 98.25 467 GLY A O 1
ATOM 3766 N N . ILE A 1 468 ? 3.833 -0.208 -7.308 1.00 98.56 468 ILE A N 1
ATOM 3767 C CA . ILE A 1 468 ? 4.832 0.863 -7.467 1.00 98.56 468 ILE A CA 1
ATOM 3768 C C . ILE A 1 468 ? 6.176 0.250 -7.873 1.00 98.56 468 ILE A C 1
ATOM 3770 O O . ILE A 1 468 ? 6.735 0.659 -8.889 1.00 98.56 468 ILE A O 1
ATOM 3774 N N . ALA A 1 469 ? 6.643 -0.783 -7.165 1.00 98.25 469 ALA A N 1
ATOM 3775 C CA . ALA A 1 469 ? 7.924 -1.440 -7.444 1.00 98.25 469 ALA A CA 1
ATOM 3776 C C . ALA A 1 469 ? 8.001 -2.040 -8.866 1.00 98.25 469 ALA A C 1
ATOM 3778 O O . ALA A 1 469 ? 9.060 -2.031 -9.504 1.00 98.25 469 ALA A O 1
ATOM 3779 N N . GLU A 1 470 ? 6.874 -2.513 -9.415 1.00 98.19 470 GLU A N 1
ATOM 3780 C CA . GLU A 1 470 ? 6.805 -2.914 -10.825 1.00 98.19 470 GLU A CA 1
ATOM 3781 C C . GLU A 1 470 ? 7.025 -1.716 -11.770 1.00 98.19 470 GLU A C 1
ATOM 3783 O O . GLU A 1 470 ? 7.818 -1.810 -12.709 1.00 98.19 470 GLU A O 1
ATOM 3788 N N . LYS A 1 471 ? 6.389 -0.564 -11.509 1.00 98.50 471 LYS A N 1
ATOM 3789 C CA . LYS A 1 471 ? 6.561 0.657 -12.317 1.00 98.50 471 LYS A CA 1
ATOM 3790 C C . LYS A 1 471 ? 7.984 1.207 -12.220 1.00 98.50 471 LYS A C 1
ATOM 3792 O O . LYS A 1 471 ? 8.542 1.580 -13.246 1.00 98.50 471 LYS A O 1
ATOM 3797 N N . GLU A 1 472 ? 8.606 1.190 -11.043 1.00 98.31 472 GLU A N 1
ATOM 3798 C CA . GLU A 1 472 ? 10.025 1.543 -10.870 1.00 98.31 472 GLU A CA 1
ATOM 3799 C C . GLU A 1 472 ? 10.936 0.635 -11.712 1.00 98.31 472 GLU A C 1
ATOM 3801 O O . GLU A 1 472 ? 11.816 1.115 -12.431 1.00 98.31 472 GLU A O 1
ATOM 3806 N N . THR A 1 473 ? 10.665 -0.674 -11.717 1.00 98.25 473 THR A N 1
ATOM 3807 C CA . THR A 1 473 ? 11.382 -1.644 -12.560 1.00 98.25 473 THR A CA 1
ATOM 3808 C C . THR A 1 473 ? 11.179 -1.356 -14.054 1.00 98.25 473 THR A C 1
ATOM 3810 O O . THR A 1 473 ? 12.117 -1.458 -14.848 1.00 98.25 473 THR A O 1
ATOM 3813 N N . GLN A 1 474 ? 9.973 -0.961 -14.472 1.00 98.38 474 GLN A N 1
ATOM 3814 C CA . GLN A 1 474 ? 9.707 -0.547 -15.853 1.00 98.38 474 GLN A CA 1
ATOM 3815 C C . GLN A 1 474 ? 10.410 0.773 -16.225 1.00 98.38 474 GLN A C 1
ATOM 3817 O O . GLN A 1 474 ? 10.888 0.900 -17.354 1.00 98.38 474 GLN A O 1
ATOM 3822 N N . ILE A 1 475 ? 10.507 1.738 -15.303 1.00 98.50 475 ILE A N 1
ATOM 3823 C CA . ILE A 1 475 ? 11.257 2.990 -15.496 1.00 98.50 475 ILE A CA 1
ATOM 3824 C C . ILE A 1 475 ? 12.742 2.689 -15.718 1.00 98.50 475 ILE A C 1
ATOM 3826 O O . ILE A 1 475 ? 13.321 3.192 -16.679 1.00 98.50 475 ILE A O 1
ATOM 3830 N N . GLU A 1 476 ? 13.357 1.837 -14.896 1.00 98.31 476 GLU A N 1
ATOM 3831 C CA . GLU A 1 476 ? 14.788 1.528 -15.024 1.00 98.31 476 GLU A CA 1
ATOM 3832 C C . GLU A 1 476 ? 15.110 0.780 -16.329 1.00 98.31 476 GLU A C 1
ATOM 3834 O O . GLU A 1 476 ? 16.082 1.102 -17.014 1.00 98.31 476 GLU A O 1
ATOM 3839 N N . ASN A 1 477 ? 14.237 -0.138 -16.762 1.00 98.06 477 ASN A N 1
ATOM 3840 C CA . ASN A 1 477 ? 14.354 -0.772 -18.080 1.00 98.06 477 ASN A CA 1
ATOM 3841 C C . ASN A 1 477 ? 14.287 0.255 -19.230 1.00 98.06 477 ASN A C 1
ATOM 3843 O O . ASN A 1 477 ? 15.085 0.177 -20.167 1.00 98.06 477 ASN A O 1
ATOM 3847 N N . ARG A 1 478 ? 13.385 1.247 -19.152 1.00 98.19 478 ARG A N 1
ATOM 3848 C CA . ARG A 1 478 ? 13.291 2.338 -20.141 1.00 98.19 478 ARG A CA 1
ATOM 3849 C C . ARG A 1 478 ? 14.517 3.256 -20.110 1.00 98.19 478 ARG A C 1
ATOM 3851 O O . ARG A 1 478 ? 15.025 3.608 -21.171 1.00 98.19 478 ARG A O 1
ATOM 3858 N N . ARG A 1 479 ? 15.049 3.585 -18.926 1.00 98.06 479 ARG A N 1
ATOM 3859 C CA . ARG A 1 479 ? 16.301 4.355 -18.763 1.00 98.06 479 ARG A CA 1
ATOM 3860 C C . ARG A 1 479 ? 17.503 3.620 -19.366 1.00 98.06 479 ARG A C 1
ATOM 3862 O O . ARG A 1 479 ? 18.299 4.238 -20.070 1.00 98.06 479 ARG A O 1
ATOM 3869 N N . SER A 1 480 ? 17.590 2.302 -19.179 1.00 98.06 480 SER A N 1
ATOM 3870 C CA . SER A 1 480 ? 18.611 1.463 -19.820 1.00 98.06 480 SER A CA 1
ATOM 3871 C C . SER A 1 480 ? 18.509 1.476 -21.350 1.00 98.06 480 SER A C 1
ATOM 3873 O O . SER A 1 480 ? 19.534 1.521 -22.028 1.00 98.06 480 SER A O 1
ATOM 3875 N N . GLU A 1 481 ? 17.298 1.464 -21.916 1.00 98.00 481 GLU A N 1
ATOM 3876 C CA . GLU A 1 481 ? 17.109 1.565 -23.369 1.00 98.00 481 GLU A CA 1
ATOM 3877 C C . GLU A 1 481 ? 17.481 2.956 -23.903 1.00 98.00 481 GLU A C 1
ATOM 3879 O O . GLU A 1 481 ? 18.251 3.053 -24.855 1.00 98.00 481 GLU A O 1
ATOM 3884 N N . ILE A 1 482 ? 17.046 4.029 -23.233 1.00 98.12 482 ILE A N 1
ATOM 3885 C CA . ILE A 1 482 ? 17.436 5.412 -23.552 1.00 98.12 482 ILE A CA 1
ATOM 3886 C C . ILE A 1 482 ? 18.964 5.562 -23.637 1.00 98.12 482 ILE A C 1
ATOM 3888 O O . ILE A 1 482 ? 19.461 6.219 -24.551 1.00 98.12 482 ILE A O 1
ATOM 3892 N N . GLU A 1 483 ? 19.724 4.941 -22.732 1.00 97.88 483 GLU A N 1
ATOM 3893 C CA . GLU A 1 483 ? 21.190 5.040 -22.737 1.00 97.88 483 GLU A CA 1
ATOM 3894 C C . GLU A 1 483 ? 21.844 4.267 -23.900 1.00 97.88 483 GLU A C 1
ATOM 3896 O O . GLU A 1 483 ? 22.860 4.711 -24.445 1.00 97.88 483 GLU A O 1
ATOM 3901 N N . LYS A 1 484 ? 21.235 3.166 -24.371 1.00 97.50 484 LYS A N 1
ATOM 3902 C CA . LYS A 1 484 ? 21.653 2.494 -25.620 1.00 97.50 484 LYS A CA 1
ATOM 3903 C C . LYS A 1 484 ? 21.418 3.402 -26.823 1.00 97.50 484 LYS A C 1
ATOM 3905 O O . LYS A 1 484 ? 22.333 3.585 -27.623 1.00 97.50 484 LYS A O 1
ATOM 3910 N N . GLN A 1 485 ? 20.235 4.013 -26.919 1.00 97.00 485 GLN A N 1
ATOM 3911 C CA . GLN A 1 485 ? 19.896 4.934 -28.010 1.00 97.00 485 GLN A CA 1
ATOM 3912 C C . GLN A 1 485 ? 20.812 6.171 -28.005 1.00 97.00 485 GLN A C 1
ATOM 3914 O O . GLN A 1 485 ? 21.315 6.573 -29.053 1.00 97.00 485 GLN A O 1
ATOM 3919 N N . LYS A 1 486 ? 21.133 6.729 -26.827 1.00 96.62 486 LYS A N 1
ATOM 3920 C CA . LYS A 1 486 ? 22.107 7.829 -26.671 1.00 96.62 486 LYS A CA 1
ATOM 3921 C C . LYS A 1 486 ? 23.524 7.405 -27.083 1.00 96.62 486 LYS A C 1
ATOM 3923 O O . LYS A 1 486 ? 24.180 8.134 -27.828 1.00 96.62 486 LYS A O 1
ATOM 3928 N N . THR A 1 487 ? 23.970 6.210 -26.690 1.00 96.50 487 THR A N 1
ATOM 3929 C CA . THR A 1 487 ? 25.268 5.643 -27.105 1.00 96.50 487 THR A CA 1
ATOM 3930 C C . THR A 1 487 ? 25.356 5.472 -28.626 1.00 96.50 487 THR A C 1
ATOM 3932 O O . THR A 1 487 ? 26.347 5.869 -29.244 1.00 96.50 487 THR A O 1
ATOM 3935 N N . GLU A 1 488 ? 24.312 4.919 -29.245 1.00 93.75 488 GLU A N 1
ATOM 3936 C CA . GLU A 1 488 ? 24.248 4.700 -30.692 1.00 93.75 488 GLU A CA 1
ATOM 3937 C C . GLU A 1 488 ? 24.198 6.026 -31.465 1.00 93.75 488 GLU A C 1
ATOM 3939 O O . GLU A 1 488 ? 24.946 6.220 -32.424 1.00 93.75 488 GLU A O 1
ATOM 3944 N N . LYS A 1 489 ? 23.421 7.001 -30.984 1.00 94.88 489 LYS A N 1
ATOM 3945 C CA . LYS A 1 489 ? 23.380 8.358 -31.539 1.00 94.88 489 LYS A CA 1
ATOM 3946 C C . LYS A 1 489 ? 24.760 9.026 -31.562 1.00 94.88 489 LYS A C 1
ATOM 3948 O O . LYS A 1 489 ? 25.137 9.623 -32.572 1.00 94.88 489 LYS A O 1
ATOM 3953 N N . GLU A 1 490 ? 25.546 8.923 -30.487 1.00 94.06 490 GLU A N 1
ATOM 3954 C CA . GLU A 1 490 ? 26.914 9.465 -30.472 1.00 94.06 490 GLU A CA 1
ATOM 3955 C C . GLU A 1 490 ? 27.872 8.676 -31.385 1.00 94.06 490 GLU A C 1
ATOM 3957 O O . GLU A 1 490 ? 28.730 9.279 -32.038 1.00 94.06 490 GLU A O 1
ATOM 3962 N N . ARG A 1 491 ? 27.689 7.354 -31.535 1.00 92.62 491 ARG A N 1
ATOM 3963 C CA . ARG A 1 491 ? 28.419 6.539 -32.528 1.00 92.62 491 ARG A CA 1
ATOM 3964 C C . ARG A 1 491 ? 28.155 7.033 -33.957 1.00 92.62 491 ARG A C 1
ATOM 3966 O O . ARG A 1 491 ? 29.102 7.216 -34.728 1.00 92.62 491 ARG A O 1
ATOM 3973 N N . LEU A 1 492 ? 26.892 7.297 -34.295 1.00 91.75 492 LEU A N 1
ATOM 3974 C CA . LEU A 1 492 ? 26.456 7.806 -35.600 1.00 91.75 492 LEU A CA 1
ATOM 3975 C C . LEU A 1 492 ? 26.967 9.237 -35.863 1.00 91.75 492 LEU A C 1
ATOM 3977 O O . LEU A 1 492 ? 27.502 9.517 -36.939 1.00 91.75 492 LEU A O 1
ATOM 3981 N N . LYS A 1 493 ? 26.935 10.131 -34.864 1.00 91.00 493 LYS A N 1
ATOM 3982 C CA . LYS A 1 493 ? 27.564 11.466 -34.955 1.00 91.00 493 LYS A CA 1
ATOM 3983 C C . LYS A 1 493 ? 29.075 11.385 -35.175 1.00 91.00 493 LYS A C 1
ATOM 3985 O O . LYS A 1 493 ? 29.618 12.125 -36.002 1.00 91.00 493 LYS A O 1
ATOM 3990 N N . GLY A 1 494 ? 29.763 10.488 -34.467 1.00 89.00 494 GLY A N 1
ATOM 3991 C CA . GLY A 1 494 ? 31.194 10.235 -34.652 1.00 89.00 494 GLY A CA 1
ATOM 3992 C C . GLY A 1 494 ? 31.517 9.769 -36.075 1.00 89.00 494 GLY A C 1
ATOM 3993 O O . GLY A 1 494 ? 32.483 10.246 -36.677 1.00 89.00 494 GLY A O 1
ATOM 3994 N N . ILE A 1 495 ? 30.655 8.919 -36.645 1.00 87.88 495 ILE A N 1
ATOM 3995 C CA . ILE A 1 495 ? 30.688 8.515 -38.056 1.00 87.88 495 ILE A CA 1
ATOM 3996 C C . ILE A 1 495 ? 30.540 9.725 -38.988 1.00 87.88 495 ILE A C 1
ATOM 3998 O O . ILE A 1 495 ? 31.434 9.957 -39.800 1.00 87.88 495 ILE A O 1
ATOM 4002 N N . ILE A 1 496 ? 29.477 10.526 -38.849 1.00 86.38 496 ILE A N 1
ATOM 4003 C CA . ILE A 1 496 ? 29.185 11.689 -39.713 1.00 86.38 496 ILE A CA 1
ATOM 4004 C C . ILE A 1 496 ? 30.294 12.748 -39.659 1.00 86.38 496 ILE A C 1
ATOM 4006 O O . ILE A 1 496 ? 30.601 13.387 -40.670 1.00 86.38 496 ILE A O 1
ATOM 4010 N N . THR A 1 497 ? 30.927 12.916 -38.496 1.00 83.94 497 THR A N 1
ATOM 4011 C CA . THR A 1 497 ? 32.033 13.865 -38.294 1.00 83.94 497 THR A CA 1
ATOM 4012 C C . THR A 1 497 ? 33.226 13.551 -39.208 1.00 83.94 497 THR A C 1
ATOM 4014 O O . THR A 1 497 ? 33.944 14.461 -39.618 1.00 83.94 497 THR A O 1
ATOM 4017 N N . LEU A 1 498 ? 33.405 12.285 -39.617 1.00 77.81 498 LEU A N 1
ATOM 4018 C CA . LEU A 1 498 ? 34.329 11.866 -40.681 1.00 77.81 498 LEU A CA 1
ATOM 4019 C C . LEU A 1 498 ? 35.785 12.343 -40.506 1.00 77.81 498 LEU A C 1
ATOM 4021 O O . LEU A 1 498 ? 36.485 12.566 -41.494 1.00 77.81 498 LEU A O 1
ATOM 4025 N N . ALA A 1 499 ? 36.286 12.416 -39.270 1.00 69.69 499 ALA A N 1
ATOM 4026 C CA . ALA A 1 499 ? 37.657 12.854 -38.977 1.00 69.69 499 ALA A CA 1
ATOM 4027 C C . ALA A 1 499 ? 38.749 11.976 -39.638 1.00 69.69 499 ALA A C 1
ATOM 4029 O O . ALA A 1 499 ? 39.866 12.440 -39.869 1.00 69.69 499 ALA A O 1
ATOM 4030 N N . LYS A 1 500 ? 38.434 10.716 -39.991 1.00 74.38 500 LYS A N 1
ATOM 4031 C CA . LYS A 1 500 ? 39.293 9.856 -40.832 1.00 74.38 500 LYS A CA 1
ATOM 4032 C C . LYS A 1 500 ? 39.467 10.439 -42.241 1.00 74.38 500 LYS A C 1
ATOM 4034 O O . LYS A 1 500 ? 40.575 10.423 -42.765 1.00 74.38 500 LYS A O 1
ATOM 4039 N N . ALA A 1 501 ? 38.395 10.967 -42.838 1.00 79.44 501 ALA A N 1
ATOM 4040 C CA . ALA A 1 501 ? 38.439 11.573 -44.166 1.00 79.44 501 ALA A CA 1
ATOM 4041 C C . ALA A 1 501 ? 39.303 12.836 -44.180 1.00 79.44 501 ALA A C 1
ATOM 4043 O O . ALA A 1 501 ? 40.102 13.001 -45.093 1.00 79.44 501 ALA A O 1
ATOM 4044 N N . ASP A 1 502 ? 39.181 13.699 -43.168 1.00 85.88 502 ASP A N 1
ATOM 4045 C CA . ASP A 1 502 ? 39.917 14.970 -43.136 1.00 85.88 502 ASP A CA 1
ATOM 4046 C C . ASP A 1 502 ? 41.430 14.747 -42.997 1.00 85.88 502 ASP A C 1
ATOM 4048 O O . ASP A 1 502 ? 42.204 15.336 -43.749 1.00 85.88 502 ASP A O 1
ATOM 4052 N N . ARG A 1 503 ? 41.853 13.793 -42.154 1.00 85.19 503 ARG A N 1
ATOM 4053 C CA . ARG A 1 503 ? 43.264 13.368 -42.062 1.00 85.19 503 ARG A CA 1
ATOM 4054 C C . ARG A 1 503 ? 43.794 12.781 -43.375 1.00 85.19 503 ARG A C 1
ATOM 4056 O O . ARG A 1 503 ? 44.918 13.084 -43.770 1.00 85.19 503 ARG A O 1
ATOM 4063 N N . GLU A 1 504 ? 43.002 11.958 -44.065 1.00 84.12 504 GLU A N 1
ATOM 4064 C CA . GLU A 1 504 ? 43.403 11.382 -45.358 1.00 84.12 504 GLU A CA 1
ATOM 4065 C C . GLU A 1 504 ? 43.492 12.473 -46.447 1.00 84.12 504 GLU A C 1
ATOM 4067 O O . GLU A 1 504 ? 44.414 12.459 -47.262 1.00 84.12 504 GLU A O 1
ATOM 4072 N N . ILE A 1 505 ? 42.596 13.471 -46.427 1.00 86.56 505 ILE A N 1
ATOM 4073 C CA . ILE A 1 505 ? 42.654 14.662 -47.293 1.00 86.56 505 ILE A CA 1
ATOM 4074 C C . ILE A 1 505 ? 43.940 15.460 -47.027 1.00 86.56 505 ILE A C 1
ATOM 4076 O O . ILE A 1 505 ? 44.650 15.793 -47.977 1.00 86.56 505 ILE A O 1
ATOM 4080 N N . GLU A 1 506 ? 44.273 15.746 -45.765 1.00 87.44 506 GLU A N 1
ATOM 4081 C CA . GLU A 1 506 ? 45.504 16.458 -45.383 1.00 87.44 506 GLU A CA 1
ATOM 4082 C C . GLU A 1 506 ? 46.767 15.705 -45.826 1.00 87.44 506 GLU A C 1
ATOM 4084 O O . GLU A 1 506 ? 47.649 16.296 -46.455 1.00 87.44 506 GLU A O 1
ATOM 4089 N N . MET A 1 507 ? 46.830 14.389 -45.588 1.00 88.19 507 MET A N 1
ATOM 4090 C CA . MET A 1 507 ? 47.934 13.540 -46.046 1.00 88.19 507 MET A CA 1
ATOM 4091 C C . MET A 1 507 ? 48.081 13.578 -47.574 1.00 88.19 507 MET A C 1
ATOM 4093 O O . MET A 1 507 ? 49.192 13.720 -48.089 1.00 88.19 507 MET A O 1
ATOM 4097 N N . VAL A 1 508 ? 46.979 13.471 -48.322 1.00 86.25 508 VAL A N 1
ATOM 4098 C CA . VAL A 1 508 ? 47.013 13.500 -49.792 1.00 86.25 508 VAL A CA 1
ATOM 4099 C C . VAL A 1 508 ? 47.474 14.864 -50.307 1.00 86.25 508 VAL A C 1
ATOM 4101 O O . VAL A 1 508 ? 48.329 14.910 -51.192 1.00 86.25 508 VAL A O 1
ATOM 4104 N N . LYS A 1 509 ? 47.011 15.971 -49.713 1.00 85.00 509 LYS A N 1
ATOM 4105 C CA . LYS A 1 509 ? 47.507 17.318 -50.043 1.00 85.00 509 LYS A CA 1
ATOM 4106 C C . LYS A 1 509 ? 49.016 17.441 -49.789 1.00 85.00 509 LYS A C 1
ATOM 4108 O O . LYS A 1 509 ? 49.737 17.936 -50.654 1.00 85.00 509 LYS A O 1
ATOM 4113 N N . ALA A 1 510 ? 49.521 16.922 -48.667 1.00 85.62 510 ALA A N 1
ATOM 4114 C CA . ALA A 1 510 ? 50.956 16.908 -48.362 1.00 85.62 510 ALA A CA 1
ATOM 4115 C C . ALA A 1 510 ? 51.784 16.053 -49.349 1.00 85.62 510 ALA A C 1
ATOM 4117 O O . ALA A 1 510 ? 52.916 16.414 -49.687 1.00 85.62 510 ALA A O 1
ATOM 4118 N N . LEU A 1 511 ? 51.214 14.957 -49.868 1.00 83.06 511 LEU A N 1
ATOM 4119 C CA . LEU A 1 511 ? 51.820 14.141 -50.929 1.00 83.06 511 LEU A CA 1
ATOM 4120 C C . LEU A 1 511 ? 51.854 14.848 -52.296 1.00 83.06 511 LEU A C 1
ATOM 4122 O O . LEU A 1 511 ? 52.703 14.498 -53.115 1.00 83.06 511 LEU A O 1
ATOM 4126 N N . GLN A 1 512 ? 50.965 15.814 -52.548 1.00 77.56 512 GLN A N 1
ATOM 4127 C CA . GLN A 1 512 ? 50.915 16.606 -53.786 1.00 77.56 512 GLN A CA 1
ATOM 4128 C C . GLN A 1 512 ? 51.725 17.914 -53.719 1.00 77.56 512 GLN A C 1
ATOM 4130 O O . GLN A 1 512 ? 52.058 18.469 -54.764 1.00 77.56 512 GLN A O 1
ATOM 4135 N N . GLY A 1 513 ? 52.054 18.400 -52.517 1.00 64.88 513 GLY A N 1
ATOM 4136 C CA . GLY A 1 513 ? 52.900 19.582 -52.295 1.00 64.88 513 GLY A CA 1
ATOM 4137 C C . GLY A 1 513 ? 54.415 19.339 -52.403 1.00 64.88 513 GLY A C 1
ATOM 4138 O O . GLY A 1 513 ? 55.177 20.292 -52.260 1.00 64.88 513 GLY A O 1
ATOM 4139 N N . ASN A 1 514 ? 54.839 18.090 -52.644 1.00 44.53 514 ASN A N 1
ATOM 4140 C CA . ASN A 1 514 ? 56.229 17.648 -52.845 1.00 44.53 514 ASN A CA 1
ATOM 4141 C C . ASN A 1 514 ? 56.336 16.734 -54.073 1.00 44.53 514 ASN A C 1
ATOM 4143 O O . ASN A 1 514 ? 57.289 16.891 -54.859 1.00 44.53 514 ASN A O 1
#

Secondary structure (DSSP, 8-state):
-HHHHHHHHHHHHHHHHHHHHS-HHHHHHHHHHTTTT----HHHHHHTTTHHHHHHHHHHHHH-HHHHHHHHHHHHHHTT-HHHHHHHHHHHHHHHHH---HHHHHHHHHHHHHHHHH--STTTTTSSSHHHHHHHHHHHHHHHHHHHHHHHHHHHHHHHHHHHHHHHHHHHHHHHHHHHHHHHHHHHHHHHHHHHHHHHHHHHTS--EEEE----STTHHHHHHHHHHHHHHHHHH-GGGG--SPEEETTEEEEE----SS-------------SS-SS-HHHHHHHHHHHHHHTTGGGGS-GGGGGG-EEEEEEEEE--STT-SSSPPPS-EEE-SS-EEEEEE-TTS-EEEEEE-TT-EEEPPHHHHHHHHHHHHHHHHHHHHHHTT--EEEEEEEEEPPPPPTT--TTS---STTS-EEEEEEEEETTTHHHHHHHHHHHHHHHHHHHHHHHHHHHHHHHHHHHHHHHHHHHHHHHHHHHHHHHHHHHHHHHH-HHHHHHHHHHHHHH--